Protein AF-0000000080902408 (afdb_homodimer)

Nearest PDB structures (foldseek):
  1ozb-assembly2_G  TM=5.120E-01  e=3.505E+00  Haemophilus influenzae
  1qx0-assembly1_A  TM=3.001E-01  e=6.028E-01  Escherichia coli
  2cdm-assembly2_C  TM=3.025E-01  e=1.149E+00  Escherichia coli
  3l6t-assembly1_A  TM=2.900E-01  e=1.371E+00  Escherichia coli
  1ozb-assembly1_A  TM=3.900E-01  e=4.432E+00  Haemophilus influenzae

InterPro domains:
  IPR001810 F-box domain [PF12937] (25-62)
  IPR036047 F-box-like domain superfamily [SSF81383] (15-88)
  IPR045283 Cytokinin-induced F-Box protein AT3G44326-like [PTHR33736] (15-379)

pLDDT: mean 82.0, std 18.82, range [23.41, 98.25]

Foldseek 3Di:
DPPPPPPPPVPPPVPPPPPCPPVVVVVVVLVPDDPVVNVVVVVVVVVVVVVVPDQVVLLVVCCLVAVLCVDPVNQVLLVLLPGSVQVCVLALFAFFDPVLQDQDQPVVPPPPPPDDPDVVPPPPDPLPDQAQQQKKKWKWKFFQSHTQDTDIDGGAPPCPPPVNQQQFDFDKGWDVVPVPPDDPPPPWGKDFVVSPADADADLVVCVVPVRRVVRCQVGMFMWIKMAGSSNSFIYTFWLRGFLDWDAQPPHSFKTKTKTGAKFAQCPLGSSRIKIKIWIWMKGWDDHCNVVDTTMITTDTTMIWIAGLQGDTDGNNSVSVRVVRSRPGDTDNDSVSRSVSVVSSVVVSVVVVVVVVVVVVVVVVVVVVVVVVVVVVVVVVVD/DPPPPPPPPPPPDPPPPPDPVVVVVVVVVLVPDDPVVNVVVVVVVVVVVVVVPDQVVLLVVCCLVAVLCVDPVNQVLLVLLPGRVQVCVLALFAFFDPPLQPQDQPVVPPPPPPDDPDNVPPPPDPLPDQAQQQKKKWKWKFFQSHTQDTDIDGGAPPCPPVVNVQQFDFDKGWDVVPVPPDDPPPPWGKDFVVSPADADADLVVCVVPVRRVVRCQVGMFMWIKMAGSSNSFIYTFWLRGFLDWDAQPPHSFKTKTKTGAKFAQCPLGSSRIKIKIWIWMKGWDDHCNVVDTTMIITDTTMIWIAGLQGDTDGNNSVSVRVVRSRPGDTDNDSVSRSVSVVSSVVSSVVVVVVVVVVVVVVVVVVVVVVVVVVVVVVVVVD

Solvent-accessible surface area (backbone atoms only — not comparable to full-atom values): 41312 Å² total; per-residue (Å²): 136,80,81,74,78,72,73,74,71,67,74,76,62,78,70,61,67,76,64,73,73,38,72,58,57,56,45,55,55,55,59,71,41,54,54,66,55,40,50,50,49,28,52,50,23,44,48,49,24,54,58,57,64,38,48,70,53,29,42,53,33,42,28,70,76,34,57,44,47,64,38,67,71,45,40,52,50,38,52,72,41,64,24,36,53,53,46,45,66,39,36,70,28,31,52,43,44,83,75,59,78,70,79,62,65,42,74,81,48,61,77,67,82,78,63,55,78,66,75,71,63,43,87,66,66,79,90,74,67,87,51,57,73,40,30,34,36,44,33,32,34,29,38,69,87,37,82,65,46,60,44,74,41,81,26,47,81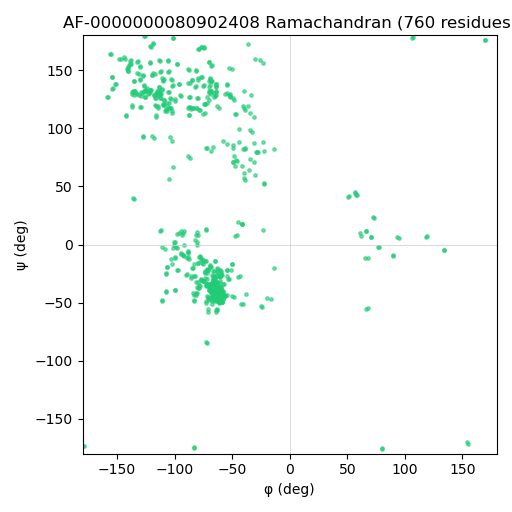,74,50,80,48,87,78,55,56,35,45,74,30,66,35,62,46,57,54,67,77,64,59,64,71,73,64,86,64,84,78,69,45,67,47,34,45,91,61,67,44,66,83,42,63,44,70,71,54,40,71,71,68,39,56,60,57,52,49,48,55,72,27,38,32,41,43,41,29,43,32,33,65,82,77,35,41,39,28,22,48,33,52,41,45,58,78,46,68,40,76,44,37,90,44,81,50,19,34,32,40,28,32,27,35,46,37,58,22,71,94,74,45,34,66,30,39,30,37,38,41,29,44,37,30,35,32,58,76,38,37,36,73,73,77,37,71,27,28,32,34,56,75,42,39,35,42,35,39,27,36,61,87,67,47,63,34,27,26,48,61,43,53,53,30,54,57,51,44,43,74,49,54,61,40,81,50,63,68,59,39,52,50,35,50,48,52,40,51,51,53,32,49,51,51,51,51,50,51,52,51,50,52,50,50,49,52,49,49,50,51,52,49,49,50,52,51,52,54,54,52,55,61,69,74,105,138,80,80,75,77,74,74,75,72,70,74,79,64,80,72,65,74,82,58,72,69,50,54,58,52,48,47,56,55,54,61,70,41,54,54,69,52,39,50,48,50,28,51,50,22,45,50,50,25,54,58,57,63,38,50,70,53,28,43,52,34,42,29,71,76,33,56,42,48,64,38,67,71,44,39,54,49,38,52,72,41,64,24,36,53,52,46,46,66,39,36,69,28,30,51,44,44,82,72,61,81,70,76,62,67,43,74,82,48,64,76,66,83,78,63,56,79,65,75,72,65,42,88,65,66,78,89,74,65,86,51,57,72,39,32,31,36,44,33,31,34,29,38,69,87,38,82,67,46,61,44,72,41,82,26,46,80,74,48,80,48,88,78,56,56,37,48,74,29,67,35,62,47,58,55,65,77,65,58,62,71,76,66,87,63,82,78,70,45,67,46,34,46,91,61,67,46,64,81,40,62,42,70,70,54,39,71,69,67,38,56,62,58,53,50,48,57,71,29,38,33,41,43,42,28,42,32,32,65,83,78,36,39,39,28,22,50,32,53,41,44,57,79,48,68,39,77,44,38,90,43,80,51,19,34,31,39,28,31,28,34,46,36,57,21,70,93,74,43,33,66,31,40,30,37,38,41,29,43,37,30,36,31,60,76,38,36,35,74,73,78,38,70,26,28,32,33,57,75,43,39,35,39,36,40,26,37,62,87,67,47,63,35,27,26,48,60,43,53,54,30,54,58,51,45,44,74,49,54,62,39,81,51,63,67,60,39,52,49,36,50,48,52,42,52,50,52,32,50,51,53,52,51,50,51,51,51,50,50,50,49,50,50,49,48,50,52,51,48,49,51,51,52,51,53,54,53,55,59,69,75,105

Radius of gyration: 43.07 Å; Cα contacts (8 Å, |Δi|>4): 1258; chains: 2; bounding box: 69×116×152 Å

Structure (mmCIF, N/CA/C/O backbone):
data_AF-0000000080902408-model_v1
#
loop_
_entity.id
_entity.type
_entity.pdbx_description
1 polymer 'F-box domain-containing protein'
#
loop_
_atom_site.group_PDB
_atom_site.id
_atom_site.type_symbol
_atom_site.label_atom_id
_atom_site.label_alt_id
_atom_site.label_comp_id
_atom_site.label_asym_id
_atom_site.label_entity_id
_atom_site.label_seq_id
_atom_site.pdbx_PDB_ins_code
_atom_site.Cartn_x
_atom_site.Cartn_y
_atom_site.Cartn_z
_atom_site.occupancy
_atom_site.B_iso_or_equiv
_atom_site.auth_seq_id
_atom_site.auth_comp_id
_atom_site.auth_asym_id
_atom_site.auth_atom_id
_atom_site.pdbx_PDB_model_num
ATOM 1 N N . MET A 1 1 ? -32.844 31.5 -16.031 1 23.41 1 MET A N 1
ATOM 2 C CA . MET A 1 1 ? -33.156 30.438 -15.094 1 23.41 1 MET A CA 1
ATOM 3 C C . MET A 1 1 ? -31.906 29.688 -14.656 1 23.41 1 MET A C 1
ATOM 5 O O . MET A 1 1 ? -31.422 28.812 -15.367 1 23.41 1 MET A O 1
ATOM 9 N N . GLY A 1 2 ? -30.922 30.375 -14.086 1 25.59 2 GLY A N 1
ATOM 10 C CA . GLY A 1 2 ? -29.531 30.109 -13.828 1 25.59 2 GLY A CA 1
ATOM 11 C C . GLY A 1 2 ? -29.312 29.031 -12.789 1 25.59 2 GLY A C 1
ATOM 12 O O . GLY A 1 2 ? -29.703 29.188 -11.633 1 25.59 2 GLY A O 1
ATOM 13 N N . SER A 1 3 ? -29.406 27.672 -13.18 1 27.88 3 SER A N 1
ATOM 14 C CA . SER A 1 3 ? -29.344 26.469 -12.375 1 27.88 3 SER A CA 1
ATOM 15 C C . SER A 1 3 ? -28.141 26.484 -11.43 1 27.88 3 SER A C 1
ATOM 17 O O . SER A 1 3 ? -27 26.625 -11.867 1 27.88 3 SER A O 1
ATOM 19 N N . SER A 1 4 ? -28.281 27.156 -10.242 1 25.12 4 SER A N 1
ATOM 20 C CA . SER A 1 4 ? -27.359 27.297 -9.125 1 25.12 4 SER A CA 1
ATOM 21 C C . SER A 1 4 ? -26.781 25.953 -8.711 1 25.12 4 SER A C 1
ATOM 23 O O . SER A 1 4 ? -27.516 25.062 -8.266 1 25.12 4 SER A O 1
ATOM 25 N N . GLN A 1 5 ? -25.828 25.406 -9.453 1 24.3 5 GLN A N 1
ATOM 26 C CA . GLN A 1 5 ? -25.094 24.188 -9.109 1 24.3 5 GLN A CA 1
ATOM 27 C C . GLN A 1 5 ? -24.609 24.234 -7.664 1 24.3 5 GLN A C 1
ATOM 29 O O . GLN A 1 5 ? -23.672 24.969 -7.34 1 24.3 5 GLN A O 1
ATOM 34 N N . ARG A 1 6 ? -25.531 24.188 -6.641 1 24.98 6 ARG A N 1
ATOM 35 C CA . ARG A 1 6 ? -25.266 24 -5.219 1 24.98 6 ARG A CA 1
ATOM 36 C C . ARG A 1 6 ? -24.156 22.984 -4.996 1 24.98 6 ARG A C 1
ATOM 38 O O . ARG A 1 6 ? -24.312 21.812 -5.371 1 24.98 6 ARG A O 1
ATOM 45 N N . PHE A 1 7 ? -22.953 23.453 -5.094 1 27.38 7 PHE A N 1
ATOM 46 C CA . PHE A 1 7 ? -21.797 22.688 -4.664 1 27.38 7 PHE A CA 1
ATOM 47 C C . PHE A 1 7 ? -22.047 22.062 -3.295 1 27.38 7 PHE A C 1
ATOM 49 O O . PHE A 1 7 ? -22.266 22.766 -2.316 1 27.38 7 PHE A O 1
ATOM 56 N N . LEU A 1 8 ? -22.891 21.047 -3.227 1 25.48 8 LEU A N 1
ATOM 57 C CA . LEU A 1 8 ? -23.109 20.234 -2.029 1 25.48 8 LEU A CA 1
ATOM 58 C C . LEU A 1 8 ? -21.844 20.141 -1.195 1 25.48 8 LEU A C 1
ATOM 60 O O . LEU A 1 8 ? -20.828 19.594 -1.65 1 25.48 8 LEU A O 1
ATOM 64 N N . ALA A 1 9 ? -21.453 21.234 -0.56 1 27.22 9 ALA A N 1
ATOM 65 C CA . ALA A 1 9 ? -20.453 21.219 0.504 1 27.22 9 ALA A CA 1
ATOM 66 C C . ALA A 1 9 ? -20.625 20 1.405 1 27.22 9 ALA A C 1
ATOM 68 O O . ALA A 1 9 ? -21.578 19.922 2.178 1 27.22 9 ALA A O 1
ATOM 69 N N . MET A 1 10 ? -20.609 18.828 0.807 1 28.28 10 MET A N 1
ATOM 70 C CA . MET A 1 10 ? -20.672 17.641 1.67 1 28.28 10 MET A CA 1
ATOM 71 C C . MET A 1 10 ? -19.969 17.906 2.994 1 28.28 10 MET A C 1
ATOM 73 O O . MET A 1 10 ? -18.844 18.422 3.012 1 28.28 10 MET A O 1
ATOM 77 N N . SER A 1 11 ? -20.641 18.25 4.008 1 28.58 11 SER A N 1
ATOM 78 C CA . SER A 1 11 ? -20.219 18.281 5.406 1 28.58 11 SER A CA 1
ATOM 79 C C . SER A 1 11 ? -19.125 17.25 5.668 1 28.58 11 SER A C 1
ATOM 81 O O . SER A 1 11 ? -19.328 16.047 5.461 1 28.58 11 SER A O 1
ATOM 83 N N . VAL A 1 12 ? -17.953 17.547 5.336 1 32.06 12 VAL A N 1
ATOM 84 C CA . VAL A 1 12 ? -16.781 16.766 5.742 1 32.06 12 VAL A CA 1
ATOM 85 C C . VAL A 1 12 ? -16.938 16.312 7.195 1 32.06 12 VAL A C 1
ATOM 87 O O . VAL A 1 12 ? -16.922 17.141 8.109 1 32.06 12 VAL A O 1
ATOM 90 N N . ALA A 1 13 ? -18.016 15.477 7.531 1 32.06 13 ALA A N 1
ATOM 91 C CA . ALA A 1 13 ? -18.016 14.867 8.859 1 32.06 13 ALA A CA 1
ATOM 92 C C . ALA A 1 13 ? -16.594 14.547 9.32 1 32.06 13 ALA A C 1
ATOM 94 O O . ALA A 1 13 ? -15.719 14.281 8.5 1 32.06 13 ALA A O 1
ATOM 95 N N . PRO A 1 14 ? -16.234 14.953 10.469 1 33.88 14 PRO A N 1
ATOM 96 C CA . PRO A 1 14 ? -14.922 14.625 11.016 1 33.88 14 PRO A CA 1
ATOM 97 C C . PRO A 1 14 ? -14.492 13.195 10.688 1 33.88 14 PRO A C 1
ATOM 99 O O . PRO A 1 14 ? -15.266 12.25 10.875 1 33.88 14 PRO A O 1
ATOM 102 N N . VAL A 1 15 ? -13.969 12.961 9.531 1 35.47 15 VAL A N 1
ATOM 103 C CA . VAL A 1 15 ? -13.414 11.641 9.258 1 35.47 15 VAL A CA 1
ATOM 104 C C . VAL A 1 15 ? -12.883 11.023 10.547 1 35.47 15 VAL A C 1
ATOM 106 O O . VAL A 1 15 ? -11.898 11.516 11.117 1 35.47 15 VAL A O 1
ATOM 109 N N . GLU A 1 16 ? -13.719 10.828 11.531 1 35.12 16 GLU A N 1
ATOM 110 C CA . GLU A 1 16 ? -13.234 9.93 12.57 1 35.12 16 GLU A CA 1
ATOM 111 C C . GLU A 1 16 ? -12.289 8.875 12 1 35.12 16 GLU A C 1
ATOM 113 O O . GLU A 1 16 ? -12.461 8.43 10.867 1 35.12 16 GLU A O 1
ATOM 118 N N . SER A 1 17 ? -11.023 8.961 12.312 1 38.59 17 SER A N 1
ATOM 119 C CA . SER A 1 17 ? -10.039 7.945 11.961 1 38.59 17 SER A CA 1
ATOM 120 C C . SER A 1 17 ? -10.703 6.598 11.703 1 38.59 17 SER A C 1
ATOM 122 O O . SER A 1 17 ? -11.586 6.18 12.453 1 38.59 17 SER A O 1
ATOM 124 N N . ILE A 1 18 ? -11.234 6.367 10.617 1 42.25 18 ILE A N 1
ATOM 125 C CA . ILE A 1 18 ? -11.594 4.961 10.461 1 42.25 18 ILE A CA 1
ATOM 126 C C . ILE A 1 18 ? -10.914 4.133 11.547 1 42.25 18 ILE A C 1
ATOM 128 O O . ILE A 1 18 ? -9.68 4.086 11.625 1 42.25 18 ILE A O 1
ATOM 132 N N . PRO A 1 19 ? -11.555 4.125 12.727 1 41.56 19 PRO A N 1
ATOM 133 C CA . PRO A 1 19 ? -10.977 3.254 13.75 1 41.56 19 PRO A CA 1
ATOM 134 C C . PRO A 1 19 ? -10.141 2.121 13.164 1 41.56 19 PRO A C 1
ATOM 136 O O . PRO A 1 19 ? -10.242 1.831 11.969 1 41.56 19 PRO A O 1
ATOM 139 N N . SER A 1 20 ? -9.211 1.526 13.82 1 45.84 20 SER A N 1
ATOM 140 C CA . SER A 1 20 ? -8.57 0.218 13.773 1 45.84 20 SER A CA 1
ATOM 141 C C . SER A 1 20 ? -9.477 -0.82 13.117 1 45.84 20 SER A C 1
ATOM 143 O O . SER A 1 20 ? -10.312 -1.424 13.789 1 45.84 20 SER A O 1
ATOM 145 N N . LEU A 1 21 ? -10.516 -0.432 12.5 1 50.72 21 LEU A N 1
ATOM 146 C CA . LEU A 1 21 ? -10.898 -1.706 11.898 1 50.72 21 LEU A CA 1
ATOM 147 C C . LEU A 1 21 ? -9.695 -2.635 11.789 1 50.72 21 LEU A C 1
ATOM 149 O O . LEU A 1 21 ? -8.711 -2.303 11.117 1 50.72 21 LEU A O 1
ATOM 153 N N . SER A 1 22 ? -9.477 -3.42 12.891 1 66.25 22 SER A N 1
ATOM 154 C CA . SER A 1 22 ? -8.383 -4.188 13.484 1 66.25 22 SER A CA 1
ATOM 155 C C . SER A 1 22 ? -7.641 -5 12.43 1 66.25 22 SER A C 1
ATOM 157 O O . SER A 1 22 ? -8.25 -5.484 11.469 1 66.25 22 SER A O 1
ATOM 159 N N . SER A 1 23 ? -6.59 -4.41 12.094 1 78.69 23 SER A N 1
ATOM 160 C CA . SER A 1 23 ? -5.668 -5.281 11.367 1 78.69 23 SER A CA 1
ATOM 161 C C . SER A 1 23 ? -6.07 -6.746 11.5 1 78.69 23 SER A C 1
ATOM 163 O O . SER A 1 23 ? -5.938 -7.516 10.547 1 78.69 23 SER A O 1
ATOM 165 N N . ASP A 1 24 ? -6.848 -6.902 12.555 1 82.81 24 ASP A N 1
ATOM 166 C CA . ASP A 1 24 ? -7.238 -8.289 12.805 1 82.81 24 ASP A CA 1
ATOM 167 C C . ASP A 1 24 ? -8.414 -8.695 11.922 1 82.81 24 ASP A C 1
ATOM 169 O O . ASP A 1 24 ? -8.461 -9.812 11.406 1 82.81 24 ASP A O 1
ATOM 173 N N . LEU A 1 25 ? -9.336 -7.777 11.867 1 84.88 25 LEU A N 1
ATOM 174 C CA . LEU A 1 25 ? -10.5 -8.07 11.031 1 84.88 25 LEU A CA 1
ATOM 175 C C . LEU A 1 25 ? -10.086 -8.234 9.57 1 84.88 25 LEU A C 1
ATOM 177 O O . LEU A 1 25 ? -10.547 -9.156 8.891 1 84.88 25 LEU A O 1
ATOM 181 N N . PHE A 1 26 ? -9.242 -7.312 9.078 1 85.56 26 PHE A N 1
ATOM 182 C CA . PHE A 1 26 ? -8.789 -7.406 7.691 1 85.56 26 PHE A CA 1
ATOM 183 C C . PHE A 1 26 ? -7.996 -8.688 7.469 1 85.56 26 PHE A C 1
ATOM 185 O O . PHE A 1 26 ? -8.125 -9.328 6.422 1 85.56 26 PHE A O 1
ATOM 192 N N . TYR A 1 27 ? -7.289 -9.047 8.445 1 89 27 TYR A N 1
ATOM 193 C CA . TYR A 1 27 ? -6.543 -10.297 8.352 1 89 27 TYR A CA 1
ATOM 194 C C . TYR A 1 27 ? -7.484 -11.484 8.203 1 89 27 TYR A C 1
ATOM 196 O O . TYR A 1 27 ? -7.242 -12.375 7.391 1 89 27 TYR A O 1
ATOM 204 N N . ASP A 1 28 ? -8.492 -11.461 8.969 1 89.94 28 ASP A N 1
ATOM 205 C CA . ASP A 1 28 ? -9.477 -12.539 8.914 1 89.94 28 ASP A CA 1
ATOM 206 C C . ASP A 1 28 ? -10.133 -12.617 7.539 1 89.94 28 ASP A C 1
ATOM 208 O O . ASP A 1 28 ? -10.375 -13.711 7.02 1 89.94 28 ASP A O 1
ATOM 212 N N . ILE A 1 29 ? -10.461 -11.531 7.031 1 89.25 29 ILE A N 1
ATOM 213 C CA . ILE A 1 29 ? -11.078 -11.477 5.707 1 89.25 29 ILE A CA 1
ATOM 214 C C . ILE A 1 29 ? -10.094 -12.016 4.664 1 89.25 29 ILE A C 1
ATOM 216 O O . ILE A 1 29 ? -10.461 -12.836 3.826 1 89.25 29 ILE A O 1
ATOM 220 N N . PHE A 1 30 ? -8.875 -11.531 4.703 1 91.88 30 PHE A N 1
ATOM 221 C CA . PHE A 1 30 ? -7.875 -11.93 3.725 1 91.88 30 PHE A CA 1
ATOM 222 C C . PHE A 1 30 ? -7.582 -13.422 3.83 1 91.88 30 PHE A C 1
ATOM 224 O O . PHE A 1 30 ? -7.305 -14.078 2.824 1 91.88 30 PHE A O 1
ATOM 231 N N . ARG A 1 31 ? -7.648 -13.938 5.004 1 92.06 31 ARG A N 1
ATOM 232 C CA . ARG A 1 31 ? -7.379 -15.352 5.234 1 92.06 31 ARG A CA 1
ATOM 233 C C . ARG A 1 31 ? -8.398 -16.234 4.508 1 92.06 31 ARG A C 1
ATOM 235 O O . ARG A 1 31 ? -8.102 -17.375 4.168 1 92.06 31 ARG A O 1
ATOM 242 N N . ARG A 1 32 ? -9.508 -15.727 4.211 1 92.12 32 ARG A N 1
ATOM 243 C CA . ARG A 1 32 ? -10.602 -16.484 3.613 1 92.12 32 ARG A CA 1
ATOM 244 C C . ARG A 1 32 ? -10.594 -16.359 2.094 1 92.12 32 ARG A C 1
ATOM 246 O O . ARG A 1 32 ? -11.383 -17.016 1.406 1 92.12 32 ARG A O 1
ATOM 253 N N . LEU A 1 33 ? -9.789 -15.539 1.622 1 90.25 33 LEU A N 1
ATOM 254 C CA . LEU A 1 33 ? -9.734 -15.32 0.18 1 90.25 33 LEU A CA 1
ATOM 255 C C . LEU A 1 33 ? -8.906 -16.406 -0.506 1 90.25 33 LEU A C 1
ATOM 257 O O . LEU A 1 33 ? -7.977 -16.938 0.089 1 90.25 33 LEU A O 1
ATOM 261 N N . ASP A 1 34 ? -9.258 -16.734 -1.794 1 90 34 ASP A N 1
ATOM 262 C CA . ASP A 1 34 ? -8.398 -17.594 -2.594 1 90 34 ASP A CA 1
ATOM 263 C C . ASP A 1 34 ? -7.156 -16.859 -3.08 1 90 34 ASP A C 1
ATOM 265 O O . ASP A 1 34 ? -7.078 -15.633 -2.965 1 90 34 ASP A O 1
ATOM 269 N N . GLY A 1 35 ? -6.238 -17.469 -3.6 1 90 35 GLY A N 1
ATOM 270 C CA . GLY A 1 35 ? -4.953 -16.906 -3.975 1 90 35 GLY A CA 1
ATOM 271 C C . GLY A 1 35 ? -5.07 -15.805 -5.008 1 90 35 GLY A C 1
ATOM 272 O O . GLY A 1 35 ? -4.445 -14.742 -4.871 1 90 35 GLY A O 1
ATOM 273 N N . ALA A 1 36 ? -5.875 -16.094 -6.027 1 86.56 36 ALA A N 1
ATOM 274 C CA . ALA A 1 36 ? -6.02 -15.117 -7.102 1 86.56 36 ALA A CA 1
ATOM 275 C C . ALA A 1 36 ? -6.641 -13.82 -6.582 1 86.56 36 ALA A C 1
ATOM 277 O O . ALA A 1 36 ? -6.188 -12.727 -6.922 1 86.56 36 ALA A O 1
ATOM 278 N N . THR A 1 37 ? -7.652 -14.016 -5.773 1 88.94 37 THR A N 1
ATOM 279 C CA . THR A 1 37 ? -8.328 -12.852 -5.203 1 88.94 37 THR A CA 1
ATOM 280 C C . THR A 1 37 ? -7.402 -12.117 -4.238 1 88.94 37 THR A C 1
ATOM 282 O O . THR A 1 37 ? -7.355 -10.883 -4.234 1 88.94 37 THR A O 1
ATOM 285 N N . LEU A 1 38 ? -6.664 -12.875 -3.449 1 91.38 38 LEU A N 1
ATOM 286 C CA . LEU A 1 38 ? -5.715 -12.273 -2.518 1 91.38 38 LEU A CA 1
ATOM 287 C C . LEU A 1 38 ? -4.625 -11.516 -3.268 1 91.38 38 LEU A C 1
ATOM 289 O O . LEU A 1 38 ? -4.242 -10.414 -2.867 1 91.38 38 LEU A O 1
ATOM 293 N N . ALA A 1 39 ? -4.176 -12.086 -4.309 1 89.5 39 ALA A N 1
ATOM 294 C CA . ALA A 1 39 ? -3.152 -11.43 -5.117 1 89.5 39 ALA A CA 1
ATOM 295 C C . ALA A 1 39 ? -3.686 -10.141 -5.73 1 89.5 39 ALA A C 1
ATOM 297 O O . ALA A 1 39 ? -2.988 -9.117 -5.75 1 89.5 39 ALA A O 1
ATOM 298 N N . SER A 1 40 ? -4.914 -10.211 -6.215 1 86.5 40 SER A N 1
ATOM 299 C CA . SER A 1 40 ? -5.543 -9.016 -6.777 1 86.5 40 SER A CA 1
ATOM 300 C C . SER A 1 40 ? -5.695 -7.926 -5.723 1 86.5 40 SER A C 1
ATOM 302 O O . SER A 1 40 ? -5.43 -6.754 -5.992 1 86.5 40 SER A O 1
ATOM 304 N N . ALA A 1 41 ? -6.156 -8.375 -4.586 1 87.06 41 ALA A N 1
ATOM 305 C CA . ALA A 1 41 ? -6.301 -7.426 -3.484 1 87.06 41 ALA A CA 1
ATOM 306 C C . ALA A 1 41 ? -4.961 -6.805 -3.113 1 87.06 41 ALA A C 1
ATOM 308 O O . ALA A 1 41 ? -4.867 -5.598 -2.889 1 87.06 41 ALA A O 1
ATOM 309 N N . ALA A 1 42 ? -3.939 -7.594 -3.041 1 88.44 42 ALA A N 1
ATOM 310 C CA . ALA A 1 42 ? -2.602 -7.113 -2.707 1 88.44 42 ALA A CA 1
ATOM 311 C C . ALA A 1 42 ? -2.115 -6.09 -3.729 1 88.44 42 ALA A C 1
ATOM 313 O O . ALA A 1 42 ? -1.589 -5.035 -3.361 1 88.44 42 ALA A O 1
ATOM 314 N N . CYS A 1 43 ? -2.326 -6.391 -4.973 1 87.25 43 CYS A N 1
ATOM 315 C CA . CYS A 1 43 ? -1.899 -5.488 -6.035 1 87.25 43 CYS A CA 1
ATOM 316 C C . CYS A 1 43 ? -2.67 -4.176 -5.977 1 87.25 43 CYS A C 1
ATOM 318 O O . CYS A 1 43 ? -2.082 -3.1 -6.117 1 87.25 43 CYS A O 1
ATOM 320 N N . THR A 1 44 ? -3.961 -4.262 -5.773 1 85.56 44 THR A N 1
ATOM 321 C CA . THR A 1 44 ? -4.801 -3.07 -5.699 1 85.56 44 THR A CA 1
ATOM 322 C C . THR A 1 44 ? -4.395 -2.195 -4.516 1 85.56 44 THR A C 1
ATOM 324 O O . THR A 1 44 ? -4.273 -0.977 -4.652 1 85.56 44 THR A O 1
ATOM 327 N N . CYS A 1 45 ? -4.211 -2.865 -3.387 1 85.19 45 CYS A N 1
ATOM 328 C CA . CYS A 1 45 ? -3.822 -2.117 -2.197 1 85.19 45 CYS A CA 1
ATOM 329 C C . CYS A 1 45 ? -2.467 -1.449 -2.393 1 85.19 45 CYS A C 1
ATOM 331 O O . CYS A 1 45 ? -2.256 -0.322 -1.941 1 85.19 45 CYS A O 1
ATOM 333 N N . ALA A 1 46 ? -1.592 -2.105 -3.045 1 86.38 46 ALA A N 1
ATOM 334 C CA . ALA A 1 46 ? -0.28 -1.525 -3.32 1 86.38 46 ALA A CA 1
ATOM 335 C C . ALA A 1 46 ? -0.399 -0.31 -4.234 1 86.38 46 ALA A C 1
ATOM 337 O O . ALA A 1 46 ? 0.247 0.714 -4.004 1 86.38 46 ALA A O 1
ATOM 338 N N . THR A 1 47 ? -1.225 -0.424 -5.203 1 87.06 47 THR A N 1
ATOM 339 C CA . THR A 1 47 ? -1.429 0.671 -6.145 1 87.06 47 THR A CA 1
ATOM 340 C C . THR A 1 47 ? -2.059 1.873 -5.449 1 87.06 47 THR A C 1
ATOM 342 O O . THR A 1 47 ? -1.595 3.004 -5.609 1 87.06 47 THR A O 1
ATOM 345 N N . LEU A 1 48 ? -3.057 1.597 -4.73 1 88 48 LEU A N 1
ATOM 346 C CA . LEU A 1 48 ? -3.738 2.67 -4.016 1 88 48 LEU A CA 1
ATOM 347 C C . LEU A 1 48 ? -2.799 3.344 -3.021 1 88 48 LEU A C 1
ATOM 349 O O . LEU A 1 48 ? -2.822 4.566 -2.871 1 88 48 LEU A O 1
ATOM 353 N N . CYS A 1 49 ? -2.029 2.502 -2.4 1 87.19 49 CYS A N 1
ATOM 354 C CA . CYS A 1 49 ? -1.041 3.037 -1.47 1 87.19 49 CYS A CA 1
ATOM 355 C C . CYS A 1 49 ? -0.055 3.951 -2.188 1 87.19 49 CYS A C 1
ATOM 357 O O . CYS A 1 49 ? 0.249 5.043 -1.706 1 87.19 49 CYS A O 1
ATOM 359 N N . SER A 1 50 ? 0.375 3.555 -3.301 1 89.69 50 SER A N 1
ATOM 360 C CA . SER A 1 50 ? 1.323 4.348 -4.078 1 89.69 50 SER A CA 1
ATOM 361 C C . SER A 1 50 ? 0.7 5.66 -4.539 1 89.69 50 SER A C 1
ATOM 363 O O . SER A 1 50 ? 1.312 6.723 -4.41 1 89.69 50 SER A O 1
ATOM 365 N N . ILE A 1 51 ? -0.495 5.617 -5.039 1 90.12 51 ILE A N 1
ATOM 366 C CA . ILE A 1 51 ? -1.193 6.793 -5.539 1 90.12 51 ILE A CA 1
ATOM 367 C C . ILE A 1 51 ? -1.427 7.781 -4.398 1 90.12 51 ILE A C 1
ATOM 369 O O . ILE A 1 51 ? -1.224 8.984 -4.559 1 90.12 51 ILE A O 1
ATOM 373 N N . SER A 1 52 ? -1.846 7.27 -3.277 1 90.5 52 SER A N 1
ATOM 374 C CA . SER A 1 52 ? -2.199 8.117 -2.143 1 90.5 52 SER A CA 1
ATOM 375 C C . SER A 1 52 ? -0.98 8.859 -1.607 1 90.5 52 SER A C 1
ATOM 377 O O . SER A 1 52 ? -1.118 9.828 -0.856 1 90.5 52 SER A O 1
ATOM 379 N N . LYS A 1 53 ? 0.214 8.43 -2.027 1 89.81 53 LYS A N 1
ATOM 380 C CA . LYS A 1 53 ? 1.444 9.039 -1.537 1 89.81 53 LYS A CA 1
ATOM 381 C C . LYS A 1 53 ? 1.983 10.062 -2.533 1 89.81 53 LYS A C 1
ATOM 383 O O . LYS A 1 53 ? 2.98 10.734 -2.264 1 89.81 53 LYS A O 1
ATOM 388 N N . GLU A 1 54 ? 1.379 10.211 -3.596 1 92.44 54 GLU A N 1
ATOM 389 C CA . GLU A 1 54 ? 1.855 11.133 -4.625 1 92.44 54 GLU A CA 1
ATOM 390 C C . GLU A 1 54 ? 1.82 12.578 -4.137 1 92.44 54 GLU A C 1
ATOM 392 O O . GLU A 1 54 ? 0.793 13.047 -3.643 1 92.44 54 GLU A O 1
ATOM 397 N N . GLU A 1 55 ? 2.824 13.375 -4.371 1 94.94 55 GLU A N 1
ATOM 398 C CA . GLU A 1 55 ? 2.994 14.727 -3.861 1 94.94 55 GLU A CA 1
ATOM 399 C C . GLU A 1 55 ? 1.978 15.68 -4.48 1 94.94 55 GLU A C 1
ATOM 401 O O . GLU A 1 55 ? 1.527 16.625 -3.826 1 94.94 55 GLU A O 1
ATOM 406 N N . SER A 1 56 ? 1.639 15.438 -5.707 1 95 56 SER A N 1
ATOM 407 C CA . SER A 1 56 ? 0.701 16.328 -6.383 1 95 56 SER A CA 1
ATOM 408 C C . SER A 1 56 ? -0.652 16.344 -5.676 1 95 56 SER A C 1
ATOM 410 O O . SER A 1 56 ? -1.304 17.391 -5.594 1 95 56 SER A O 1
ATOM 412 N N . LEU A 1 57 ? -1.104 15.234 -5.227 1 95.19 57 LEU A N 1
ATOM 413 C CA . LEU A 1 57 ? -2.361 15.156 -4.492 1 95.19 57 LEU A CA 1
ATOM 414 C C . LEU A 1 57 ? -2.289 15.969 -3.207 1 95.19 57 LEU A C 1
ATOM 416 O O . LEU A 1 57 ? -3.225 16.703 -2.881 1 95.19 57 LEU A O 1
ATOM 420 N N . TRP A 1 58 ? -1.196 15.852 -2.555 1 95.81 58 TRP A N 1
ATOM 421 C CA . TRP A 1 58 ? -1.039 16.531 -1.276 1 95.81 58 TRP A CA 1
ATOM 422 C C . TRP A 1 58 ? -0.804 18.031 -1.483 1 95.81 58 TRP A C 1
ATOM 424 O O . TRP A 1 58 ? -1.156 18.844 -0.627 1 95.81 58 TRP A O 1
ATOM 434 N N . GLU A 1 59 ? -0.174 18.359 -2.562 1 97.38 59 GLU A N 1
ATOM 435 C CA . GLU A 1 59 ? -0.088 19.766 -2.928 1 97.38 59 GLU A CA 1
ATOM 436 C C . GLU A 1 59 ? -1.476 20.406 -3.045 1 97.38 59 GLU A C 1
ATOM 438 O O . GLU A 1 59 ? -1.706 21.5 -2.557 1 97.38 59 GLU A O 1
ATOM 443 N N . ASN A 1 60 ? -2.363 19.688 -3.682 1 95.5 60 ASN A N 1
ATOM 444 C CA . ASN A 1 60 ? -3.738 20.156 -3.82 1 95.5 60 ASN A CA 1
ATOM 445 C C . ASN A 1 60 ? -4.426 20.297 -2.465 1 95.5 60 ASN A C 1
ATOM 447 O O . ASN A 1 60 ? -5.16 21.25 -2.229 1 95.5 60 ASN A O 1
ATOM 451 N N . VAL A 1 61 ? -4.223 19.312 -1.628 1 95.81 61 VAL A N 1
ATOM 452 C CA . VAL A 1 61 ? -4.801 19.312 -0.287 1 95.81 61 VAL A CA 1
ATOM 453 C C . VAL A 1 61 ? -4.285 20.516 0.493 1 95.81 61 VAL A C 1
ATOM 455 O O . VAL A 1 61 ? -5.066 21.25 1.119 1 95.81 61 VAL A O 1
ATOM 458 N N . CYS A 1 62 ? -3.004 20.734 0.443 1 96.75 62 CYS A N 1
ATOM 459 C CA . CYS A 1 62 ? -2.4 21.844 1.173 1 96.75 62 CYS A CA 1
ATOM 460 C C . CYS A 1 62 ? -2.893 23.188 0.637 1 96.75 62 CYS A C 1
ATOM 462 O O . CYS A 1 62 ? -3.242 24.078 1.412 1 96.75 62 CYS A O 1
ATOM 464 N N . SER A 1 63 ? -2.934 23.312 -0.641 1 95.81 63 SER A N 1
ATOM 465 C CA . SER A 1 63 ? -3.371 24.578 -1.242 1 95.81 63 SER A CA 1
ATOM 466 C C . SER A 1 63 ? -4.824 24.875 -0.898 1 95.81 63 SER A C 1
ATOM 468 O O . SER A 1 63 ? -5.211 26.047 -0.773 1 95.81 63 SER A O 1
ATOM 470 N N . SER A 1 64 ? -5.617 23.875 -0.811 1 93.62 64 SER A N 1
ATOM 471 C CA . SER A 1 64 ? -7.016 24.047 -0.439 1 93.62 64 SER A CA 1
ATOM 472 C C . SER A 1 64 ? -7.152 24.438 1.027 1 93.62 64 SER A C 1
ATOM 474 O O . SER A 1 64 ? -7.965 25.312 1.37 1 93.62 64 SER A O 1
ATOM 476 N N . MET A 1 65 ? -6.375 23.875 1.873 1 93.62 65 MET A N 1
ATOM 477 C CA . MET A 1 65 ? -6.449 24.125 3.309 1 93.62 65 MET A CA 1
ATOM 478 C C . MET A 1 65 ? -5.723 25.422 3.676 1 93.62 65 MET A C 1
ATOM 480 O O . MET A 1 65 ? -6.191 26.172 4.527 1 93.62 65 MET A O 1
ATOM 484 N N . TRP A 1 66 ? -4.566 25.578 3.039 1 96.62 66 TRP A N 1
ATOM 485 C CA . TRP A 1 66 ? -3.719 26.75 3.256 1 96.62 66 TRP A CA 1
ATOM 486 C C . TRP A 1 66 ? -3.361 27.406 1.932 1 96.62 66 TRP A C 1
ATOM 488 O O . TRP A 1 66 ? -2.285 27.172 1.379 1 96.62 66 TRP A O 1
ATOM 498 N N . PRO A 1 67 ? -4.121 28.312 1.582 1 96.56 67 PRO A N 1
ATOM 499 C CA . PRO A 1 67 ? -3.93 28.938 0.269 1 96.56 67 PRO A CA 1
ATOM 500 C C . PRO A 1 67 ? -2.547 29.562 0.108 1 96.56 67 PRO A C 1
ATOM 502 O O . 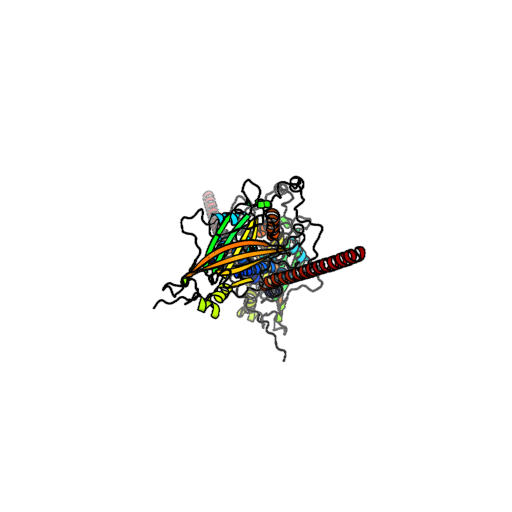PRO A 1 67 ? -2.043 29.672 -1.013 1 96.56 67 PRO A O 1
ATOM 505 N N . SER A 1 68 ? -1.924 29.953 1.147 1 95.75 68 SER A N 1
ATOM 506 C CA . SER A 1 68 ? -0.586 30.531 1.089 1 95.75 68 SER A CA 1
ATOM 507 C C . SER A 1 68 ? 0.418 29.547 0.501 1 95.75 68 SER A C 1
ATOM 509 O O . SER A 1 68 ? 1.46 29.953 -0.02 1 95.75 68 SER A O 1
ATOM 511 N N . THR A 1 69 ? 0.118 28.312 0.543 1 97.25 69 THR A N 1
ATOM 512 C CA . THR A 1 69 ? 1.047 27.297 0.071 1 97.25 69 THR A CA 1
ATOM 513 C C . THR A 1 69 ? 1.04 27.219 -1.453 1 97.25 69 THR A C 1
ATOM 515 O O . THR A 1 69 ? 1.898 26.562 -2.053 1 97.25 69 THR A O 1
ATOM 518 N N . ASN A 1 70 ? 0.147 27.828 -2.105 1 96.12 70 ASN A N 1
ATOM 519 C CA . ASN A 1 70 ? 0.045 27.797 -3.561 1 96.12 70 ASN A CA 1
ATOM 520 C C . ASN A 1 70 ? 1.046 28.75 -4.219 1 96.12 70 ASN A C 1
ATOM 522 O O . ASN A 1 70 ? 1.219 28.719 -5.438 1 96.12 70 ASN A O 1
ATOM 526 N N . ARG A 1 71 ? 1.655 29.562 -3.43 1 96.19 71 ARG A N 1
ATOM 527 C CA . ARG A 1 71 ? 2.705 30.438 -3.945 1 96.19 71 ARG A CA 1
ATOM 528 C C . ARG A 1 71 ? 3.939 29.641 -4.344 1 96.19 71 ARG A C 1
ATOM 530 O O . ARG A 1 71 ? 4.324 28.688 -3.648 1 96.19 71 ARG A O 1
ATOM 537 N N . GLU A 1 72 ? 4.594 30 -5.355 1 96.44 72 GLU A N 1
ATOM 538 C CA . GLU A 1 72 ? 5.723 29.25 -5.891 1 96.44 72 GLU A CA 1
ATOM 539 C C . GLU A 1 72 ? 6.875 29.203 -4.891 1 96.44 72 GLU A C 1
ATOM 541 O O . GLU A 1 72 ? 7.539 28.172 -4.75 1 96.44 72 GLU A O 1
ATOM 546 N N . ASP A 1 73 ? 7.145 30.328 -4.246 1 96.25 73 ASP A N 1
ATOM 547 C CA . ASP A 1 73 ? 8.234 30.344 -3.273 1 96.25 73 ASP A CA 1
ATOM 548 C C . ASP A 1 73 ? 7.93 29.406 -2.096 1 96.25 73 ASP A C 1
ATOM 550 O O . ASP A 1 73 ? 8.828 28.766 -1.554 1 96.25 73 ASP A O 1
ATOM 554 N N . VAL A 1 74 ? 6.656 29.391 -1.729 1 97.81 74 VAL A N 1
ATOM 555 C CA . VAL A 1 74 ? 6.266 28.531 -0.617 1 97.81 74 VAL A CA 1
ATOM 556 C C . VAL A 1 74 ? 6.293 27.062 -1.059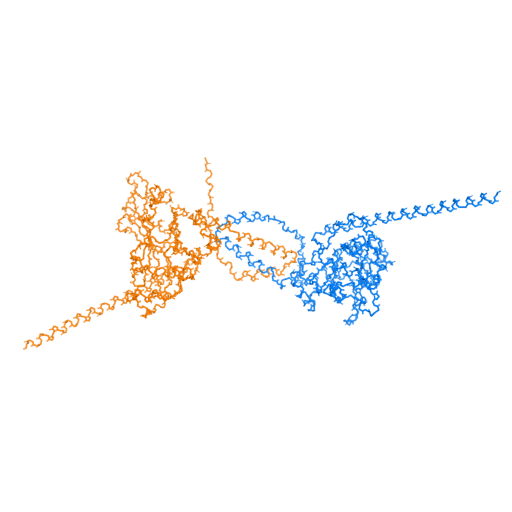 1 97.81 74 VAL A C 1
ATOM 558 O O . VAL A 1 74 ? 6.68 26.188 -0.286 1 97.81 74 VAL A O 1
ATOM 561 N N . LYS A 1 75 ? 5.938 26.828 -2.301 1 97.88 75 LYS A N 1
ATOM 562 C CA . LYS A 1 75 ? 6.031 25.469 -2.844 1 97.88 75 LYS A CA 1
ATOM 563 C C . LYS A 1 75 ? 7.473 24.969 -2.801 1 97.88 75 LYS A C 1
ATOM 565 O O . LYS A 1 75 ? 7.719 23.812 -2.422 1 97.88 75 LYS A O 1
ATOM 570 N N . SER A 1 76 ? 8.391 25.766 -3.191 1 97.62 76 SER A N 1
ATOM 571 C CA . SER A 1 76 ? 9.805 25.422 -3.143 1 97.62 76 SER A CA 1
ATOM 572 C C . SER A 1 76 ? 10.258 25.141 -1.712 1 97.62 76 SER A C 1
ATOM 574 O O . SER A 1 76 ? 11.023 24.219 -1.467 1 97.62 76 SER A O 1
ATOM 576 N N . LEU A 1 77 ? 9.789 25.953 -0.808 1 97.75 77 LEU A N 1
ATOM 577 C CA . LEU A 1 77 ? 10.102 25.766 0.604 1 97.75 77 LEU A CA 1
ATOM 578 C C . LEU A 1 77 ? 9.602 24.406 1.087 1 97.75 77 LEU A C 1
ATOM 580 O O . LEU A 1 77 ? 10.367 23.641 1.691 1 97.75 77 LEU A O 1
ATOM 584 N N . ILE A 1 78 ? 8.359 24.125 0.782 1 98.25 78 ILE A N 1
ATOM 585 C CA . ILE A 1 78 ? 7.742 22.891 1.225 1 98.25 78 ILE A CA 1
ATOM 586 C C . ILE A 1 78 ? 8.492 21.703 0.625 1 98.25 78 ILE A C 1
ATOM 588 O O . ILE A 1 78 ? 8.742 20.703 1.31 1 98.25 78 ILE A O 1
ATOM 592 N N . SER A 1 79 ? 8.867 21.781 -0.624 1 96.81 79 SER A N 1
ATOM 593 C CA . SER A 1 79 ? 9.648 20.734 -1.268 1 96.81 79 SER A CA 1
ATOM 594 C C . SER A 1 79 ? 10.984 20.531 -0.569 1 96.81 79 SER A C 1
ATOM 596 O O . SER A 1 79 ? 11.445 19.406 -0.408 1 96.81 79 SER A O 1
ATOM 598 N N . SER A 1 80 ? 11.555 21.562 -0.119 1 96.19 80 SER A N 1
ATOM 599 C CA . SER A 1 80 ? 12.867 21.5 0.52 1 96.19 80 SER A CA 1
ATOM 600 C C . SER A 1 80 ? 12.773 20.875 1.91 1 96.19 80 SER A C 1
ATOM 602 O O . SER A 1 80 ? 13.758 20.328 2.416 1 96.19 80 SER A O 1
ATOM 604 N N . VAL A 1 81 ? 11.656 20.953 2.49 1 95.88 81 VAL A N 1
ATOM 605 C CA . VAL A 1 81 ? 11.562 20.469 3.861 1 95.88 81 VAL A CA 1
ATOM 606 C C . VAL A 1 81 ? 10.953 19.062 3.869 1 95.88 81 VAL A C 1
ATOM 608 O O . VAL A 1 81 ? 10.656 18.516 4.934 1 95.88 81 VAL A O 1
ATOM 611 N N . GLY A 1 82 ? 10.648 18.469 2.738 1 95.38 82 GLY A N 1
ATOM 612 C CA . GLY A 1 82 ? 10.25 17.078 2.721 1 95.38 82 GLY A CA 1
ATOM 613 C C . GLY A 1 82 ? 9.016 16.812 1.876 1 95.38 82 GLY A C 1
ATOM 614 O O . GLY A 1 82 ? 8.531 15.688 1.808 1 95.38 82 GLY A O 1
ATOM 615 N N . GLY A 1 83 ? 8.414 17.859 1.362 1 97.06 83 GLY A N 1
ATOM 616 C CA . GLY A 1 83 ? 7.285 17.672 0.462 1 97.06 83 GLY A CA 1
ATOM 617 C C . GLY A 1 83 ? 5.949 18.016 1.092 1 97.06 83 GLY A C 1
ATOM 618 O O . GLY A 1 83 ? 5.875 18.281 2.293 1 97.06 83 GLY A O 1
ATOM 619 N N . PHE A 1 84 ? 4.93 17.906 0.323 1 97.44 84 PHE A N 1
ATOM 620 C CA . PHE A 1 84 ? 3.602 18.344 0.733 1 97.44 84 PHE A CA 1
ATOM 621 C C . PHE A 1 84 ? 2.951 17.328 1.659 1 97.44 84 PHE A C 1
ATOM 623 O O . PHE A 1 84 ? 2.225 17.688 2.584 1 97.44 84 PHE A O 1
ATOM 630 N N . ARG A 1 85 ? 3.195 16.094 1.367 1 95.06 85 ARG A N 1
ATOM 631 C CA . ARG A 1 85 ? 2.621 15.055 2.221 1 95.06 85 ARG A CA 1
ATOM 632 C C . ARG A 1 85 ? 3.121 15.188 3.656 1 95.06 85 ARG A C 1
ATOM 634 O O . ARG A 1 85 ? 2.328 15.195 4.598 1 95.06 85 ARG A O 1
ATOM 641 N N . LYS A 1 86 ? 4.395 15.305 3.826 1 95.38 86 LYS A N 1
ATOM 642 C CA . LYS A 1 86 ? 4.988 15.508 5.145 1 95.38 86 LYS A CA 1
ATOM 643 C C . LYS A 1 86 ? 4.5 16.797 5.777 1 95.38 86 LYS A C 1
ATOM 645 O O . LYS A 1 86 ? 4.203 16.844 6.977 1 95.38 86 LYS A O 1
ATOM 650 N N . PHE A 1 87 ? 4.453 17.797 4.953 1 97.38 87 PHE A N 1
ATOM 651 C CA . PHE A 1 87 ? 4.02 19.109 5.422 1 97.38 87 PHE A CA 1
ATOM 652 C C . PHE A 1 87 ? 2.617 19.031 6.016 1 97.38 87 PHE A C 1
ATOM 654 O O . PHE A 1 87 ? 2.369 19.547 7.105 1 97.38 87 PHE A O 1
ATOM 661 N N . TYR A 1 88 ? 1.799 18.391 5.309 1 96.44 88 TYR A N 1
ATOM 662 C CA . TYR A 1 88 ? 0.435 18.234 5.801 1 96.44 88 TYR A CA 1
ATOM 663 C C . TYR A 1 88 ? 0.414 17.438 7.105 1 96.44 88 TYR A C 1
ATOM 665 O O . TYR A 1 88 ? -0.305 17.797 8.039 1 96.44 88 TYR A O 1
ATOM 673 N N . ALA A 1 89 ? 1.108 16.375 7.102 1 93.12 89 ALA A N 1
ATOM 674 C CA . ALA A 1 89 ? 1.166 15.539 8.297 1 93.12 89 ALA A CA 1
ATOM 675 C C . ALA A 1 89 ? 1.671 16.328 9.5 1 93.12 89 ALA A C 1
ATOM 677 O O . ALA A 1 89 ? 1.211 16.125 10.625 1 93.12 89 ALA A O 1
ATOM 678 N N . ASP A 1 90 ? 2.541 17.234 9.242 1 94.81 90 ASP A N 1
ATOM 679 C CA . ASP A 1 90 ? 3.154 18.016 10.305 1 94.81 90 ASP A CA 1
ATOM 680 C C . ASP A 1 90 ? 2.217 19.125 10.781 1 94.81 90 ASP A C 1
ATOM 682 O O . ASP A 1 90 ? 2.176 19.453 11.969 1 94.81 90 ASP A O 1
ATOM 686 N N . CYS A 1 91 ? 1.475 19.672 9.883 1 96.69 91 CYS A N 1
ATOM 687 C CA . CYS A 1 91 ? 0.854 20.953 10.172 1 96.69 91 CYS A CA 1
ATOM 688 C C . CYS A 1 91 ? -0.641 20.797 10.422 1 96.69 91 CYS A C 1
ATOM 690 O O . CYS A 1 91 ? -1.28 21.688 10.977 1 96.69 91 CYS A O 1
ATOM 692 N N . PHE A 1 92 ? -1.216 19.75 10.008 1 94.62 92 PHE A N 1
ATOM 693 C CA . PHE A 1 92 ? -2.648 19.562 10.211 1 94.62 92 PHE A CA 1
ATOM 694 C C . PHE A 1 92 ? -2.957 19.312 11.68 1 94.62 92 PHE A C 1
ATOM 696 O O . PHE A 1 92 ? -3.902 19.875 12.227 1 94.62 92 PHE A O 1
ATOM 703 N N . PRO A 1 93 ? -2.164 18.391 12.305 1 93.38 93 PRO A N 1
ATOM 704 C CA . PRO A 1 93 ? -2.406 18.219 13.742 1 93.38 93 PRO A CA 1
ATOM 705 C C . PRO A 1 93 ? -1.96 19.438 14.562 1 93.38 93 PRO A C 1
ATOM 707 O O . PRO A 1 93 ? -1.136 20.219 14.094 1 93.38 93 PRO A O 1
ATOM 710 N N . ILE A 1 94 ? -2.514 19.609 15.719 1 93.5 94 ILE A N 1
ATOM 711 C CA . ILE A 1 94 ? -2.195 20.75 16.578 1 93.5 94 ILE A CA 1
ATOM 712 C C . ILE A 1 94 ? -1.326 20.297 17.734 1 93.5 94 ILE A C 1
ATOM 714 O O . ILE A 1 94 ? -1.478 19.172 18.234 1 93.5 94 ILE A O 1
ATOM 718 N N . ILE A 1 95 ? -0.484 21.156 18.188 1 93.88 95 ILE A N 1
ATOM 719 C CA . ILE A 1 95 ? 0.449 20.859 19.266 1 93.88 95 ILE A CA 1
ATOM 720 C C . ILE A 1 95 ? -0.315 20.703 20.578 1 93.88 95 ILE A C 1
ATOM 722 O O . ILE A 1 95 ? -1.189 21.516 20.891 1 93.88 95 ILE A O 1
ATOM 726 N N . VAL A 1 96 ? -0.021 19.656 21.281 1 90.62 96 VAL A N 1
ATOM 727 C CA . VAL A 1 96 ? -0.628 19.391 22.578 1 90.62 96 VAL A CA 1
ATOM 728 C C . VAL A 1 96 ? 0.464 19.156 23.609 1 90.62 96 VAL A C 1
ATOM 730 O O . VAL A 1 96 ? 1.461 18.484 23.328 1 90.62 96 VAL A O 1
ATOM 733 N N . ASN A 1 97 ? 0.314 19.828 24.734 1 86.62 97 ASN A N 1
ATOM 734 C CA . ASN A 1 97 ? 1.234 19.609 25.844 1 86.62 97 ASN A CA 1
ATOM 735 C C . ASN A 1 97 ? 0.519 19.031 27.062 1 86.62 97 ASN A C 1
ATOM 737 O O . ASN A 1 97 ? -0.243 19.734 27.719 1 86.62 97 ASN A O 1
ATOM 741 N N . LYS A 1 98 ? 0.744 17.844 27.391 1 74.31 98 LYS A N 1
ATOM 742 C CA . LYS A 1 98 ? 0.059 17.188 28.5 1 74.31 98 LYS A CA 1
ATOM 743 C C . LYS A 1 98 ? 0.812 17.391 29.812 1 74.31 98 LYS A C 1
ATOM 745 O O . LYS A 1 98 ? 0.29 17.094 30.875 1 74.31 98 LYS A O 1
ATOM 750 N N . GLU A 1 99 ? 1.981 17.859 29.812 1 71.56 99 GLU A N 1
ATOM 751 C CA . GLU A 1 99 ? 2.785 18.016 31.031 1 71.56 99 GLU A CA 1
ATOM 752 C C . GLU A 1 99 ? 2.41 19.281 31.781 1 71.56 99 GLU A C 1
ATOM 754 O O . GLU A 1 99 ? 3.074 19.656 32.75 1 71.56 99 GLU A O 1
ATOM 759 N N . VAL A 1 100 ? 1.396 20.062 31.5 1 64.5 100 VAL A N 1
ATOM 760 C CA . VAL A 1 100 ? 1.008 21.312 32.156 1 64.5 100 VAL A CA 1
ATOM 761 C C . VAL A 1 100 ? 0.726 21.062 33.625 1 64.5 100 VAL A C 1
ATOM 763 O O . VAL A 1 100 ? 0.889 21.953 34.469 1 64.5 100 VAL A O 1
ATOM 766 N N . VAL A 1 101 ? 0.363 19.906 34.188 1 57.88 101 VAL A N 1
ATOM 767 C CA . VAL A 1 101 ? -0.214 19.609 35.5 1 57.88 101 VAL A CA 1
ATOM 768 C C . VAL A 1 101 ? 0.803 19.922 36.594 1 57.88 101 VAL A C 1
ATOM 770 O O . VAL A 1 101 ? 0.44 20.422 37.656 1 57.88 101 VAL A O 1
ATOM 773 N N . GLU A 1 102 ? 2.049 19.531 36.5 1 57.59 102 GLU A N 1
ATOM 774 C CA . GLU A 1 102 ? 2.848 19.562 37.719 1 57.59 102 GLU A CA 1
ATOM 775 C C . GLU A 1 102 ? 3.771 20.781 37.75 1 57.59 102 GLU A C 1
ATOM 777 O O . GLU A 1 102 ? 4.863 20.75 37.188 1 57.59 102 GLU A O 1
ATOM 782 N N . TYR A 1 103 ? 3.025 22 37.844 1 57.12 103 TYR A N 1
ATOM 783 C CA . TYR A 1 103 ? 3.896 23.172 37.875 1 57.12 103 TYR A CA 1
ATOM 784 C C . TYR A 1 103 ? 4.922 23.047 39 1 57.12 103 TYR A C 1
ATOM 786 O O . TYR A 1 103 ? 4.566 23.047 40.188 1 57.12 103 TYR A O 1
ATOM 794 N N . GLN A 1 104 ? 6.066 22.422 38.844 1 57.66 104 GLN A N 1
ATOM 795 C CA . GLN A 1 104 ? 7.207 22.547 39.75 1 57.66 104 GLN A CA 1
ATOM 796 C C . GLN A 1 104 ? 8.281 23.469 39.156 1 57.66 104 GLN A C 1
ATOM 798 O O . GLN A 1 104 ? 9 23.062 38.219 1 57.66 104 GLN A O 1
ATOM 803 N N . PRO A 1 105 ? 8.117 24.781 39.469 1 54.97 105 PRO A N 1
ATOM 804 C CA . PRO A 1 105 ? 9.172 25.641 38.938 1 54.97 105 PRO A CA 1
ATOM 805 C C . PRO A 1 105 ? 10.57 25.094 39.188 1 54.97 105 PRO A C 1
ATOM 807 O O . PRO A 1 105 ? 10.828 24.531 40.25 1 54.97 105 PRO A O 1
ATOM 810 N N . ASN A 1 106 ? 11.258 24.703 38.219 1 52.28 106 ASN A N 1
ATOM 811 C CA . ASN A 1 106 ? 12.664 24.406 38.438 1 52.28 106 ASN A CA 1
ATOM 812 C C . ASN A 1 106 ? 13.477 25.672 38.656 1 52.28 106 ASN A C 1
ATOM 814 O O . ASN A 1 106 ? 13.812 26.375 37.688 1 52.28 106 ASN A O 1
ATOM 818 N N . ASN A 1 107 ? 13.492 26.156 39.812 1 50 107 ASN A N 1
ATOM 819 C CA . ASN A 1 107 ? 14.133 27.391 40.25 1 50 107 ASN A CA 1
ATOM 820 C C . ASN A 1 107 ? 15.586 27.453 39.781 1 50 107 ASN A C 1
ATOM 822 O O . ASN A 1 107 ? 16.25 28.469 40 1 50 107 ASN A O 1
ATOM 826 N N . TYR A 1 108 ? 16.125 26.406 39.406 1 47.31 108 TYR A N 1
ATOM 827 C CA . TYR A 1 108 ? 17.531 26.516 39.031 1 47.31 108 TYR A CA 1
ATOM 828 C C . TYR A 1 108 ? 17.703 27.281 37.719 1 47.31 108 TYR A C 1
ATOM 830 O O . TYR A 1 108 ? 18.797 27.688 37.375 1 47.31 108 TYR A O 1
ATOM 838 N N . LEU A 1 109 ? 16.656 27.344 36.906 1 50.34 109 LEU A N 1
ATOM 839 C CA . LEU A 1 109 ? 16.828 28.062 35.656 1 50.34 109 LEU A CA 1
ATOM 840 C C . LEU A 1 109 ? 16.516 29.531 35.812 1 50.34 109 LEU A C 1
ATOM 842 O O . LEU A 1 109 ? 15.406 29.906 36.219 1 50.34 109 LEU A O 1
ATOM 846 N N . GLU A 1 110 ? 17.375 30.359 36.406 1 46.66 110 GLU A N 1
ATOM 847 C CA . GLU A 1 110 ? 17.234 31.797 36.531 1 46.66 110 GLU A CA 1
ATOM 848 C C . GLU A 1 110 ? 16.891 32.438 35.188 1 46.66 110 GLU A C 1
ATOM 850 O O . GLU A 1 110 ? 17.266 31.938 34.156 1 46.66 110 GLU A O 1
ATOM 855 N N . TYR A 1 111 ? 15.797 33.219 35.125 1 45.75 111 TYR A N 1
ATOM 856 C CA . TYR A 1 111 ? 15.602 34.031 33.938 1 45.75 111 TYR A CA 1
ATOM 857 C C . TYR A 1 111 ? 16.922 34.656 33.469 1 45.75 111 TYR A C 1
ATOM 859 O O . TYR A 1 111 ? 17.75 35.031 34.312 1 45.75 111 TYR A O 1
ATOM 867 N N . PRO A 1 112 ? 17.438 34.438 32.344 1 43.72 112 PRO A N 1
ATOM 868 C CA . PRO A 1 112 ? 18.734 34.906 31.875 1 43.72 112 PRO A CA 1
ATOM 869 C C . PRO A 1 112 ? 18.969 36.375 32.219 1 43.72 112 PRO A C 1
ATOM 871 O O . PRO A 1 112 ? 19.891 37 31.656 1 43.72 112 PRO A O 1
ATOM 874 N N . ASP A 1 113 ? 18.469 37.125 33.031 1 40.94 113 ASP A N 1
ATOM 875 C CA . ASP A 1 113 ? 19.031 38.469 33.094 1 40.94 113 ASP A CA 1
ATOM 876 C C . ASP A 1 113 ? 20.547 38.438 33.219 1 40.94 113 ASP A C 1
ATOM 878 O O . ASP A 1 113 ? 21.234 39.406 32.938 1 40.94 113 ASP A O 1
ATOM 882 N N . ASN A 1 114 ? 21.141 37.562 34.094 1 39.62 114 ASN A N 1
ATOM 883 C CA . ASN A 1 114 ? 22.531 37.719 34.531 1 39.62 114 ASN A CA 1
ATOM 884 C C . ASN A 1 114 ? 23.484 36.938 33.625 1 39.62 114 ASN A C 1
ATOM 886 O O . ASN A 1 114 ? 24.625 36.688 34 1 39.62 114 ASN A O 1
ATOM 890 N N . TRP A 1 115 ? 23.109 36.25 32.656 1 39.03 115 TRP A N 1
ATOM 891 C CA . TRP A 1 115 ? 24.156 35.562 31.875 1 39.03 115 TRP A CA 1
ATOM 892 C C . TRP A 1 115 ? 24.906 36.531 30.984 1 39.03 115 TRP A C 1
ATOM 894 O O . TRP A 1 115 ? 24.312 37.406 30.359 1 39.03 115 TRP A O 1
ATOM 904 N N . THR A 1 116 ? 26.266 36.812 31.25 1 39.06 116 THR A N 1
ATOM 905 C CA . THR A 1 116 ? 27.141 37.594 30.406 1 39.06 116 THR A CA 1
ATOM 906 C C . THR A 1 116 ? 27.078 37.094 28.953 1 39.06 116 THR A C 1
ATOM 908 O O . THR A 1 116 ? 26.688 35.969 28.703 1 39.06 116 THR A O 1
ATOM 911 N N . GLU A 1 117 ? 27.312 37.969 27.922 1 38.81 117 GLU A N 1
ATOM 912 C CA . GLU A 1 117 ? 27.344 37.688 26.5 1 38.81 117 GLU A CA 1
ATOM 913 C C . GLU A 1 117 ? 28.094 36.375 26.219 1 38.81 117 GLU A C 1
ATOM 915 O O . GLU A 1 117 ? 27.703 35.625 25.312 1 38.81 117 GLU A O 1
ATOM 920 N N . ALA A 1 118 ? 29.25 36.219 26.719 1 41.53 118 ALA A N 1
ATOM 921 C CA . ALA A 1 118 ? 30.234 35.156 26.484 1 41.53 118 ALA A CA 1
ATOM 922 C C . ALA A 1 118 ? 29.703 33.781 26.953 1 41.53 118 ALA A C 1
ATOM 924 O O . ALA A 1 118 ? 29.969 32.781 26.312 1 41.53 118 ALA A O 1
ATOM 925 N N . GLU A 1 119 ? 29.359 33.688 28.094 1 44.34 119 GLU A N 1
ATOM 926 C CA . GLU A 1 119 ? 28.953 32.406 28.703 1 44.34 119 GLU A CA 1
ATOM 927 C C . GLU A 1 119 ? 27.75 31.812 27.984 1 44.34 119 GLU A C 1
ATOM 929 O O . GLU A 1 119 ? 27.516 30.594 28.062 1 44.34 119 GLU A O 1
ATOM 934 N N . TYR A 1 120 ? 26.875 32.625 27.484 1 37.75 120 TYR A N 1
ATOM 935 C CA . TYR A 1 120 ? 25.641 32.281 26.75 1 37.75 120 TYR A CA 1
ATOM 936 C C . TYR A 1 120 ? 25.969 31.656 25.406 1 37.75 120 TYR A C 1
ATOM 938 O O . TYR A 1 120 ? 25.234 30.781 24.938 1 37.75 120 TYR A O 1
ATOM 946 N N . TYR A 1 121 ? 26.922 32.281 24.547 1 37.03 121 TYR A N 1
ATOM 947 C CA . TYR A 1 121 ? 27.406 31.688 23.312 1 37.03 121 TYR A CA 1
ATOM 948 C C . TYR A 1 121 ? 28.359 30.531 23.609 1 37.03 121 TYR A C 1
ATOM 950 O O . TYR A 1 121 ? 29.578 30.656 23.422 1 37.03 121 TYR A O 1
ATOM 958 N N . GLY A 1 122 ? 28.453 30.047 24.781 1 35.09 122 GLY A N 1
ATOM 959 C CA . GLY A 1 122 ? 29.359 28.906 24.922 1 35.09 122 GLY A CA 1
ATOM 960 C C . GLY A 1 122 ? 29.531 28.141 23.625 1 35.09 122 GLY A C 1
ATOM 961 O O . GLY A 1 122 ? 28.828 28.375 22.656 1 35.09 122 GLY A O 1
ATOM 962 N N . ASP A 1 123 ? 30.75 27.328 23.578 1 37.94 123 ASP A N 1
ATOM 963 C CA . ASP A 1 123 ? 31.234 26.562 22.422 1 37.94 123 ASP A CA 1
ATOM 964 C C . ASP A 1 123 ? 30.109 25.75 21.812 1 37.94 123 ASP A C 1
ATOM 966 O O . ASP A 1 123 ? 30.172 24.516 21.766 1 37.94 123 ASP A O 1
ATOM 970 N N . LYS A 1 124 ? 28.953 25.922 22.234 1 37.84 124 LYS A N 1
ATOM 971 C CA . LYS A 1 124 ? 28.109 24.953 21.531 1 37.84 124 LYS A CA 1
ATOM 972 C C . LYS A 1 124 ? 28.328 25.047 20.016 1 37.84 124 LYS A C 1
ATOM 974 O O . LYS A 1 124 ? 28.609 26.109 19.484 1 37.84 124 LYS A O 1
ATOM 979 N N . ASN A 1 125 ? 28.578 23.984 19.297 1 40.91 125 ASN A N 1
ATOM 980 C CA . ASN A 1 125 ? 28.828 23.688 17.891 1 40.91 125 ASN A CA 1
ATOM 981 C C . ASN A 1 125 ? 27.953 24.531 16.969 1 40.91 125 ASN A C 1
ATOM 983 O O . ASN A 1 125 ? 26.797 24.766 17.266 1 40.91 125 ASN A O 1
ATOM 987 N N . GLU A 1 126 ? 28.406 25.469 16.078 1 44.16 126 GLU A N 1
ATOM 988 C CA . GLU A 1 126 ? 27.906 26.281 14.969 1 44.16 126 GLU A CA 1
ATOM 989 C C . GLU A 1 126 ? 26.625 25.703 14.391 1 44.16 126 GLU A C 1
ATOM 991 O O . GLU A 1 126 ? 25.766 26.438 13.898 1 44.16 126 GLU A O 1
ATOM 996 N N . SER A 1 127 ? 26.594 24.391 14.164 1 45.78 127 SER A N 1
ATOM 997 C CA . SER A 1 127 ? 25.547 23.703 13.414 1 45.78 127 SER A CA 1
ATOM 998 C C . SER A 1 127 ? 24.188 23.875 14.078 1 45.78 127 SER A C 1
ATOM 1000 O O . SER A 1 127 ? 23.156 23.672 13.445 1 45.78 127 SER A O 1
ATOM 1002 N N . GLU A 1 128 ? 24.156 24.094 15.492 1 55.38 128 GLU A N 1
ATOM 1003 C CA . GLU A 1 128 ? 22.922 24.109 16.281 1 55.38 128 GLU A CA 1
ATOM 1004 C C . GLU A 1 128 ? 22.406 25.531 16.484 1 55.38 128 GLU A C 1
ATOM 1006 O O . GLU A 1 128 ? 21.469 25.75 17.25 1 55.38 128 GLU A O 1
ATOM 1011 N N . ASN A 1 129 ? 22.891 26.5 15.875 1 72.38 129 ASN A N 1
ATOM 1012 C CA . ASN A 1 129 ? 22.516 27.891 16.094 1 72.38 129 ASN A CA 1
ATOM 1013 C C . ASN A 1 129 ? 21.203 28.234 15.406 1 72.38 129 ASN A C 1
ATOM 1015 O O . ASN A 1 129 ? 21.062 28.031 14.195 1 72.38 129 ASN A O 1
ATOM 1019 N N . ILE A 1 130 ? 20.25 28.547 16.203 1 82.62 130 ILE A N 1
ATOM 1020 C CA . ILE A 1 130 ? 18.938 28.953 15.727 1 82.62 130 ILE A CA 1
ATOM 1021 C C . ILE A 1 130 ? 18.969 30.422 15.32 1 82.62 130 ILE A C 1
ATOM 1023 O O . ILE A 1 130 ? 19.438 31.281 16.078 1 82.62 130 ILE A O 1
ATOM 1027 N N . CYS A 1 131 ? 18.734 30.75 14.055 1 89.12 131 CYS A N 1
ATOM 1028 C CA . CYS A 1 131 ? 18.672 32.094 13.539 1 89.12 131 CYS A CA 1
ATOM 1029 C C . CYS A 1 131 ? 17.25 32.469 13.156 1 89.12 131 CYS A C 1
ATOM 1031 O O . CYS A 1 131 ? 16.5 31.641 12.656 1 89.12 131 CYS A O 1
ATOM 1033 N N . PRO A 1 132 ? 16.875 33.719 13.453 1 91.44 132 PRO A N 1
ATOM 1034 C CA . PRO A 1 132 ? 15.539 34.188 13.062 1 91.44 132 PRO A CA 1
ATOM 1035 C C . PRO A 1 132 ? 15.258 33.969 11.57 1 91.44 132 PRO A C 1
ATOM 1037 O O . PRO A 1 132 ? 14.117 33.719 11.188 1 91.44 132 PRO A O 1
ATOM 10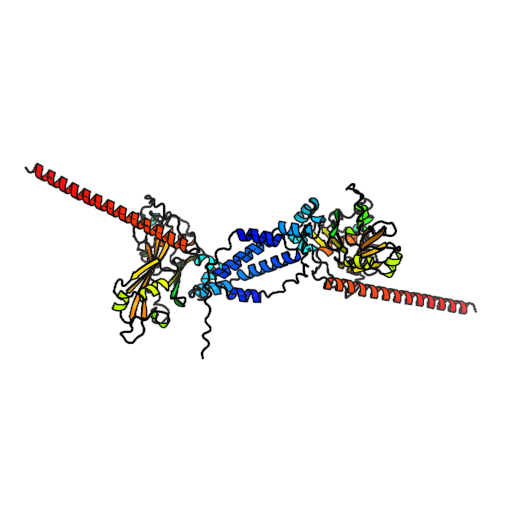40 N N . SER A 1 133 ? 16.266 34 10.766 1 91.19 133 SER A N 1
ATOM 1041 C CA . SER A 1 133 ? 16.094 33.906 9.32 1 91.19 133 SER A CA 1
ATOM 1042 C C . SER A 1 133 ? 15.727 32.469 8.914 1 91.19 133 SER A C 1
ATOM 1044 O O . SER A 1 133 ? 15.281 32.25 7.785 1 91.19 133 SER A O 1
ATOM 1046 N N . ASP A 1 134 ? 15.906 31.531 9.828 1 93.69 134 ASP A N 1
ATOM 1047 C CA . ASP A 1 134 ? 15.578 30.125 9.547 1 93.69 134 ASP A CA 1
ATOM 1048 C C . ASP A 1 134 ? 14.07 29.906 9.578 1 93.69 134 ASP A C 1
ATOM 1050 O O . ASP A 1 134 ? 13.586 28.875 9.109 1 93.69 134 ASP A O 1
ATOM 1054 N N . PHE A 1 135 ? 13.414 30.859 10.156 1 95.75 135 PHE A N 1
ATOM 1055 C CA . PHE A 1 135 ? 11.984 30.656 10.383 1 95.75 135 PHE A CA 1
ATOM 1056 C C . PHE A 1 135 ? 11.164 31.297 9.273 1 95.75 135 PHE A C 1
ATOM 1058 O O . PHE A 1 135 ? 11.531 32.344 8.75 1 95.75 135 PHE A O 1
ATOM 1065 N N . VAL A 1 136 ? 10.164 30.609 8.836 1 96.44 136 VAL A N 1
ATOM 1066 C CA . VAL A 1 136 ? 9.164 31.125 7.906 1 96.44 136 VAL A CA 1
ATOM 1067 C C . VAL A 1 136 ? 7.77 30.953 8.492 1 96.44 136 VAL A C 1
ATOM 1069 O O . VAL A 1 136 ? 7.449 29.891 9.039 1 96.44 136 VAL A O 1
ATOM 1072 N N . SER A 1 137 ? 6.973 32 8.445 1 96.75 137 SER A N 1
ATOM 1073 C CA . SER A 1 137 ? 5.598 31.938 8.914 1 96.75 137 SER A CA 1
ATOM 1074 C C . SER A 1 137 ? 4.613 31.906 7.75 1 96.75 137 SER A C 1
ATOM 1076 O O . SER A 1 137 ? 4.66 32.781 6.875 1 96.75 137 SER A O 1
ATOM 1078 N N . ILE A 1 138 ? 3.812 30.906 7.688 1 96.81 138 ILE A N 1
ATOM 1079 C CA . ILE A 1 138 ? 2.732 30.781 6.715 1 96.81 138 ILE A CA 1
ATOM 1080 C C . ILE A 1 138 ? 1.388 30.984 7.406 1 96.81 138 ILE A C 1
ATOM 1082 O O . ILE A 1 138 ? 0.966 30.156 8.219 1 96.81 138 ILE A O 1
ATOM 1086 N N . ILE A 1 139 ? 0.693 32.031 7.031 1 96.19 139 ILE A N 1
ATOM 1087 C CA . ILE A 1 139 ? -0.487 32.438 7.777 1 96.19 139 ILE A CA 1
ATOM 1088 C C . ILE A 1 139 ? -1.704 32.469 6.855 1 96.19 139 ILE A C 1
ATOM 1090 O O . ILE A 1 139 ? -1.667 33.062 5.777 1 96.19 139 ILE A O 1
ATOM 1094 N N . ASP A 1 140 ? -2.75 31.828 7.297 1 95.75 140 ASP A N 1
ATOM 1095 C CA . ASP A 1 140 ? -4.004 31.812 6.551 1 95.75 140 ASP A CA 1
ATOM 1096 C C . ASP A 1 140 ? -5.195 32.062 7.469 1 95.75 140 ASP A C 1
ATOM 1098 O O . ASP A 1 140 ? -5.32 31.453 8.523 1 95.75 140 ASP A O 1
ATOM 1102 N N . ILE A 1 141 ? -6.035 33 7.098 1 95.62 141 ILE A N 1
ATOM 1103 C CA . ILE A 1 141 ? -7.273 33.312 7.805 1 95.62 141 ILE A CA 1
ATOM 1104 C C . ILE A 1 141 ? -8.469 32.906 6.953 1 95.62 141 ILE A C 1
ATOM 1106 O O . ILE A 1 141 ? -8.516 33.188 5.754 1 95.62 141 ILE A O 1
ATOM 1110 N N . ARG A 1 142 ? -9.352 32.25 7.605 1 95.06 142 ARG A N 1
ATOM 1111 C CA . ARG A 1 142 ? -10.594 31.875 6.934 1 95.06 142 ARG A CA 1
ATOM 1112 C C . ARG A 1 142 ? -11.805 32.312 7.738 1 95.06 142 ARG A C 1
ATOM 1114 O O . ARG A 1 142 ? -11.75 32.375 8.969 1 95.06 142 ARG A O 1
ATOM 1121 N N . PHE A 1 143 ? -12.82 32.688 7.109 1 95.25 143 PHE A N 1
ATOM 1122 C CA . PHE A 1 143 ? -14.102 33 7.719 1 95.25 143 PHE A CA 1
ATOM 1123 C C . PHE A 1 143 ? -15.242 32.281 7.027 1 95.25 143 PHE A C 1
ATOM 1125 O O . PHE A 1 143 ? -15.445 32.438 5.82 1 95.25 143 PHE A O 1
ATOM 1132 N N . LYS A 1 144 ? -15.906 31.438 7.836 1 93.31 144 LYS A N 1
ATOM 1133 C CA . LYS A 1 144 ? -17 30.609 7.348 1 93.31 144 LYS A CA 1
ATOM 1134 C C . LYS A 1 144 ? -16.578 29.828 6.105 1 93.31 144 LYS A C 1
ATOM 1136 O O . LYS A 1 144 ? -17.281 29.828 5.094 1 93.31 144 LYS A O 1
ATOM 1141 N N . GLY A 1 145 ? -15.344 29.312 6.152 1 89.19 145 GLY A N 1
ATOM 1142 C CA . GLY A 1 145 ? -14.852 28.391 5.141 1 89.19 145 GLY A CA 1
ATOM 1143 C C . GLY A 1 145 ? -14.188 29.094 3.971 1 89.19 145 GLY A C 1
ATOM 1144 O O . GLY A 1 145 ? -13.539 28.438 3.139 1 89.19 145 GLY A O 1
ATOM 1145 N N . LYS A 1 146 ? -14.281 30.391 3.893 1 91.81 146 LYS A N 1
ATOM 1146 C CA . LYS A 1 146 ? -13.711 31.141 2.781 1 91.81 146 LYS A CA 1
ATOM 1147 C C . LYS A 1 146 ? -12.398 31.812 3.191 1 91.81 146 LYS A C 1
ATOM 1149 O O . LYS A 1 146 ? -12.289 32.344 4.289 1 91.81 146 LYS A O 1
ATOM 1154 N N . PRO A 1 147 ? -11.469 31.703 2.297 1 92.81 147 PRO A N 1
ATOM 1155 C CA . PRO A 1 147 ? -10.211 32.375 2.617 1 92.81 147 PRO A CA 1
ATOM 1156 C C . PRO A 1 147 ? -10.344 33.906 2.617 1 92.81 147 PRO A C 1
ATOM 1158 O O . PRO A 1 147 ? -10.945 34.469 1.706 1 92.81 147 PRO A O 1
ATOM 1161 N N . VAL A 1 148 ? -9.852 34.531 3.637 1 91.5 148 VAL A N 1
ATOM 1162 C CA . VAL A 1 148 ? -9.922 35.969 3.812 1 91.5 148 VAL A CA 1
ATOM 1163 C C . VAL A 1 148 ? -8.547 36.594 3.588 1 91.5 148 VAL A C 1
ATOM 1165 O O . VAL A 1 148 ? -8.438 37.656 3.012 1 91.5 148 VAL A O 1
ATOM 1168 N N . CYS A 1 149 ? -7.605 35.906 4.086 1 91.62 149 CYS A N 1
ATOM 1169 C CA . CYS A 1 149 ? -6.246 36.438 4.004 1 91.62 149 CYS A CA 1
ATOM 1170 C C . CYS A 1 149 ? -5.219 35.312 4.035 1 91.62 149 CYS A C 1
ATOM 1172 O O . CYS A 1 149 ? -5.371 34.344 4.785 1 91.62 149 CYS A O 1
ATOM 1174 N N . SER A 1 150 ? -4.242 35.375 3.146 1 93.19 150 SER A N 1
ATOM 1175 C CA . SER A 1 150 ? -3.129 34.438 3.078 1 93.19 150 SER A CA 1
ATOM 1176 C C . SER A 1 150 ? -1.809 35.156 2.844 1 93.19 150 SER A C 1
ATOM 1178 O O . SER A 1 150 ? -1.637 35.844 1.827 1 93.19 150 SER A O 1
ATOM 1180 N N . LYS A 1 151 ? -0.914 35 3.801 1 91.69 151 LYS A N 1
ATOM 1181 C CA . LYS A 1 151 ? 0.366 35.688 3.691 1 91.69 151 LYS A CA 1
ATOM 1182 C C . LYS A 1 151 ? 1.506 34.844 4.227 1 91.69 151 LYS A C 1
ATOM 1184 O O . LYS A 1 151 ? 1.271 33.875 4.949 1 91.69 151 LYS A O 1
ATOM 1189 N N . VAL A 1 152 ? 2.717 35.188 3.797 1 94.56 152 VAL A N 1
ATOM 1190 C CA . VAL A 1 152 ? 3.916 34.469 4.219 1 94.56 152 VAL A CA 1
ATOM 1191 C C . VAL A 1 152 ? 4.961 35.469 4.727 1 94.56 152 VAL A C 1
ATOM 1193 O O . VAL A 1 152 ? 5.164 36.531 4.129 1 94.56 152 VAL A O 1
ATOM 1196 N N . LEU A 1 153 ? 5.484 35.25 5.914 1 93.56 153 LEU A N 1
ATOM 1197 C CA . LEU A 1 153 ? 6.57 36.031 6.48 1 93.56 153 LEU A CA 1
ATOM 1198 C C . LEU A 1 153 ? 7.875 35.25 6.48 1 93.56 153 LEU A C 1
ATOM 1200 O O . LEU A 1 153 ? 7.969 34.188 7.105 1 93.56 153 LEU A O 1
ATOM 1204 N N . TRP A 1 154 ? 8.805 35.719 5.742 1 93.25 154 TRP A N 1
ATOM 1205 C CA . TRP A 1 154 ? 10.125 35.125 5.738 1 93.25 154 TRP A CA 1
ATOM 1206 C C . TRP A 1 154 ? 11 35.688 6.836 1 93.25 154 TRP A C 1
ATOM 1208 O O . TRP A 1 154 ? 11.234 36.906 6.875 1 93.25 154 TRP A O 1
ATOM 1218 N N . GLY A 1 155 ? 11.406 34.875 7.746 1 91.38 155 GLY A N 1
ATOM 1219 C CA . GLY A 1 155 ? 12.148 35.344 8.906 1 91.38 155 GLY A CA 1
ATOM 1220 C C . GLY A 1 155 ? 11.266 35.938 9.984 1 91.38 155 GLY A C 1
ATOM 1221 O O . GLY A 1 155 ? 10.055 35.719 9.992 1 91.38 155 GLY A O 1
ATOM 1222 N N . ILE A 1 156 ? 11.836 36.438 10.961 1 89.88 156 ILE A N 1
ATOM 1223 C CA . ILE A 1 156 ? 11.141 37.156 12.023 1 89.88 156 ILE A CA 1
ATOM 1224 C C . ILE A 1 156 ? 11.367 38.656 11.852 1 89.88 156 ILE A C 1
ATOM 1226 O O . ILE A 1 156 ? 12.508 39.125 11.891 1 89.88 156 ILE A O 1
ATOM 1230 N N . PRO A 1 157 ? 10.305 39.344 11.633 1 85.44 157 PRO A N 1
ATOM 1231 C CA . PRO A 1 157 ? 10.461 40.781 11.391 1 85.44 157 PRO A CA 1
ATOM 1232 C C . PRO A 1 157 ? 11.234 41.5 12.5 1 85.44 157 PRO A C 1
ATOM 1234 O O . PRO A 1 157 ? 11.023 41.188 13.688 1 85.44 157 PRO A O 1
ATOM 1237 N N . ASN A 1 158 ? 12.117 42.375 12.172 1 78.56 158 ASN A N 1
ATOM 1238 C CA . ASN A 1 158 ? 12.883 43.25 13.047 1 78.56 158 ASN A CA 1
ATOM 1239 C C . ASN A 1 158 ? 13.922 42.469 13.852 1 78.56 158 ASN A C 1
ATOM 1241 O O . ASN A 1 158 ? 14.508 43 14.797 1 78.56 158 ASN A O 1
ATOM 1245 N N . ALA A 1 159 ? 14.078 41.188 13.562 1 80.56 159 ALA A N 1
ATOM 1246 C CA . ALA A 1 159 ? 15.055 40.406 14.305 1 80.56 159 ALA A CA 1
ATOM 1247 C C . ALA A 1 159 ? 16.469 40.688 13.82 1 80.56 159 ALA A C 1
ATOM 1249 O O . ALA A 1 159 ? 17.438 40.5 14.562 1 80.56 159 ALA A O 1
ATOM 1250 N N . ASN A 1 160 ? 16.672 41.031 12.523 1 68 160 ASN A N 1
ATOM 1251 C CA . ASN A 1 160 ? 18 41.25 11.945 1 68 160 ASN A CA 1
ATOM 1252 C C . ASN A 1 160 ? 18.5 42.656 12.258 1 68 160 ASN A C 1
ATOM 1254 O O . ASN A 1 160 ? 19.547 43.062 11.734 1 68 160 ASN A O 1
ATOM 1258 N N . SER A 1 161 ? 17.719 43.375 13.039 1 63.19 161 SER A N 1
ATOM 1259 C CA . SER A 1 161 ? 18.234 44.719 13.289 1 63.19 161 SER A CA 1
ATOM 1260 C C . SER A 1 161 ? 19.531 44.688 14.086 1 63.19 161 SER A C 1
ATOM 1262 O O . SER A 1 161 ? 19.781 43.75 14.844 1 63.19 161 SER A O 1
ATOM 1264 N N . TYR A 1 162 ? 20.594 45.406 13.641 1 59.25 162 TYR A N 1
ATOM 1265 C CA . TYR A 1 162 ? 21.984 45.5 14.023 1 59.25 162 TYR A CA 1
ATOM 1266 C C . TYR A 1 162 ? 22.125 45.594 15.539 1 59.25 162 TYR A C 1
ATOM 1268 O O . TYR A 1 162 ? 23.141 45.156 16.109 1 59.25 162 TYR A O 1
ATOM 1276 N N . ASP A 1 163 ? 21.188 46.094 16.172 1 61.12 163 ASP A N 1
ATOM 1277 C CA . ASP A 1 163 ? 21.516 46.406 17.562 1 61.12 163 ASP A CA 1
ATOM 1278 C C . ASP A 1 163 ? 21.172 45.25 18.5 1 61.12 163 ASP A C 1
ATOM 1280 O O . ASP A 1 163 ? 21.359 45.344 19.703 1 61.12 163 ASP A O 1
ATOM 1284 N N . GLY A 1 164 ? 20.859 44.031 18 1 66.06 164 GLY A N 1
ATOM 1285 C CA . GLY A 1 164 ? 20.656 42.812 18.797 1 66.06 164 GLY A CA 1
ATOM 1286 C C . GLY A 1 164 ? 19.5 42.969 19.781 1 66.06 164 GLY A C 1
ATOM 1287 O O . GLY A 1 164 ? 19.391 42.156 20.719 1 66.06 164 GLY A O 1
ATOM 1288 N N . TRP A 1 165 ? 18.672 44 19.75 1 81.5 165 TRP A N 1
ATOM 1289 C CA . TRP A 1 165 ? 17.609 44.281 20.719 1 81.5 165 TRP A CA 1
ATOM 1290 C C . TRP A 1 165 ? 16.562 43.156 20.719 1 81.5 165 TRP A C 1
ATOM 1292 O O . TRP A 1 165 ? 15.969 42.875 21.75 1 81.5 165 TRP A O 1
ATOM 1302 N N . PHE A 1 166 ? 16.547 42.469 19.672 1 85.62 166 PHE A N 1
ATOM 1303 C CA . PHE A 1 166 ? 15.523 41.469 19.516 1 85.62 166 PHE A CA 1
ATOM 1304 C C . PHE A 1 166 ? 15.68 40.344 20.547 1 85.62 166 PHE A C 1
ATOM 1306 O O . PHE A 1 166 ? 14.695 39.875 21.125 1 85.62 166 PHE A O 1
ATOM 1313 N N . TYR A 1 167 ? 16.844 40.031 20.828 1 85.75 167 TYR A N 1
ATOM 1314 C CA . TYR A 1 167 ? 17.109 38.844 21.641 1 85.75 167 TYR A CA 1
ATOM 1315 C C . TYR A 1 167 ? 16.734 39.094 23.094 1 85.75 167 TYR A C 1
ATOM 1317 O O . TYR A 1 167 ? 16.375 38.156 23.812 1 85.75 167 TYR A O 1
ATOM 1325 N N . ASN A 1 168 ? 16.719 40.375 23.438 1 86.75 168 ASN A N 1
ATOM 1326 C CA . ASN A 1 168 ? 16.469 40.656 24.844 1 86.75 168 ASN A CA 1
ATOM 1327 C C . ASN A 1 168 ? 15.094 41.312 25.047 1 86.75 168 ASN A C 1
ATOM 1329 O O . ASN A 1 168 ? 14.648 41.5 26.172 1 86.75 168 ASN A O 1
ATOM 1333 N N . CYS A 1 169 ? 14.398 41.562 24 1 89.06 169 CYS A N 1
ATOM 1334 C CA . CYS A 1 169 ? 13.086 42.188 24.062 1 89.06 169 CYS A CA 1
ATOM 1335 C C . CYS A 1 169 ? 11.977 41.156 23.984 1 89.06 169 CYS A C 1
ATOM 1337 O O . CYS A 1 169 ? 12.195 40.031 23.5 1 89.06 169 CYS A O 1
ATOM 1339 N N . PRO A 1 170 ? 10.93 41.562 24.516 1 91.44 170 PRO A N 1
ATOM 1340 C CA . PRO A 1 170 ? 9.797 40.656 24.422 1 91.44 170 PRO A CA 1
ATOM 1341 C C . PRO A 1 170 ? 9.484 40.25 22.969 1 91.44 170 PRO A C 1
ATOM 1343 O O . PRO A 1 170 ? 9.43 41.125 22.094 1 91.44 170 PRO A O 1
ATOM 1346 N N . PHE A 1 171 ? 9.344 39.031 22.734 1 92.88 171 PHE A N 1
ATOM 1347 C CA . PHE A 1 171 ? 9.102 38.469 21.422 1 92.88 171 PHE A CA 1
ATOM 1348 C C . PHE A 1 171 ? 7.699 38.812 20.938 1 92.88 171 PHE A C 1
ATOM 1350 O O . PHE A 1 171 ? 6.719 38.594 21.656 1 92.88 171 PHE A O 1
ATOM 1357 N N . ARG A 1 172 ? 7.57 39.312 19.734 1 92.5 172 ARG A N 1
ATOM 1358 C CA . ARG A 1 172 ? 6.285 39.625 19.125 1 92.5 172 ARG A CA 1
ATOM 1359 C C . ARG A 1 172 ? 6.395 39.688 17.594 1 92.5 172 ARG A C 1
ATOM 1361 O O . ARG A 1 172 ? 7.348 40.25 17.062 1 92.5 172 ARG A O 1
ATOM 1368 N N . ILE A 1 173 ? 5.57 38.969 16.984 1 91.75 173 ILE A N 1
ATOM 1369 C CA . ILE A 1 173 ? 5.457 39.062 15.539 1 91.75 173 ILE A CA 1
ATOM 1370 C C . ILE A 1 173 ? 4.133 39.719 15.172 1 91.75 173 ILE A C 1
ATOM 1372 O O . ILE A 1 173 ? 3.062 39.25 15.555 1 91.75 173 ILE A O 1
ATOM 1376 N N . ASP A 1 174 ? 4.203 40.812 14.492 1 89.31 174 ASP A N 1
ATOM 1377 C CA . ASP A 1 174 ? 3.018 41.469 13.992 1 89.31 174 ASP A CA 1
ATOM 1378 C C . ASP A 1 174 ? 2.854 41.281 12.492 1 89.31 174 ASP A C 1
ATOM 1380 O O . ASP A 1 174 ? 3.65 41.781 11.695 1 89.31 174 ASP A O 1
ATOM 1384 N N . PHE A 1 175 ? 1.854 40.688 12.141 1 87.06 175 PHE A N 1
ATOM 1385 C CA . PHE A 1 175 ? 1.577 40.312 10.766 1 87.06 175 PHE A CA 1
ATOM 1386 C C . PHE A 1 175 ? 1.302 41.5 9.891 1 87.06 175 PHE A C 1
ATOM 1388 O O . PHE A 1 175 ? 1.785 41.594 8.758 1 87.06 175 PHE A O 1
ATOM 1395 N N . LEU A 1 176 ? 0.501 42.469 10.266 1 82.06 176 LEU A N 1
ATOM 1396 C CA . LEU A 1 176 ? 0.015 43.562 9.43 1 82.06 176 LEU A CA 1
ATOM 1397 C C . LEU A 1 176 ? 1.097 44.625 9.234 1 82.06 176 LEU A C 1
ATOM 1399 O O . LEU A 1 176 ? 1.086 45.344 8.242 1 82.06 176 LEU A O 1
ATOM 1403 N N . THR A 1 177 ? 1.952 44.781 10.156 1 69.69 177 THR A N 1
ATOM 1404 C CA . THR A 1 177 ? 2.975 45.812 10.008 1 69.69 177 THR A CA 1
ATOM 1405 C C . THR A 1 177 ? 3.92 45.469 8.859 1 69.69 177 THR A C 1
ATOM 1407 O O . THR A 1 177 ? 4.438 46.375 8.195 1 69.69 177 THR A O 1
ATOM 1410 N N . TYR A 1 178 ? 4.18 44.344 8.562 1 59.41 178 TYR A N 1
ATOM 1411 C CA . TYR A 1 178 ? 5.207 43.969 7.586 1 59.41 178 TYR A CA 1
ATOM 1412 C C . TYR A 1 178 ? 4.578 43.594 6.25 1 59.41 178 TYR A C 1
ATOM 1414 O O . TYR A 1 178 ? 5.27 43.531 5.23 1 59.41 178 TYR A O 1
ATOM 1422 N N . ALA A 1 179 ? 3.371 43.344 6.219 1 53.88 179 ALA A N 1
ATOM 1423 C CA . ALA A 1 179 ? 2.713 43.031 4.953 1 53.88 179 ALA A CA 1
ATOM 1424 C C . ALA A 1 179 ? 2.781 44.219 3.986 1 53.88 179 ALA A C 1
ATOM 1426 O O . ALA A 1 179 ? 2.703 44.031 2.77 1 53.88 179 ALA A O 1
ATOM 1427 N N . ASP A 1 180 ? 2.881 45.438 4.465 1 49.47 180 ASP A N 1
ATOM 1428 C CA . ASP A 1 180 ? 2.691 46.625 3.617 1 49.47 180 ASP A CA 1
ATOM 1429 C C . ASP A 1 180 ? 3.816 46.75 2.592 1 49.47 180 ASP A C 1
ATOM 1431 O O . ASP A 1 180 ? 3.766 47.594 1.708 1 49.47 180 ASP A O 1
ATOM 1435 N N . ARG A 1 181 ? 4.984 46.281 2.76 1 43.31 181 ARG A N 1
ATOM 1436 C CA . ARG A 1 181 ? 5.973 46.812 1.832 1 43.31 181 ARG A CA 1
ATOM 1437 C C . ARG A 1 181 ? 5.75 46.281 0.422 1 43.31 181 ARG A C 1
ATOM 1439 O O . ARG A 1 181 ? 6.07 46.938 -0.561 1 43.31 181 ARG A O 1
ATOM 1446 N N . ASP A 1 182 ? 5.75 45.062 0.176 1 42.09 182 ASP A N 1
ATOM 1447 C CA . ASP A 1 182 ? 5.863 44.688 -1.231 1 42.09 182 ASP A CA 1
ATOM 1448 C C . ASP A 1 182 ? 4.57 45 -1.983 1 42.09 182 ASP A C 1
ATOM 1450 O O . ASP A 1 182 ? 4.594 45.25 -3.189 1 42.09 182 ASP A O 1
ATOM 1454 N N . ASP A 1 183 ? 3.463 44.188 -2.059 1 43.5 183 ASP A N 1
ATOM 1455 C CA . ASP A 1 183 ? 2.43 44.344 -3.076 1 43.5 183 ASP A CA 1
ATOM 1456 C C . ASP A 1 183 ? 1.616 45.594 -2.838 1 43.5 183 ASP A C 1
ATOM 1458 O O . ASP A 1 183 ? 1.399 46 -1.691 1 43.5 183 ASP A O 1
ATOM 1462 N N . ASN A 1 184 ? 1.449 46.625 -3.846 1 39.62 184 ASN A N 1
ATOM 1463 C CA . ASN A 1 184 ? 0.693 47.844 -4.121 1 39.62 184 ASN A CA 1
ATOM 1464 C C . ASN A 1 184 ? -0.618 47.875 -3.34 1 39.62 184 ASN A C 1
ATOM 1466 O O . ASN A 1 184 ? -1.402 48.812 -3.475 1 39.62 184 ASN A O 1
ATOM 1470 N N . HIS A 1 185 ? -1.493 46.781 -3.467 1 44.72 185 HIS A N 1
ATOM 1471 C CA . HIS A 1 185 ? -2.891 46.938 -3.082 1 44.72 185 HIS A CA 1
ATOM 1472 C C . HIS A 1 185 ? -3.021 47.25 -1.6 1 44.72 185 HIS A C 1
ATOM 1474 O O . HIS A 1 185 ? -2.211 46.812 -0.786 1 44.72 185 HIS A O 1
ATOM 1480 N N . ASP A 1 186 ? -3.559 48.344 -1.208 1 48.25 186 ASP A N 1
ATOM 1481 C CA . ASP A 1 186 ? -4.039 48.812 0.088 1 48.25 186 ASP A CA 1
ATOM 1482 C C . ASP A 1 186 ? -4.355 47.625 1.013 1 48.25 186 ASP A C 1
ATOM 1484 O O . ASP A 1 186 ? -5.434 47.031 0.933 1 48.25 186 ASP A O 1
ATOM 1488 N N . GLY A 1 187 ? -3.549 46.625 1.303 1 56.66 187 GLY A N 1
ATOM 1489 C CA . GLY A 1 187 ? -3.512 45.281 1.896 1 56.66 187 GLY A CA 1
ATOM 1490 C C . GLY A 1 187 ? -4.363 45.188 3.146 1 56.66 187 GLY A C 1
ATOM 1491 O O . GLY A 1 187 ? -4.016 44.438 4.07 1 56.66 187 GLY A O 1
ATOM 1492 N N . SER A 1 188 ? -5.199 46.031 3.355 1 76.5 188 SER A N 1
ATOM 1493 C CA . SER A 1 188 ? -6.137 45.906 4.469 1 76.5 188 SER A CA 1
ATOM 1494 C C . SER A 1 188 ? -7.066 44.719 4.277 1 76.5 188 SER A C 1
ATOM 1496 O O . SER A 1 188 ? -7.504 44.438 3.162 1 76.5 188 SER A O 1
ATOM 1498 N N . VAL A 1 189 ? -7.105 43.906 5.25 1 86.56 189 VAL A N 1
ATOM 1499 C CA . VAL A 1 189 ? -7.988 42.75 5.262 1 86.56 189 VAL A CA 1
ATOM 1500 C C . VAL A 1 189 ? -9.359 43.156 5.801 1 86.56 189 VAL A C 1
ATOM 1502 O O . VAL A 1 189 ? -9.469 43.719 6.895 1 86.56 189 VAL A O 1
ATOM 1505 N N . HIS A 1 190 ? -10.344 43 4.965 1 89.25 190 HIS A N 1
ATOM 1506 C CA . HIS A 1 190 ? -11.695 43.375 5.355 1 89.25 190 HIS A CA 1
ATOM 1507 C C . HIS A 1 190 ? -12.633 42.188 5.301 1 89.25 190 HIS A C 1
ATOM 1509 O O . HIS A 1 190 ? -12.43 41.281 4.504 1 89.25 190 HIS A O 1
ATOM 1515 N N . LEU A 1 191 ? -13.547 42.188 6.176 1 90.62 191 LEU A N 1
ATOM 1516 C CA . LEU A 1 191 ? -14.664 41.25 6.16 1 90.62 191 LEU A CA 1
ATOM 1517 C C . LEU A 1 191 ? -15.977 41.969 5.887 1 90.62 191 LEU A C 1
ATOM 1519 O O . LEU A 1 191 ? -16.25 43.031 6.48 1 90.62 191 LEU A O 1
ATOM 1523 N N . SER A 1 192 ? -16.703 41.438 4.949 1 88.5 192 SER A N 1
ATOM 1524 C CA . SER A 1 192 ? -17.953 42.094 4.582 1 88.5 192 SER A CA 1
ATOM 1525 C C . SER A 1 192 ? -19.125 41.094 4.664 1 88.5 192 SER A C 1
ATOM 1527 O O . SER A 1 192 ? -18.938 39.938 5.012 1 88.5 192 SER A O 1
ATOM 1529 N N . VAL A 1 193 ? -20.281 41.656 4.34 1 86.25 193 VAL A N 1
ATOM 1530 C CA . VAL A 1 193 ? -21.5 40.844 4.348 1 86.25 193 VAL A CA 1
ATOM 1531 C C . VAL A 1 193 ? -21.422 39.781 3.262 1 86.25 193 VAL A C 1
ATOM 1533 O O . VAL A 1 193 ? -21.953 38.688 3.43 1 86.25 193 VAL A O 1
ATOM 1536 N N . SER A 1 194 ? -20.703 40.062 2.262 1 84.56 194 SER A N 1
ATOM 1537 C CA . SER A 1 194 ? -20.531 39.094 1.181 1 84.56 194 SER A CA 1
ATOM 1538 C C . SER A 1 194 ? -19.734 37.906 1.639 1 84.56 194 SER A C 1
ATOM 1540 O O . SER A 1 194 ? -19.812 36.812 1.041 1 84.56 194 SER A O 1
ATOM 1542 N N . ASP A 1 195 ? -19.016 38.094 2.717 1 88.38 195 ASP A N 1
ATOM 1543 C CA . ASP A 1 195 ? -18.219 37 3.277 1 88.38 195 ASP A CA 1
ATOM 1544 C C . ASP A 1 195 ? -19.047 36.156 4.262 1 88.38 195 ASP A C 1
ATOM 1546 O O . ASP A 1 195 ? -18.609 35.125 4.727 1 88.38 195 ASP A O 1
ATOM 1550 N N . GLY A 1 196 ? -20.219 36.719 4.613 1 87.19 196 GLY A N 1
ATOM 1551 C CA . GLY A 1 196 ? -21.094 36 5.535 1 87.19 196 GLY A CA 1
ATOM 1552 C C . GLY A 1 196 ? -21.359 36.75 6.816 1 87.19 196 GLY A C 1
ATOM 1553 O O . GLY A 1 196 ? -21.969 36.219 7.746 1 87.19 196 GLY A O 1
ATOM 1554 N N . LEU A 1 197 ? -20.906 37.969 6.875 1 89.44 197 LEU A N 1
ATOM 1555 C CA . LEU A 1 197 ? -21.125 38.781 8.062 1 89.44 197 LEU A CA 1
ATOM 1556 C C . LEU A 1 197 ? -22.594 39.156 8.188 1 89.44 197 LEU A C 1
ATOM 1558 O O . LEU A 1 197 ? -23.25 39.438 7.188 1 89.44 197 LEU A O 1
ATOM 1562 N N . PRO A 1 198 ? -23.016 39.031 9.32 1 86.94 198 PRO A N 1
ATOM 1563 C CA . PRO A 1 198 ? -24.391 39.5 9.5 1 86.94 198 PRO A CA 1
ATOM 1564 C C . PRO A 1 198 ? -24.516 41.031 9.344 1 86.94 198 PRO A C 1
ATOM 1566 O O . PRO A 1 198 ? -23.547 41.75 9.562 1 86.94 198 PRO A O 1
ATOM 1569 N N . GLN A 1 199 ? -25.656 41.375 8.984 1 85.12 199 GLN A N 1
ATOM 1570 C CA . GLN A 1 199 ? -25.953 42.812 8.914 1 85.12 199 GLN A CA 1
ATOM 1571 C C . GLN A 1 199 ? -26.281 43.375 10.289 1 85.12 199 GLN A C 1
ATOM 1573 O O . GLN A 1 199 ? -27.047 42.75 11.047 1 85.12 199 GLN A O 1
ATOM 1578 N N . ILE A 1 200 ? -25.516 44.406 10.562 1 84.62 200 ILE A N 1
ATOM 1579 C CA . ILE A 1 200 ? -25.812 45.031 11.836 1 84.62 200 ILE A CA 1
ATOM 1580 C C . ILE A 1 200 ? -26.297 46.469 11.586 1 84.62 200 ILE A C 1
ATOM 1582 O O . ILE A 1 200 ? -25.688 47.219 10.82 1 84.62 200 ILE A O 1
ATOM 1586 N N . THR A 1 201 ? -27.438 46.844 12.172 1 82.56 201 THR A N 1
ATOM 1587 C CA . THR A 1 201 ? -28.031 48.156 11.984 1 82.56 201 THR A CA 1
ATOM 1588 C C . THR A 1 201 ? -27.234 49.219 12.719 1 82.56 201 THR A C 1
ATOM 1590 O O . THR A 1 201 ? -26.953 50.281 12.172 1 82.56 201 THR A O 1
ATOM 1593 N N . SER A 1 202 ? -26.938 48.969 14.062 1 84.06 202 SER A N 1
ATOM 1594 C CA . SER A 1 202 ? -26.156 49.875 14.891 1 84.06 202 SER A CA 1
ATOM 1595 C C . SER A 1 202 ? -25.312 49.094 15.914 1 84.06 202 SER A C 1
ATOM 1597 O O . SER A 1 202 ? -25.578 47.938 16.188 1 84.06 202 SER A O 1
ATOM 1599 N N . MET A 1 203 ? -24.312 49.781 16.375 1 85.81 203 MET A N 1
ATOM 1600 C CA . MET A 1 203 ? -23.453 49.156 17.375 1 85.81 203 MET A CA 1
ATOM 1601 C C . MET A 1 203 ? -24.219 48.906 18.672 1 85.81 203 MET A C 1
ATOM 1603 O O . MET A 1 203 ? -23.906 48 19.422 1 85.81 203 MET A O 1
ATOM 1607 N N . GLU A 1 204 ? -25.203 49.812 18.938 1 84.94 204 GLU A N 1
ATOM 1608 C CA . GLU A 1 204 ? -26.031 49.625 20.125 1 84.94 204 GLU A CA 1
ATOM 1609 C C . GLU A 1 204 ? -26.812 48.312 20.047 1 84.94 204 GLU A C 1
ATOM 1611 O O . GLU A 1 204 ? -26.938 47.594 21.031 1 84.94 204 GLU A O 1
ATOM 1616 N N . ARG A 1 205 ? -27.266 48.094 18.922 1 84.88 205 ARG A N 1
ATOM 1617 C CA . ARG A 1 205 ? -28 46.844 18.719 1 84.88 205 ARG A CA 1
ATOM 1618 C C . ARG A 1 205 ? -27.078 45.656 18.828 1 84.88 205 ARG A C 1
ATOM 1620 O O . ARG A 1 205 ? -27.469 44.594 19.359 1 84.88 205 ARG A O 1
ATOM 1627 N N . GLU A 1 206 ? -25.906 45.75 18.25 1 87.56 206 GLU A N 1
ATOM 1628 C CA . GLU A 1 206 ? -24.922 44.688 18.344 1 87.56 206 GLU A CA 1
ATOM 1629 C C . GLU A 1 206 ? -24.562 44.375 19.797 1 87.56 206 GLU A C 1
ATOM 1631 O O . GLU A 1 206 ? -24.359 43.219 20.172 1 87.56 206 GLU A O 1
ATOM 1636 N N . ARG A 1 207 ? -24.438 45.344 20.609 1 86.56 207 ARG A N 1
ATOM 1637 C CA . ARG A 1 207 ? -24.094 45.188 22.031 1 86.56 207 ARG A CA 1
ATOM 1638 C C . ARG A 1 207 ? -25.172 44.406 22.766 1 86.56 207 ARG A C 1
ATOM 1640 O O . ARG A 1 207 ? -24.859 43.594 23.656 1 86.56 207 ARG A O 1
ATOM 1647 N N . LYS A 1 208 ? -26.328 44.594 22.312 1 86.12 208 LYS A N 1
ATOM 1648 C CA . LYS A 1 208 ? -27.453 43.906 22.953 1 86.12 208 LYS A CA 1
ATOM 1649 C C . LYS A 1 208 ? -27.594 42.469 22.422 1 86.12 208 LYS A C 1
ATOM 1651 O O . LYS A 1 208 ? -27.688 41.531 23.203 1 86.12 208 LYS A O 1
ATOM 1656 N N . ASP A 1 209 ? -27.562 42.344 21.156 1 86.88 209 ASP A N 1
ATOM 1657 C CA . ASP A 1 209 ? -27.844 41.031 20.531 1 86.88 209 ASP A CA 1
ATOM 1658 C C . ASP A 1 209 ? -26.594 40.156 20.5 1 86.88 209 ASP A C 1
ATOM 1660 O O . ASP A 1 209 ? -26.688 38.938 20.641 1 86.88 209 ASP A O 1
ATOM 1664 N N . GLY A 1 210 ? -25.484 40.688 20.188 1 90.44 210 GLY A N 1
ATOM 1665 C CA . GLY A 1 210 ? -24.219 39.969 20.125 1 90.44 210 GLY A CA 1
ATOM 1666 C C . GLY A 1 210 ? -24.125 39.031 18.922 1 90.44 210 GLY A C 1
ATOM 1667 O O . GLY A 1 210 ? -23.406 38.031 18.969 1 90.44 210 GLY A O 1
ATOM 1668 N N . LYS A 1 211 ? -24.891 39.344 17.953 1 89.44 211 LYS A N 1
ATOM 1669 C CA . LYS A 1 211 ? -24.938 38.469 16.781 1 89.44 211 LYS A CA 1
ATOM 1670 C C . LYS A 1 211 ? -23.609 38.469 16.031 1 89.44 211 LYS A C 1
ATOM 1672 O O . LYS A 1 211 ? -23.125 37.438 15.602 1 89.44 211 LYS A O 1
ATOM 1677 N N . LEU A 1 212 ? -23.062 39.656 15.805 1 91.12 212 LEU A N 1
ATOM 1678 C CA . LEU A 1 212 ? -21.781 39.812 15.117 1 91.12 212 LEU A CA 1
ATOM 1679 C C . LEU A 1 212 ? -20.688 39.031 15.852 1 91.12 212 LEU A C 1
ATOM 1681 O O . LEU A 1 212 ? -19.891 38.312 15.234 1 91.12 212 LEU A O 1
ATOM 1685 N N . TRP A 1 213 ? -20.688 39.156 17.141 1 92.62 213 TRP A N 1
ATOM 1686 C CA . TRP A 1 213 ? -19.688 38.5 17.969 1 92.62 213 TRP A CA 1
ATOM 1687 C C . TRP A 1 213 ? -19.797 36.969 17.844 1 92.62 213 TRP A C 1
ATOM 1689 O O . TRP A 1 213 ? -18.781 36.281 17.672 1 92.62 213 TRP A O 1
ATOM 1699 N N . ARG A 1 214 ? -20.953 36.5 17.906 1 92.56 214 ARG A N 1
ATOM 1700 C CA . ARG A 1 214 ? -21.188 35.062 17.812 1 92.56 214 ARG A CA 1
ATOM 1701 C C . ARG A 1 214 ? -20.719 34.531 16.469 1 92.56 214 ARG A C 1
ATOM 1703 O O . ARG A 1 214 ? -20.062 33.5 16.406 1 92.56 214 ARG A O 1
ATOM 1710 N N . GLU A 1 215 ? -21.016 35.219 15.438 1 93 215 GLU A N 1
ATOM 1711 C CA . GLU A 1 215 ? -20.641 34.781 14.094 1 93 215 GLU A CA 1
ATOM 1712 C C . GLU A 1 215 ? -19.141 34.844 13.898 1 93 215 GLU A C 1
ATOM 1714 O O . GLU A 1 215 ? -18.578 34 13.188 1 93 215 GLU A O 1
ATOM 1719 N N . LEU A 1 216 ? -18.516 35.844 14.43 1 93.5 216 LEU A N 1
ATOM 1720 C CA . LEU A 1 216 ? -17.062 35.938 14.328 1 93.5 216 LEU A CA 1
ATOM 1721 C C . LEU A 1 216 ? -16.391 34.781 15.062 1 93.5 216 LEU A C 1
ATOM 1723 O O . LEU A 1 216 ? -15.492 34.125 14.516 1 93.5 216 LEU A O 1
ATOM 1727 N N . ARG A 1 217 ? -16.828 34.531 16.219 1 92.94 217 ARG A N 1
ATOM 1728 C CA . ARG A 1 217 ? -16.219 33.5 17.062 1 92.94 217 ARG A CA 1
ATOM 1729 C C . ARG A 1 217 ? -16.406 32.125 16.453 1 92.94 217 ARG A C 1
ATOM 1731 O O . ARG A 1 217 ? -15.508 31.281 16.5 1 92.94 217 ARG A O 1
ATOM 1738 N N . GLU A 1 218 ? -17.469 31.906 15.891 1 92.81 218 GLU A N 1
ATOM 1739 C CA . GLU A 1 218 ? -17.781 30.594 15.344 1 92.81 218 GLU A CA 1
ATOM 1740 C C . GLU A 1 218 ? -17.219 30.453 13.922 1 92.81 218 GLU A C 1
ATOM 1742 O O . GLU A 1 218 ? -16.922 29.328 13.484 1 92.81 218 GLU A O 1
ATOM 1747 N N . GLY A 1 219 ? -17.094 31.484 13.227 1 94.5 219 GLY A N 1
ATOM 1748 C CA . GLY A 1 219 ? -16.781 31.406 11.805 1 94.5 219 GLY A CA 1
ATOM 1749 C C . GLY A 1 219 ? -15.305 31.578 11.508 1 94.5 219 GLY A C 1
ATOM 1750 O O . GLY A 1 219 ? -14.828 31.188 10.438 1 94.5 219 GLY A O 1
ATOM 1751 N N . LEU A 1 220 ? -14.562 32.188 12.406 1 95.19 220 LEU A N 1
ATOM 1752 C CA . LEU A 1 220 ? -13.164 32.5 12.133 1 95.19 220 LEU A CA 1
ATOM 1753 C C . LEU A 1 220 ? -12.273 31.297 12.383 1 95.19 220 LEU A C 1
ATOM 1755 O O . LEU A 1 220 ? -12.477 30.562 13.344 1 95.19 220 LEU A O 1
ATOM 1759 N N . GLN A 1 221 ? -11.367 31.094 11.445 1 95.5 221 GLN A N 1
ATOM 1760 C CA . GLN A 1 221 ? -10.312 30.094 11.57 1 95.5 221 GLN A CA 1
ATOM 1761 C C . GLN A 1 221 ? -8.945 30.688 11.266 1 95.5 221 GLN A C 1
ATOM 1763 O O . GLN A 1 221 ? -8.82 31.547 10.383 1 95.5 221 GLN A O 1
ATOM 1768 N N . LEU A 1 222 ? -7.977 30.25 12.031 1 96.88 222 LEU A N 1
ATOM 1769 C CA . LEU A 1 222 ? -6.625 30.766 11.844 1 96.88 222 LEU A CA 1
ATOM 1770 C C . LEU A 1 222 ? -5.609 29.625 11.797 1 96.88 222 LEU A C 1
ATOM 1772 O O . LEU A 1 222 ? -5.688 28.688 12.586 1 96.88 222 LEU A O 1
ATOM 1776 N N . SER A 1 223 ? -4.793 29.656 10.781 1 96.69 223 SER A N 1
ATOM 1777 C CA . SER A 1 223 ? -3.602 28.812 10.727 1 96.69 223 SER A CA 1
ATOM 1778 C C . SER A 1 223 ? -2.332 29.656 10.711 1 96.69 223 SER A C 1
ATOM 1780 O O . SER A 1 223 ? -2.191 30.562 9.891 1 96.69 223 SER A O 1
ATOM 1782 N N . TRP A 1 224 ? -1.523 29.453 11.719 1 97.62 224 TRP A N 1
ATOM 1783 C CA . TRP A 1 224 ? -0.204 30.062 11.789 1 97.62 224 TRP A CA 1
ATOM 1784 C C . TRP A 1 224 ? 0.894 29.016 11.812 1 97.62 224 TRP A C 1
ATOM 1786 O O . TRP A 1 224 ? 1.34 28.594 12.883 1 97.62 224 TRP A O 1
ATOM 1796 N N . ILE A 1 225 ? 1.373 28.688 10.656 1 97.88 225 ILE A N 1
ATOM 1797 C CA . ILE A 1 225 ? 2.35 27.609 10.516 1 97.88 225 ILE A CA 1
ATOM 1798 C C . ILE A 1 225 ? 3.762 28.203 10.539 1 97.88 225 ILE A C 1
ATOM 1800 O O . ILE A 1 225 ? 4.059 29.156 9.82 1 97.88 225 ILE A O 1
ATOM 1804 N N . ILE A 1 226 ? 4.586 27.656 11.398 1 97.56 226 ILE A N 1
ATOM 1805 C CA . ILE A 1 226 ? 5.996 28.016 11.445 1 97.56 226 ILE A CA 1
ATOM 1806 C C . ILE A 1 226 ? 6.84 26.906 10.82 1 97.56 226 ILE A C 1
ATOM 1808 O O . ILE A 1 226 ? 6.66 25.734 11.148 1 97.56 226 ILE A O 1
ATOM 1812 N N . VAL A 1 227 ? 7.711 27.328 9.938 1 97.81 227 VAL A N 1
ATOM 1813 C CA . VAL A 1 227 ? 8.625 26.391 9.289 1 97.81 227 VAL A CA 1
ATOM 1814 C C . VAL A 1 227 ? 10.07 26.75 9.633 1 97.81 227 VAL A C 1
ATOM 1816 O O . VAL A 1 227 ? 10.43 27.938 9.633 1 97.81 227 VAL A O 1
ATOM 1819 N N . ASN A 1 228 ? 10.781 25.844 10.062 1 97 228 ASN A N 1
ATOM 1820 C CA . ASN A 1 228 ? 12.227 26.016 10.18 1 97 228 ASN A CA 1
ATOM 1821 C C . ASN A 1 228 ? 12.977 25.328 9.047 1 97 228 ASN A C 1
ATOM 1823 O O . ASN A 1 228 ? 13 24.109 8.969 1 97 228 ASN A O 1
ATOM 1827 N N . ARG A 1 229 ? 13.586 26.047 8.242 1 95.62 229 ARG A N 1
ATOM 1828 C CA . ARG A 1 229 ? 14.211 25.547 7.02 1 95.62 229 ARG A CA 1
ATOM 1829 C C . ARG A 1 229 ? 15.406 24.656 7.332 1 95.62 229 ARG A C 1
ATOM 1831 O O . ARG A 1 229 ? 15.664 23.688 6.617 1 95.62 229 ARG A O 1
ATOM 1838 N N . LYS A 1 230 ? 16.094 24.969 8.297 1 93.5 230 LYS A N 1
ATOM 1839 C CA . LYS A 1 230 ? 17.281 24.219 8.672 1 93.5 230 LYS A CA 1
ATOM 1840 C C . LYS A 1 230 ? 16.891 22.859 9.258 1 93.5 230 LYS A C 1
ATOM 1842 O O . LYS A 1 230 ? 17.484 21.828 8.883 1 93.5 230 LYS A O 1
ATOM 1847 N N . MET A 1 231 ? 15.914 22.875 10.125 1 93.81 231 MET A N 1
ATOM 1848 C CA . MET A 1 231 ? 15.461 21.641 10.773 1 93.81 231 MET A CA 1
ATOM 1849 C C . MET A 1 231 ? 14.555 20.844 9.844 1 93.81 231 MET A C 1
ATOM 1851 O O . MET A 1 231 ? 14.297 19.672 10.086 1 93.81 231 MET A O 1
ATOM 1855 N N . LYS A 1 232 ? 14.062 21.5 8.805 1 96 232 LYS A N 1
ATOM 1856 C CA . LYS A 1 232 ? 13.141 20.891 7.848 1 96 232 LYS A CA 1
ATOM 1857 C C . LYS A 1 232 ? 11.891 20.375 8.547 1 96 232 LYS A C 1
ATOM 1859 O O . LYS A 1 232 ? 11.461 19.234 8.305 1 96 232 LYS A O 1
ATOM 1864 N N . GLN A 1 233 ? 11.367 21.141 9.461 1 96.75 233 GLN A N 1
ATOM 1865 C CA . GLN A 1 233 ? 10.156 20.812 10.211 1 96.75 233 GLN A CA 1
ATOM 1866 C C . GLN A 1 233 ? 9.164 21.969 10.195 1 96.75 233 GLN A C 1
ATOM 1868 O O . GLN A 1 233 ? 9.547 23.125 9.969 1 96.75 233 GLN A O 1
ATOM 1873 N N . ALA A 1 234 ? 7.938 21.656 10.336 1 97.75 234 ALA A N 1
ATOM 1874 C CA . ALA A 1 234 ? 6.867 22.641 10.367 1 97.75 234 ALA A CA 1
ATOM 1875 C C . ALA A 1 234 ? 5.797 22.266 11.383 1 97.75 234 ALA A C 1
ATOM 1877 O O . ALA A 1 234 ? 5.656 21.094 11.742 1 97.75 234 ALA A O 1
ATOM 1878 N N . ALA A 1 235 ? 5.141 23.234 11.922 1 97.5 235 ALA A N 1
ATOM 1879 C CA . ALA A 1 235 ? 4.051 23 12.867 1 97.5 235 ALA A CA 1
ATOM 1880 C C . ALA A 1 235 ? 3.066 24.172 12.859 1 97.5 235 ALA A C 1
ATOM 1882 O O . ALA A 1 235 ? 3.453 25.312 12.633 1 97.5 235 ALA A O 1
ATOM 1883 N N . ASN A 1 236 ? 1.868 23.859 13.016 1 97.25 236 ASN A N 1
ATOM 1884 C CA . ASN A 1 236 ? 0.837 24.875 13.188 1 97.25 236 ASN A CA 1
ATOM 1885 C C . ASN A 1 236 ? 0.688 25.281 14.656 1 97.25 236 ASN A C 1
ATOM 1887 O O . ASN A 1 236 ? 0.448 24.422 15.516 1 97.25 236 ASN A O 1
ATOM 1891 N N . LEU A 1 237 ? 0.764 26.531 14.961 1 96.62 237 LEU A N 1
ATOM 1892 C CA . LEU A 1 237 ? 0.748 27.016 16.344 1 96.62 237 LEU A CA 1
ATOM 1893 C C . LEU A 1 237 ? -0.639 27.516 16.734 1 96.62 237 LEU A C 1
ATOM 1895 O O . LEU A 1 237 ? -0.891 27.828 17.891 1 96.62 237 LEU A O 1
ATOM 1899 N N . ALA A 1 238 ? -1.481 27.656 15.766 1 95.38 238 ALA A N 1
ATOM 1900 C CA . ALA A 1 238 ? -2.824 28.156 16.031 1 95.38 238 ALA A CA 1
ATOM 1901 C C . ALA A 1 238 ? -3.777 27.016 16.391 1 95.38 238 ALA A C 1
ATOM 1903 O O . ALA A 1 238 ? -3.566 25.875 16 1 95.38 238 ALA A O 1
ATOM 1904 N N . SER A 1 239 ? -4.855 27.188 17.219 1 88.19 239 SER A N 1
ATOM 1905 C CA . SER A 1 239 ? -5.879 26.219 17.594 1 88.19 239 SER A CA 1
ATOM 1906 C C . SER A 1 239 ? -6.938 26.078 16.516 1 88.19 239 SER A C 1
ATOM 1908 O O . SER A 1 239 ? -7.906 25.328 16.672 1 88.19 239 SER A O 1
ATOM 1910 N N . TRP A 1 240 ? -6.844 26.562 15.352 1 84.19 240 TRP A N 1
ATOM 1911 C CA . TRP A 1 240 ? -7.805 26.562 14.25 1 84.19 240 TRP A CA 1
ATOM 1912 C C . TRP A 1 240 ? -9.023 27.406 14.594 1 84.19 240 TRP A C 1
ATOM 1914 O O . TRP A 1 240 ? -9.336 28.375 13.891 1 84.19 240 TRP A O 1
ATOM 1924 N N . SER A 1 241 ? -9.602 27 15.758 1 91.62 241 SER A N 1
ATOM 1925 C CA . SER A 1 241 ? -10.75 27.766 16.234 1 91.62 241 SER A CA 1
ATOM 1926 C C . SER A 1 241 ? -10.367 28.641 17.422 1 91.62 241 SER A C 1
ATOM 1928 O O . SER A 1 241 ? -9.391 28.359 18.125 1 91.62 241 SER A O 1
ATOM 1930 N N . PRO A 1 242 ? -11.172 29.688 17.656 1 94.06 242 PRO A N 1
ATOM 1931 C CA . PRO A 1 242 ? -10.875 30.594 18.75 1 94.06 242 PRO A CA 1
ATOM 1932 C C . PRO A 1 242 ? -10.961 29.938 20.125 1 94.06 242 PRO A C 1
ATOM 1934 O O . PRO A 1 242 ? -11.852 29.094 20.344 1 94.06 242 PRO A O 1
ATOM 1937 N N . LEU A 1 243 ? -10.031 30.25 20.953 1 91.31 243 LEU A N 1
ATOM 1938 C CA . LEU A 1 243 ? -10.023 29.75 22.328 1 91.31 243 LEU A CA 1
ATOM 1939 C C . LEU A 1 243 ? -10.781 30.703 23.25 1 91.31 243 LEU A C 1
ATOM 1941 O O . LEU A 1 243 ? -11.258 30.297 24.312 1 91.31 243 LEU A O 1
ATOM 1945 N N . GLY A 1 244 ? -10.812 31.969 22.828 1 89.19 244 GLY A N 1
ATOM 1946 C CA . GLY A 1 244 ? -11.484 33.031 23.578 1 89.19 244 GLY A CA 1
ATOM 1947 C C . GLY A 1 244 ? -11.414 34.375 22.891 1 89.19 244 GLY A C 1
ATOM 1948 O O . GLY A 1 244 ? -11.078 34.469 21.703 1 89.19 244 GLY A O 1
ATOM 1949 N N . GLY A 1 245 ? -11.906 35.406 23.625 1 91.56 245 GLY A N 1
ATOM 1950 C CA . GLY A 1 245 ? -11.891 36.75 23.078 1 91.56 245 GLY A CA 1
ATOM 1951 C C . GLY A 1 245 ? -12.695 37.719 23.906 1 91.56 245 GLY A C 1
ATOM 1952 O O . GLY A 1 245 ? -13.164 37.375 25 1 91.56 245 GLY A O 1
ATOM 1953 N N . GLN A 1 246 ? -12.586 38.938 23.422 1 91.62 246 GLN A N 1
ATOM 1954 C CA . GLN A 1 246 ? -13.305 40 24.078 1 91.62 246 GLN A CA 1
ATOM 1955 C C . GLN A 1 246 ? -14.125 40.812 23.078 1 91.62 246 GLN A C 1
ATOM 1957 O O . GLN A 1 246 ? -13.633 41.188 22 1 91.62 246 GLN A O 1
ATOM 1962 N N . ARG A 1 247 ? -15.305 40.969 23.484 1 90.94 247 ARG A N 1
ATOM 1963 C CA . ARG A 1 247 ? -16.219 41.781 22.672 1 90.94 247 ARG A CA 1
ATOM 1964 C C . ARG A 1 247 ? -16.125 43.25 23.047 1 90.94 247 ARG A C 1
ATOM 1966 O O . ARG A 1 247 ? -16 43.594 24.234 1 90.94 247 ARG A O 1
ATOM 1973 N N . HIS A 1 248 ? -16.156 44.094 22.047 1 86.62 248 HIS A N 1
ATOM 1974 C CA . HIS A 1 248 ? -16.188 45.531 22.25 1 86.62 248 HIS A CA 1
ATOM 1975 C C . HIS A 1 248 ? -15.008 46 23.094 1 86.62 248 HIS A C 1
ATOM 1977 O O . HIS A 1 248 ? -15.195 46.719 24.078 1 86.62 248 HIS A O 1
ATOM 1983 N N . TRP A 1 249 ? -13.859 45.531 22.797 1 84.5 249 TRP A N 1
ATOM 1984 C CA . TRP A 1 249 ? -12.617 45.906 23.469 1 84.5 249 TRP A CA 1
ATOM 1985 C C . TRP A 1 249 ? -11.508 46.156 22.453 1 84.5 249 TRP A C 1
ATOM 1987 O O . TRP A 1 249 ? -11.289 45.312 21.562 1 84.5 249 TRP A O 1
ATOM 1997 N N . PRO A 1 250 ? -10.867 47.125 22.562 1 85.5 250 PRO A N 1
ATOM 1998 C CA . PRO A 1 250 ? -10.859 48.156 23.625 1 85.5 250 PRO A CA 1
ATOM 1999 C C . PRO A 1 250 ? -11.992 49.156 23.484 1 85.5 250 PRO A C 1
ATOM 2001 O O . PRO A 1 250 ? -12.336 49.844 24.438 1 85.5 250 PRO A O 1
ATOM 2004 N N . THR A 1 251 ? -12.352 49.406 22.297 1 87.38 251 THR A N 1
ATOM 2005 C CA . THR A 1 251 ? -13.5 50.281 22.078 1 87.38 251 THR A CA 1
ATOM 2006 C C . THR A 1 251 ? -14.742 49.469 21.734 1 87.38 251 THR A C 1
ATOM 2008 O O . THR A 1 251 ? -14.672 48.25 21.578 1 87.38 251 THR A O 1
ATOM 2011 N N . ASP A 1 252 ? -15.812 50.188 21.578 1 87.19 252 ASP A N 1
ATOM 2012 C CA . ASP A 1 252 ? -17.078 49.531 21.297 1 87.19 252 ASP A CA 1
ATOM 2013 C C . ASP A 1 252 ? -17.078 48.906 19.891 1 87.19 252 ASP A C 1
ATOM 2015 O O . ASP A 1 252 ? -17.859 48 19.609 1 87.19 252 ASP A O 1
ATOM 2019 N N . ARG A 1 253 ? -16.203 49.312 19.078 1 91.19 253 ARG A N 1
ATOM 2020 C CA . ARG A 1 253 ? -16.203 48.875 17.688 1 91.19 253 ARG A CA 1
ATOM 2021 C C . ARG A 1 253 ? -15.148 47.781 17.484 1 91.19 253 ARG A C 1
ATOM 2023 O O . ARG A 1 253 ? -15 47.25 16.375 1 91.19 253 ARG A O 1
ATOM 2030 N N . ASP A 1 254 ? -14.445 47.5 18.5 1 93.19 254 ASP A N 1
ATOM 2031 C CA . ASP A 1 254 ? -13.336 46.562 18.375 1 93.19 254 ASP A CA 1
ATOM 2032 C C . ASP A 1 254 ? -13.695 45.188 18.922 1 93.19 254 ASP A C 1
ATOM 2034 O O . ASP A 1 254 ? -14.43 45.062 19.906 1 93.19 254 ASP A O 1
ATOM 2038 N N . PHE A 1 255 ? -13.258 44.156 18.281 1 94.06 255 PHE A N 1
ATOM 2039 C CA . PHE A 1 255 ? -13.398 42.781 18.703 1 94.06 255 PHE A CA 1
ATOM 2040 C C . PHE A 1 255 ? -12.039 42.062 18.75 1 94.06 255 PHE A C 1
ATOM 2042 O O . PHE A 1 255 ? -11.266 42.156 17.781 1 94.06 255 PHE A O 1
ATOM 2049 N N . VAL A 1 256 ? -11.727 41.469 19.844 1 96.06 256 VAL A N 1
ATOM 2050 C CA . VAL A 1 256 ? -10.469 40.75 20.016 1 96.06 256 VAL A CA 1
ATOM 2051 C C . VAL A 1 256 ? -10.719 39.25 20.078 1 96.06 256 VAL A C 1
ATOM 2053 O O . VAL A 1 256 ? -11.508 38.812 20.922 1 96.06 256 VAL A O 1
ATOM 2056 N N . ILE A 1 257 ? -10.141 38.5 19.203 1 95.56 257 ILE A N 1
ATOM 2057 C CA . ILE A 1 257 ? -10.25 37.031 19.172 1 95.56 257 ILE A CA 1
ATOM 2058 C C . ILE A 1 257 ? -8.891 36.406 19.469 1 95.56 257 ILE A C 1
ATOM 2060 O O . ILE A 1 257 ? -7.871 36.812 18.922 1 95.56 257 ILE A O 1
ATOM 2064 N N . ARG A 1 258 ? -8.906 35.406 20.297 1 95.12 258 ARG A N 1
ATOM 2065 C CA . ARG A 1 258 ? -7.656 34.812 20.75 1 95.12 258 ARG A CA 1
ATOM 2066 C C . ARG A 1 258 ? -7.539 33.375 20.25 1 95.12 258 ARG A C 1
ATOM 2068 O O . ARG A 1 258 ? -8.5 32.594 20.328 1 95.12 258 ARG A O 1
ATOM 2075 N N . PHE A 1 259 ? -6.434 33.062 19.641 1 95.81 259 PHE A N 1
ATOM 2076 C CA . PHE A 1 259 ? -6.016 31.719 19.281 1 95.81 259 PHE A CA 1
ATOM 2077 C C . PHE A 1 259 ? -4.711 31.344 19.969 1 95.81 259 PHE A C 1
ATOM 2079 O O . PHE A 1 259 ? -4.09 32.188 20.625 1 95.81 259 PHE A O 1
ATOM 2086 N N . GLY A 1 260 ? -4.316 30.109 19.828 1 94.62 260 GLY A N 1
ATOM 2087 C CA . GLY A 1 260 ? -3.008 29.781 20.375 1 94.62 260 GLY A CA 1
ATOM 2088 C C . GLY A 1 260 ? -2.867 28.312 20.734 1 94.62 260 GLY A C 1
ATOM 2089 O O . GLY A 1 260 ? -3.668 27.469 20.312 1 94.62 260 GLY A O 1
ATOM 2090 N N . SER A 1 261 ? -1.755 28.031 21.391 1 94.38 261 SER A N 1
ATOM 2091 C CA . SER A 1 261 ? -1.406 26.688 21.859 1 94.38 261 SER A CA 1
ATOM 2092 C C . SER A 1 261 ? -0.456 26.75 23.047 1 94.38 261 SER A C 1
ATOM 2094 O O . SER A 1 261 ? 0.079 27.812 23.375 1 94.38 261 SER A O 1
ATOM 2096 N N . VAL A 1 262 ? -0.4 25.625 23.672 1 93.94 262 VAL A N 1
ATOM 2097 C CA . VAL A 1 262 ? 0.52 25.5 24.797 1 93.94 262 VAL A CA 1
ATOM 2098 C C . VAL A 1 262 ? 1.79 24.781 24.344 1 93.94 262 VAL A C 1
ATOM 2100 O O . VAL A 1 262 ? 1.73 23.656 23.844 1 93.94 262 VAL A O 1
ATOM 2103 N N . LEU A 1 263 ? 2.904 25.406 24.562 1 94.88 263 LEU A N 1
ATOM 2104 C CA . LEU A 1 263 ? 4.168 24.875 24.062 1 94.88 263 LEU A CA 1
ATOM 2105 C C . LEU A 1 263 ? 5.066 24.438 25.219 1 94.88 263 LEU A C 1
ATOM 2107 O O . LEU A 1 263 ? 5.035 25.047 26.297 1 94.88 263 LEU A O 1
ATOM 2111 N N . PRO A 1 264 ? 5.836 23.438 24.922 1 91.31 264 PRO A N 1
ATOM 2112 C CA . PRO A 1 264 ? 6.816 23.062 25.953 1 91.31 264 PRO A CA 1
ATOM 2113 C C . PRO A 1 264 ? 8.016 24 26 1 91.31 264 PRO A C 1
ATOM 2115 O O . PRO A 1 264 ? 8.438 24.531 24.969 1 91.31 264 PRO A O 1
ATOM 2118 N N . ALA A 1 265 ? 8.547 24.266 27.141 1 91.81 265 ALA A N 1
ATOM 2119 C CA . ALA A 1 265 ? 9.734 25.094 27.359 1 91.81 265 ALA A CA 1
ATOM 2120 C C . ALA A 1 265 ? 10.68 24.438 28.375 1 91.81 265 ALA A C 1
ATOM 2122 O O . ALA A 1 265 ? 11.258 25.125 29.219 1 91.81 265 ALA A O 1
ATOM 2123 N N . LYS A 1 266 ? 10.758 23.172 28.219 1 85.69 266 LYS A N 1
ATOM 2124 C CA . LYS A 1 266 ? 11.617 22.438 29.125 1 85.69 266 LYS A CA 1
ATOM 2125 C C . LYS A 1 266 ? 13.078 22.844 28.969 1 85.69 266 LYS A C 1
ATOM 2127 O O . LYS A 1 266 ? 13.578 22.938 27.859 1 85.69 266 LYS A O 1
ATOM 2132 N N . ASP A 1 267 ? 13.75 23.125 30.062 1 84.19 267 ASP A N 1
ATOM 2133 C CA . ASP A 1 267 ? 15.172 23.484 30.125 1 84.19 267 ASP A CA 1
ATOM 2134 C C . ASP A 1 267 ? 15.438 24.828 29.453 1 84.19 267 ASP A C 1
ATOM 2136 O O . ASP A 1 267 ? 16.562 25.125 29.078 1 84.19 267 ASP A O 1
ATOM 2140 N N . ILE A 1 268 ? 14.438 25.562 29.141 1 88.12 268 ILE A N 1
ATOM 2141 C CA . ILE A 1 268 ? 14.586 26.891 28.562 1 88.12 268 ILE A CA 1
ATOM 2142 C C . ILE A 1 268 ? 14.133 27.938 29.562 1 88.12 268 ILE A C 1
ATOM 2144 O O . ILE A 1 268 ? 14.852 28.922 29.797 1 88.12 268 ILE A O 1
ATOM 2148 N N . LEU A 1 269 ? 12.922 27.672 30.125 1 87.69 269 LEU A N 1
ATOM 2149 C CA . LEU A 1 269 ? 12.367 28.562 31.125 1 87.69 269 LEU A CA 1
ATOM 2150 C C . LEU A 1 269 ? 12.109 27.828 32.438 1 87.69 269 LEU A C 1
ATOM 2152 O O . LEU A 1 269 ? 11.93 26.609 32.438 1 87.69 269 LEU A O 1
ATOM 2156 N N . PRO A 1 270 ? 12.078 28.562 33.531 1 81.62 270 PRO A N 1
ATOM 2157 C CA . PRO A 1 270 ? 11.789 27.938 34.812 1 81.62 270 PRO A CA 1
ATOM 2158 C C . PRO A 1 270 ? 10.414 27.266 34.844 1 81.62 270 PRO A C 1
ATOM 2160 O O . PRO A 1 270 ? 10.258 26.203 35.469 1 81.62 270 PRO A O 1
ATOM 2163 N N . CYS A 1 271 ? 9.297 27.797 34.25 1 78.56 271 CYS A N 1
ATOM 2164 C CA . CYS A 1 271 ? 7.938 27.266 34.281 1 78.56 271 CYS A CA 1
ATOM 2165 C C . CYS A 1 271 ? 7.805 26.094 33.312 1 78.56 271 CYS A C 1
ATOM 2167 O O . CYS A 1 271 ? 6.836 25.328 33.406 1 78.56 271 CYS A O 1
ATOM 2169 N N . GLN A 1 272 ? 8.695 25.844 32.438 1 85.94 272 GLN A N 1
ATOM 2170 C CA . GLN A 1 272 ? 8.844 24.703 31.531 1 85.94 272 GLN A CA 1
ATOM 2171 C C . GLN A 1 272 ? 7.734 24.688 30.484 1 85.94 272 GLN A C 1
ATOM 2173 O O . GLN A 1 272 ? 7.742 23.859 29.578 1 85.94 272 GLN A O 1
ATOM 2178 N N . VAL A 1 273 ? 6.664 25.516 30.641 1 90.56 273 VAL A N 1
ATOM 2179 C CA . VAL A 1 273 ? 5.574 25.578 29.672 1 90.56 273 VAL A CA 1
ATOM 2180 C C . VAL A 1 273 ? 5.266 27.047 29.359 1 90.56 273 VAL A C 1
ATOM 2182 O O . VAL A 1 273 ? 5.441 27.922 30.203 1 90.56 273 VAL A O 1
ATOM 2185 N N . VAL A 1 274 ? 4.867 27.297 28.156 1 93 274 VAL A N 1
ATOM 2186 C CA . VAL A 1 274 ? 4.508 28.656 27.734 1 93 274 VAL A CA 1
ATOM 2187 C C . VAL A 1 274 ? 3.25 28.609 26.875 1 93 274 VAL A C 1
ATOM 2189 O O . VAL A 1 274 ? 2.926 27.562 26.297 1 93 274 VAL A O 1
ATOM 2192 N N . GLU A 1 275 ? 2.605 29.641 26.859 1 94.44 275 GLU A N 1
ATOM 2193 C CA . GLU A 1 275 ? 1.448 29.766 25.969 1 94.44 275 GLU A CA 1
ATOM 2194 C C . GLU A 1 275 ? 1.779 30.625 24.75 1 94.44 275 GLU A C 1
ATOM 2196 O O . GLU A 1 275 ? 2.324 31.719 24.875 1 94.44 275 GLU A O 1
ATOM 2201 N N . CYS A 1 276 ? 1.539 30.078 23.625 1 96.25 276 CYS A N 1
ATOM 2202 C CA . CYS A 1 276 ? 1.573 30.859 22.406 1 96.25 276 CYS A CA 1
ATOM 2203 C C . CYS A 1 276 ? 0.246 31.578 22.172 1 96.25 276 CYS A C 1
ATOM 2205 O O . CYS A 1 276 ? -0.781 30.922 21.953 1 96.25 276 CYS A O 1
ATOM 2207 N N . ILE A 1 277 ? 0.298 32.844 22.172 1 95.75 277 ILE A N 1
ATOM 2208 C CA . ILE A 1 277 ? -0.917 33.625 22.078 1 95.75 277 ILE A CA 1
ATOM 2209 C C . ILE A 1 277 ? -0.994 34.312 20.703 1 95.75 277 ILE A C 1
ATOM 2211 O O . ILE A 1 277 ? -0.085 35.062 20.328 1 95.75 277 ILE A O 1
ATOM 2215 N N . LEU A 1 278 ? -2.037 34.062 20.047 1 96.62 278 LEU A N 1
ATOM 2216 C CA . LEU A 1 278 ? -2.334 34.719 18.781 1 96.62 278 LEU A CA 1
ATOM 2217 C C . LEU A 1 278 ? -3.564 35.594 18.906 1 96.62 278 LEU A C 1
ATOM 2219 O O . LEU A 1 278 ? -4.668 35.125 19.141 1 96.62 278 LEU A O 1
ATOM 2223 N N . ILE A 1 279 ? -3.338 36.844 18.672 1 96.12 279 ILE A N 1
ATOM 2224 C CA . ILE A 1 279 ? -4.414 37.812 18.875 1 96.12 279 ILE A CA 1
ATOM 2225 C C . ILE A 1 279 ? -4.852 38.375 17.531 1 96.12 279 ILE A C 1
ATOM 2227 O O . ILE A 1 279 ? -4.023 38.875 16.766 1 96.12 279 ILE A O 1
ATOM 2231 N N . MET A 1 280 ? -6.074 38.281 17.297 1 95.44 280 MET A N 1
ATOM 2232 C CA . MET A 1 280 ? -6.699 38.875 16.109 1 95.44 280 MET A CA 1
ATOM 2233 C C . MET A 1 280 ? -7.711 39.938 16.516 1 95.44 280 MET A C 1
ATOM 2235 O O . MET A 1 280 ? -8.633 39.656 17.281 1 95.44 280 MET A O 1
ATOM 2239 N N . LYS A 1 281 ? -7.547 41.156 15.953 1 94.69 281 LYS A N 1
ATOM 2240 C CA . LYS A 1 281 ? -8.453 42.25 16.281 1 94.69 281 LYS A CA 1
ATOM 2241 C C . LYS A 1 281 ? -9.148 42.781 15.039 1 94.69 281 LYS A C 1
ATOM 2243 O O . LYS A 1 281 ? -8.5 43.031 14.023 1 94.69 281 LYS A O 1
ATOM 2248 N N . PHE A 1 282 ? -10.422 42.906 15.164 1 94.56 282 PHE A N 1
ATOM 2249 C CA . PHE A 1 282 ? -11.219 43.5 14.109 1 94.56 282 PHE A CA 1
ATOM 2250 C C . PHE A 1 282 ? -11.898 44.781 14.594 1 94.56 282 PHE A C 1
ATOM 2252 O O . PHE A 1 282 ? -12.297 44.875 15.758 1 94.56 282 PHE A O 1
ATOM 2259 N N . ARG A 1 283 ? -12.023 45.688 13.648 1 93.5 283 ARG A N 1
ATOM 2260 C CA . ARG A 1 283 ? -12.742 46.938 13.922 1 93.5 283 ARG A CA 1
ATOM 2261 C C . ARG A 1 283 ? -13.883 47.125 12.93 1 93.5 283 ARG A C 1
ATOM 2263 O O . ARG A 1 283 ? -13.703 46.906 11.727 1 93.5 283 ARG A O 1
ATOM 2270 N N . VAL A 1 284 ? -15.023 47.5 13.445 1 91.31 284 VAL A N 1
ATOM 2271 C CA . VAL A 1 284 ? -16.141 47.812 12.578 1 91.31 284 VAL A CA 1
ATOM 2272 C C . VAL A 1 284 ? -15.914 49.156 11.922 1 91.31 284 VAL A C 1
ATOM 2274 O O . VAL A 1 284 ? -15.742 50.188 12.609 1 91.31 284 VAL A O 1
ATOM 2277 N N . VAL A 1 285 ? -15.891 49.125 10.648 1 88.69 285 VAL A N 1
ATOM 2278 C CA . VAL A 1 285 ? -15.633 50.375 9.922 1 88.69 285 VAL A CA 1
ATOM 2279 C C . VAL A 1 285 ? -16.953 50.969 9.422 1 88.69 285 VAL A C 1
ATOM 2281 O O . VAL A 1 285 ? -17.109 52.188 9.359 1 88.69 285 VAL A O 1
ATOM 2284 N N . GLN A 1 286 ? -17.812 50.094 8.984 1 84.44 286 GLN A N 1
ATOM 2285 C CA . GLN A 1 286 ? -19.094 50.562 8.453 1 84.44 286 GLN A CA 1
ATOM 2286 C C . GLN A 1 286 ? -20.25 49.719 8.984 1 84.44 286 GLN A C 1
ATOM 2288 O O . GLN A 1 286 ? -20.094 48.5 9.188 1 84.44 286 GLN A O 1
ATOM 2293 N N . THR A 1 287 ? -21.344 50.531 9.273 1 81.12 287 THR A N 1
ATOM 2294 C CA . THR A 1 287 ? -22.594 49.875 9.641 1 81.12 287 THR A CA 1
ATOM 2295 C C . THR A 1 287 ? -23.719 50.25 8.68 1 81.12 287 THR A C 1
ATOM 2297 O O . THR A 1 287 ? -23.531 51.125 7.805 1 81.12 287 THR A O 1
ATOM 2300 N N . GLU A 1 288 ? -24.859 49.594 8.742 1 77.44 288 GLU A N 1
ATOM 2301 C CA . GLU A 1 288 ? -25.969 49.875 7.84 1 77.44 288 GLU A CA 1
ATOM 2302 C C . GLU A 1 288 ? -26.516 51.281 8.055 1 77.44 288 GLU A C 1
ATOM 2304 O O . GLU A 1 288 ? -27.156 51.875 7.168 1 77.44 288 GLU A O 1
ATOM 2309 N N . GLU A 1 289 ? -26.391 51.75 9.203 1 70.31 289 GLU A N 1
ATOM 2310 C CA . GLU A 1 289 ? -26.875 53.094 9.438 1 70.31 289 GLU A CA 1
ATOM 2311 C C . GLU A 1 289 ? -26.266 54.094 8.445 1 70.31 289 GLU A C 1
ATOM 2313 O O . GLU A 1 289 ? -26.891 55.094 8.117 1 70.31 289 GLU A O 1
ATOM 2318 N N . ASP A 1 290 ? -25.234 53.719 7.949 1 66.31 290 ASP A N 1
ATOM 2319 C CA . ASP A 1 290 ? -24.531 54.594 7.023 1 66.31 290 ASP A CA 1
ATOM 2320 C C . ASP A 1 290 ? -24.922 54.312 5.578 1 66.31 290 ASP A C 1
ATOM 2322 O O . ASP A 1 290 ? -24.359 54.875 4.648 1 66.31 290 ASP A O 1
ATOM 2326 N N . GLY A 1 291 ? -25.953 53.438 5.434 1 67.38 291 GLY A N 1
ATOM 2327 C CA . GLY A 1 291 ? -26.406 53.094 4.098 1 67.38 291 GLY A CA 1
ATOM 2328 C C . GLY A 1 291 ? -25.5 52.094 3.404 1 67.38 291 GLY A C 1
ATOM 2329 O O . GLY A 1 291 ? -25.656 51.844 2.211 1 67.38 291 GLY A O 1
ATOM 2330 N N . VAL A 1 292 ? -24.438 51.75 4.141 1 74.62 292 VAL A N 1
ATOM 2331 C CA . VAL A 1 292 ? -23.469 50.844 3.531 1 74.62 292 VAL A CA 1
ATOM 2332 C C . VAL A 1 292 ? -23.469 49.5 4.273 1 74.62 292 VAL A C 1
ATOM 2334 O O . VAL A 1 292 ? -23.969 49.406 5.395 1 74.62 292 VAL A O 1
ATOM 2337 N N . GLN A 1 293 ? -23.016 48.5 3.623 1 83.88 293 GLN A N 1
ATOM 2338 C CA . GLN A 1 293 ? -22.984 47.156 4.168 1 83.88 293 GLN A CA 1
ATOM 2339 C C . GLN A 1 293 ? -21.953 47.031 5.289 1 83.88 293 GLN A C 1
ATOM 2341 O O . GLN A 1 293 ? -20.938 47.719 5.285 1 83.88 293 GLN A O 1
ATOM 2346 N N . THR A 1 294 ? -22.297 46.312 6.309 1 86.5 294 THR A N 1
ATOM 2347 C CA . THR A 1 294 ? -21.406 46.094 7.441 1 86.5 294 THR A CA 1
ATOM 2348 C C . THR A 1 294 ? -20.031 45.594 6.969 1 86.5 294 THR A C 1
ATOM 2350 O O . THR A 1 294 ? -19.953 44.656 6.18 1 86.5 294 THR A O 1
ATOM 2353 N N . THR A 1 295 ? -19 46.281 7.438 1 90.31 295 THR A N 1
ATOM 2354 C CA . THR A 1 295 ? -17.641 45.938 7.07 1 90.31 295 THR A CA 1
ATOM 2355 C C . THR A 1 295 ? -16.719 45.969 8.281 1 90.31 295 THR A C 1
ATOM 2357 O O . THR A 1 295 ? -16.812 46.906 9.102 1 90.31 295 THR A O 1
ATOM 2360 N N . LEU A 1 296 ? -15.969 44.938 8.406 1 93.19 296 LEU A N 1
ATOM 2361 C CA . LEU A 1 296 ? -14.953 44.875 9.453 1 93.19 296 LEU A CA 1
ATOM 2362 C C . LEU A 1 296 ? -13.555 44.938 8.859 1 93.19 296 LEU A C 1
ATOM 2364 O O . LEU A 1 296 ? -13.305 44.344 7.801 1 93.19 296 LEU A O 1
ATOM 2368 N N . LYS A 1 297 ? -12.719 45.594 9.578 1 93.5 297 LYS A N 1
ATOM 2369 C CA . LYS A 1 297 ? -11.32 45.688 9.172 1 93.5 297 LYS A CA 1
ATOM 2370 C C . LYS A 1 297 ? -10.414 45 10.18 1 93.5 297 LYS A C 1
ATOM 2372 O O . LYS A 1 297 ? -10.578 45.156 11.391 1 93.5 297 LYS A O 1
ATOM 2377 N N . LEU A 1 298 ? -9.523 44.188 9.664 1 93.81 298 LEU A N 1
ATOM 2378 C CA . LEU A 1 298 ? -8.508 43.562 10.523 1 93.81 298 LEU A CA 1
ATOM 2379 C C . LEU A 1 298 ? -7.453 44.594 10.922 1 93.81 298 LEU A C 1
ATOM 2381 O O . LEU A 1 298 ? -6.789 45.188 10.062 1 93.81 298 LEU A O 1
ATOM 2385 N N . THR A 1 299 ? -7.328 44.781 12.203 1 92.62 299 THR A N 1
ATOM 2386 C CA . THR A 1 299 ? -6.43 45.844 12.656 1 92.62 299 THR A CA 1
ATOM 2387 C C . THR A 1 299 ? -5.156 45.25 13.25 1 92.62 299 THR A C 1
ATOM 2389 O O . THR A 1 299 ? -4.129 45.906 13.32 1 92.62 299 THR A O 1
ATOM 2392 N N . GLU A 1 300 ? -5.32 44 13.711 1 93.19 300 GLU A N 1
ATOM 2393 C CA . GLU A 1 300 ? -4.145 43.406 14.32 1 93.19 300 GLU A CA 1
ATOM 2394 C C . GLU A 1 300 ? -4.168 41.875 14.172 1 93.19 300 GLU A C 1
ATOM 2396 O O . GLU A 1 300 ? -5.23 41.25 14.25 1 93.19 300 GLU A O 1
ATOM 2401 N N . LEU A 1 301 ? -3.131 41.344 13.883 1 94.94 301 LEU A N 1
ATOM 2402 C CA . LEU A 1 301 ? -2.836 39.938 14 1 94.94 301 LEU A CA 1
ATOM 2403 C C . LEU A 1 301 ? -1.397 39.719 14.453 1 94.94 301 LEU A C 1
ATOM 2405 O O . LEU A 1 301 ? -0.456 40 13.719 1 94.94 301 LEU A O 1
ATOM 2409 N N . SER A 1 302 ? -1.263 39.219 15.688 1 95.06 302 SER A N 1
ATOM 2410 C CA . SER A 1 302 ? 0.076 39.125 16.266 1 95.06 302 SER A CA 1
ATOM 2411 C C . SER A 1 302 ? 0.267 37.812 17.031 1 95.06 302 SER A C 1
ATOM 2413 O O . SER A 1 302 ? -0.708 37.188 17.422 1 95.06 302 SER A O 1
ATOM 2415 N N . MET A 1 303 ? 1.505 37.469 17.172 1 96.44 303 MET A N 1
ATOM 2416 C CA . MET A 1 303 ? 1.908 36.281 17.953 1 96.44 303 MET A CA 1
ATOM 2417 C C . MET A 1 303 ? 2.832 36.688 19.109 1 96.44 303 MET A C 1
ATOM 2419 O O . MET A 1 303 ? 3.73 37.531 18.922 1 96.44 303 MET A O 1
ATOM 2423 N N . GLN A 1 304 ? 2.596 36.219 20.266 1 96.38 304 GLN A N 1
ATOM 2424 C CA . GLN A 1 304 ? 3.449 36.438 21.438 1 96.38 304 GLN A CA 1
ATOM 2425 C C . GLN A 1 304 ? 3.555 35.156 22.266 1 96.38 304 GLN A C 1
ATOM 2427 O O . GLN A 1 304 ? 2.697 34.281 22.172 1 96.38 304 GLN A O 1
ATOM 2432 N N . LEU A 1 305 ? 4.598 35.062 22.953 1 96.5 305 LEU A N 1
ATOM 2433 C CA . LEU A 1 305 ? 4.781 33.969 23.891 1 96.5 305 LEU A CA 1
ATOM 2434 C C . LEU A 1 305 ? 4.789 34.469 25.328 1 96.5 305 LEU A C 1
ATOM 2436 O O . LEU A 1 305 ? 5.465 35.469 25.641 1 96.5 305 LEU A O 1
ATOM 2440 N N . GLU A 1 306 ? 3.975 33.812 26.094 1 94.75 306 GLU A N 1
ATOM 2441 C CA . GLU A 1 306 ? 3.857 34.219 27.484 1 94.75 306 GLU A CA 1
ATOM 2442 C C . GLU A 1 306 ? 4.09 33.031 28.422 1 94.75 306 GLU A C 1
ATOM 2444 O O . GLU A 1 306 ? 3.607 31.922 28.156 1 94.75 306 GLU A O 1
ATOM 2449 N N . ASP A 1 307 ? 4.816 33.219 29.438 1 89.69 307 ASP A N 1
ATOM 2450 C CA . ASP A 1 307 ? 5.043 32.125 30.391 1 89.69 307 ASP A CA 1
ATOM 2451 C C . ASP A 1 307 ? 3.895 32.031 31.391 1 89.69 307 ASP A C 1
ATOM 2453 O O . ASP A 1 307 ? 2.877 32.719 31.25 1 89.69 307 ASP A O 1
ATOM 2457 N N . MET A 1 308 ? 3.992 31.203 32.344 1 86.06 308 MET A N 1
ATOM 2458 C CA . MET A 1 308 ? 2.906 30.906 33.281 1 86.06 308 MET A CA 1
ATOM 2459 C C . MET A 1 308 ? 2.654 32.062 34.219 1 86.06 308 MET A C 1
ATOM 2461 O O . MET A 1 308 ? 1.578 32.156 34.812 1 86.06 308 MET A O 1
ATOM 2465 N N . GLU A 1 309 ? 3.594 32.875 34.375 1 82.06 309 GLU A N 1
ATOM 2466 C CA . GLU A 1 309 ? 3.453 34.031 35.281 1 82.06 309 GLU A CA 1
ATOM 2467 C C . GLU A 1 309 ? 2.871 35.219 34.562 1 82.06 309 GLU A C 1
ATOM 2469 O O . GLU A 1 309 ? 2.578 36.25 35.156 1 82.06 309 GLU A O 1
ATOM 2474 N N . GLY A 1 310 ? 2.721 35.125 33.25 1 84.19 310 GLY A N 1
ATOM 2475 C CA . GLY A 1 310 ? 2.158 36.219 32.438 1 84.19 310 GLY A CA 1
ATOM 2476 C C . GLY A 1 310 ? 3.213 37.125 31.828 1 84.19 310 GLY A C 1
ATOM 2477 O O . GLY A 1 310 ? 2.891 38.156 31.25 1 84.19 310 GLY A O 1
ATOM 2478 N N . ALA A 1 311 ? 4.473 36.75 32 1 87.94 311 ALA A N 1
ATOM 2479 C CA . ALA A 1 311 ? 5.559 37.531 31.422 1 87.94 311 ALA A CA 1
ATOM 2480 C C . ALA A 1 311 ? 5.809 37.125 29.969 1 87.94 311 ALA A C 1
ATOM 2482 O O . ALA A 1 311 ? 5.777 35.938 29.641 1 87.94 311 ALA A O 1
ATOM 2483 N N . HIS A 1 312 ? 6.078 38.125 29.234 1 94.5 312 HIS A N 1
ATOM 2484 C CA . HIS A 1 312 ? 6.414 37.844 27.844 1 94.5 312 HIS A CA 1
ATOM 2485 C C . HIS A 1 312 ? 7.816 37.281 27.719 1 94.5 312 HIS A C 1
ATOM 2487 O O . HIS A 1 312 ? 8.758 37.75 28.359 1 94.5 312 HIS A O 1
ATOM 2493 N N . VAL A 1 313 ? 7.973 36.281 26.922 1 94.12 313 VAL A N 1
ATOM 2494 C CA . VAL A 1 313 ? 9.258 35.625 26.719 1 94.12 313 VAL A CA 1
ATOM 2495 C C . VAL A 1 313 ? 10.102 36.469 25.75 1 94.12 313 VAL A C 1
ATOM 2497 O O . VAL A 1 313 ? 9.586 37.031 24.797 1 94.12 313 VAL A O 1
ATOM 2500 N N . ASN A 1 314 ? 11.391 36.5 26.016 1 91.62 314 ASN A N 1
ATOM 2501 C CA . ASN A 1 314 ? 12.258 37.312 25.156 1 91.62 314 ASN A CA 1
ATOM 2502 C C . ASN A 1 314 ? 12.531 36.625 23.828 1 91.62 314 ASN A C 1
ATOM 2504 O O . ASN A 1 314 ? 12.148 35.469 23.625 1 91.62 314 ASN A O 1
ATOM 2508 N N . GLY A 1 315 ? 13.117 37.406 22.953 1 92.38 315 GLY A N 1
ATOM 2509 C CA . GLY A 1 315 ? 13.359 36.906 21.609 1 92.38 315 GLY A CA 1
ATOM 2510 C C . GLY A 1 315 ? 14.211 35.656 21.578 1 92.38 315 GLY A C 1
ATOM 2511 O O . GLY A 1 315 ? 13.891 34.688 20.859 1 92.38 315 GLY A O 1
ATOM 2512 N N . ARG A 1 316 ? 15.211 35.594 22.312 1 89.75 316 ARG A N 1
ATOM 2513 C CA . ARG A 1 316 ? 16.141 34.469 22.312 1 89.75 316 ARG A CA 1
ATOM 2514 C C . ARG A 1 316 ? 15.438 33.188 22.75 1 89.75 316 ARG A C 1
ATOM 2516 O O . ARG A 1 316 ? 15.492 32.188 22.047 1 89.75 316 ARG A O 1
ATOM 2523 N N . ASN A 1 317 ? 14.852 33.25 23.906 1 92.25 317 ASN A N 1
ATOM 2524 C CA . ASN A 1 317 ? 14.164 32.062 24.422 1 92.25 317 ASN A CA 1
ATOM 2525 C C . ASN A 1 317 ? 12.984 31.672 23.547 1 92.25 317 ASN A C 1
ATOM 2527 O O . ASN A 1 317 ? 12.664 30.484 23.422 1 92.25 317 ASN A O 1
ATOM 2531 N N . SER A 1 318 ? 12.359 32.656 22.984 1 95.25 318 SER A N 1
ATOM 2532 C CA . SER A 1 318 ? 11.234 32.375 22.109 1 95.25 318 SER A CA 1
ATOM 2533 C C . SER A 1 318 ? 11.672 31.547 20.891 1 95.25 318 SER A C 1
ATOM 2535 O O . SER A 1 318 ? 10.961 30.641 20.453 1 95.25 318 SER A O 1
ATOM 2537 N N . LEU A 1 319 ? 12.852 31.891 20.344 1 93.94 319 LEU A N 1
ATOM 2538 C CA . LEU A 1 319 ? 13.367 31.141 19.203 1 93.94 319 LEU A CA 1
ATOM 2539 C C . LEU A 1 319 ? 13.625 29.688 19.594 1 93.94 319 LEU A C 1
ATOM 2541 O O . LEU A 1 319 ? 13.312 28.766 18.828 1 93.94 319 LEU A O 1
ATOM 2545 N N . LEU A 1 320 ? 14.109 29.484 20.75 1 93.81 320 LEU A N 1
ATOM 2546 C CA . LEU A 1 320 ? 14.383 28.141 21.234 1 93.81 320 LEU A CA 1
ATOM 2547 C C . LEU A 1 320 ? 13.094 27.359 21.453 1 93.81 320 LEU A C 1
ATOM 2549 O O . LEU A 1 320 ? 13.008 26.172 21.125 1 93.81 320 LEU A O 1
ATOM 2553 N N . ILE A 1 321 ? 12.094 28.016 21.984 1 94.88 321 ILE A N 1
ATOM 2554 C CA . ILE A 1 321 ? 10.805 27.391 22.266 1 94.88 321 ILE A CA 1
ATOM 2555 C C . ILE A 1 321 ? 10.125 27 20.953 1 94.88 321 ILE A C 1
ATOM 2557 O O . ILE A 1 321 ? 9.594 25.906 20.812 1 94.88 321 ILE A O 1
ATOM 2561 N N . LEU A 1 322 ? 10.188 27.953 20.031 1 95.94 322 LEU A N 1
ATOM 2562 C CA . LEU A 1 322 ? 9.594 27.672 18.734 1 95.94 322 LEU A CA 1
ATOM 2563 C C . LEU A 1 322 ? 10.281 26.484 18.062 1 95.94 322 LEU A C 1
ATOM 2565 O O . LEU A 1 322 ? 9.625 25.641 17.453 1 95.94 322 LEU A O 1
ATOM 2569 N N . LYS A 1 323 ? 11.555 26.438 18.156 1 94.31 323 LYS A N 1
ATOM 2570 C CA . LYS A 1 323 ? 12.312 25.312 17.625 1 94.31 323 LYS A CA 1
ATOM 2571 C C . LYS A 1 323 ? 11.867 24 18.266 1 94.31 323 LYS A C 1
ATOM 2573 O O . LYS A 1 323 ? 11.617 23.016 17.562 1 94.31 323 LYS A O 1
ATOM 2578 N N . ASP A 1 324 ? 11.695 23.984 19.516 1 93.06 324 ASP A N 1
ATOM 2579 C CA . ASP A 1 324 ? 11.305 22.781 20.234 1 93.06 324 ASP A CA 1
ATOM 2580 C C . ASP A 1 324 ? 9.867 22.391 19.906 1 93.06 324 ASP A C 1
ATOM 2582 O O . ASP A 1 324 ? 9.523 21.203 19.906 1 93.06 324 ASP A O 1
ATOM 2586 N N . ALA A 1 325 ? 9.055 23.344 19.719 1 94.88 325 ALA A N 1
ATOM 2587 C CA . ALA A 1 325 ? 7.645 23.109 19.422 1 94.88 325 ALA A CA 1
ATOM 2588 C C . ALA A 1 325 ? 7.488 22.312 18.125 1 94.88 325 ALA A C 1
ATOM 2590 O O . ALA A 1 325 ? 6.512 21.578 17.953 1 94.88 325 ALA A O 1
ATOM 2591 N N . LEU A 1 326 ? 8.453 22.453 17.234 1 95.38 326 LEU A N 1
ATOM 2592 C CA . LEU A 1 326 ? 8.391 21.797 15.93 1 95.38 326 LEU A CA 1
ATOM 2593 C C . LEU A 1 326 ? 8.453 20.281 16.062 1 95.38 326 LEU A C 1
ATOM 2595 O O . LEU A 1 326 ? 7.992 19.547 15.188 1 95.38 326 LEU A O 1
ATOM 2599 N N . SER A 1 327 ? 8.984 19.781 17.141 1 92.12 327 SER A N 1
ATOM 2600 C CA . SER A 1 327 ? 9.117 18.344 17.359 1 92.12 327 SER A CA 1
ATOM 2601 C C . SER A 1 327 ? 8.219 17.875 18.484 1 92.12 327 SER A C 1
ATOM 2603 O O . SER A 1 327 ? 8.344 16.734 18.953 1 92.12 327 SER A O 1
ATOM 2605 N N . SER A 1 328 ? 7.359 18.688 18.891 1 91.81 328 SER A N 1
ATOM 2606 C CA . SER A 1 328 ? 6.508 18.359 20.031 1 91.81 328 SER A CA 1
ATOM 2607 C C . SER A 1 328 ? 5.367 17.438 19.625 1 91.81 328 SER A C 1
ATOM 2609 O O . SER A 1 328 ? 5.109 17.25 18.422 1 91.81 328 SER A O 1
ATOM 2611 N N . ARG A 1 329 ? 4.738 16.922 20.672 1 91.44 329 ARG A N 1
ATOM 2612 C CA . ARG A 1 329 ? 3.598 16.031 20.453 1 91.44 329 ARG A CA 1
ATOM 2613 C C . ARG A 1 329 ? 2.418 16.797 19.859 1 91.44 329 ARG A C 1
ATOM 2615 O O . ARG A 1 329 ? 2.145 17.938 20.266 1 91.44 329 ARG A O 1
ATOM 2622 N N . ARG A 1 330 ? 1.754 16.141 18.938 1 91.81 330 ARG A N 1
ATOM 2623 C CA . ARG A 1 330 ? 0.623 16.766 18.266 1 91.81 330 ARG A CA 1
ATOM 2624 C C . ARG A 1 330 ? -0.583 15.828 18.234 1 91.81 330 ARG A C 1
ATOM 2626 O O . ARG A 1 330 ? -0.45 14.625 18.484 1 91.81 330 ARG A O 1
ATOM 2633 N N . SER A 1 331 ? -1.719 16.422 18.078 1 89.75 331 SER A N 1
ATOM 2634 C CA . SER A 1 331 ? -2.945 15.625 18.047 1 89.75 331 SER A CA 1
ATOM 2635 C C . SER A 1 331 ? -3.918 16.156 17 1 89.75 331 SER A C 1
ATOM 2637 O O . SER A 1 331 ? -3.965 17.375 16.75 1 89.75 331 SER A O 1
ATOM 2639 N N . LYS A 1 332 ? -4.699 15.281 16.438 1 85.69 332 LYS A N 1
ATOM 2640 C CA . LYS A 1 332 ? -5.754 15.648 15.5 1 85.69 332 LYS A CA 1
ATOM 2641 C C . LYS A 1 332 ? -7.09 15.844 16.219 1 85.69 332 LYS A C 1
ATOM 2643 O O . LYS A 1 332 ? -8.047 16.344 15.625 1 85.69 332 LYS A O 1
ATOM 2648 N N . ASN A 1 333 ? -7.047 15.477 17.453 1 84.19 333 ASN A N 1
ATOM 2649 C CA . ASN A 1 333 ? -8.25 15.594 18.266 1 84.19 333 ASN A CA 1
ATOM 2650 C C . ASN A 1 333 ? -8.359 16.969 18.906 1 84.19 333 ASN A C 1
ATOM 2652 O O . ASN A 1 333 ? -7.648 17.281 19.859 1 84.19 333 ASN A O 1
ATOM 2656 N N . TYR A 1 334 ? -9.281 17.719 18.484 1 85.25 334 TYR A N 1
ATOM 2657 C CA . TYR A 1 334 ? -9.438 19.078 18.969 1 85.25 334 TYR A CA 1
ATOM 2658 C C . TYR A 1 334 ? -9.82 19.094 20.438 1 85.25 334 TYR A C 1
ATOM 2660 O O . TYR A 1 334 ? -9.453 20.016 21.172 1 85.25 334 TYR A O 1
ATOM 2668 N N . GLY A 1 335 ? -10.555 18.078 20.844 1 84.69 335 GLY A N 1
ATOM 2669 C CA . GLY A 1 335 ? -10.914 18 22.25 1 84.69 335 GLY A CA 1
ATOM 2670 C C . GLY A 1 335 ? -9.711 17.922 23.172 1 84.69 335 GLY A C 1
ATOM 2671 O O . GLY A 1 335 ? -9.688 18.562 24.219 1 84.69 335 GLY A O 1
ATOM 2672 N N . GLU A 1 336 ? -8.773 17.219 22.734 1 87.38 336 GLU A N 1
ATOM 2673 C CA . GLU A 1 336 ? -7.547 17.094 23.516 1 87.38 336 GLU A CA 1
ATOM 2674 C C . GLU A 1 336 ? -6.805 18.438 23.578 1 87.38 336 GLU A C 1
ATOM 2676 O O . GLU A 1 336 ? -6.199 18.75 24.609 1 87.38 336 GLU A O 1
ATOM 2681 N N . VAL A 1 337 ? -6.918 19.141 22.531 1 86.5 337 VAL A N 1
ATOM 2682 C CA . VAL A 1 337 ? -6.258 20.438 22.469 1 86.5 337 VAL A CA 1
ATOM 2683 C C . VAL A 1 337 ? -6.918 21.406 23.453 1 86.5 337 VAL A C 1
ATOM 2685 O O . VAL A 1 337 ? -6.234 22.078 24.219 1 86.5 337 VAL A O 1
ATOM 2688 N N . LEU A 1 338 ? -8.188 21.391 23.438 1 88.69 338 LEU A N 1
ATOM 2689 C CA . LEU A 1 338 ? -8.93 22.281 24.328 1 88.69 338 LEU A CA 1
ATOM 2690 C C . LEU A 1 338 ? -8.672 21.922 25.797 1 88.69 338 LEU A C 1
ATOM 2692 O O . LEU A 1 338 ? -8.547 22.812 26.641 1 88.69 338 LEU A O 1
ATOM 2696 N N . GLU A 1 339 ? -8.625 20.688 26 1 87.31 339 GLU A N 1
ATOM 2697 C CA . GLU A 1 339 ? -8.352 20.234 27.359 1 87.31 339 GLU A CA 1
ATOM 2698 C C . GLU A 1 339 ? -6.98 20.703 27.828 1 87.31 339 GLU A C 1
ATOM 2700 O O . GLU A 1 339 ? -6.824 21.125 28.984 1 87.31 339 GLU A O 1
ATOM 2705 N N . SER A 1 340 ? -6.062 20.594 26.969 1 87.5 340 SER A N 1
ATOM 2706 C CA . SER A 1 340 ? -4.719 21.062 27.312 1 87.5 340 SER A CA 1
ATOM 2707 C C . SER A 1 340 ? -4.703 22.547 27.609 1 87.5 340 SER A C 1
ATOM 2709 O O . SER A 1 340 ? -4.055 23 28.562 1 87.5 340 SER A O 1
ATOM 2711 N N . CYS A 1 341 ? -5.391 23.312 26.828 1 88.25 341 CYS A N 1
ATOM 2712 C CA . CYS A 1 341 ? -5.457 24.75 27.031 1 88.25 341 CYS A CA 1
ATOM 2713 C C . CYS A 1 341 ? -6.18 25.094 28.328 1 88.25 341 CYS A C 1
ATOM 2715 O O . CYS A 1 341 ? -5.77 26 29.047 1 88.25 341 CYS A O 1
ATOM 2717 N N . HIS A 1 342 ? -7.156 24.391 28.594 1 87.94 342 HIS A N 1
ATOM 2718 C CA . HIS A 1 342 ? -7.898 24.609 29.828 1 87.94 342 HIS A CA 1
ATOM 2719 C C . HIS A 1 342 ? -7.043 24.281 31.047 1 87.94 342 HIS A C 1
ATOM 2721 O O . HIS A 1 342 ? -7.09 25 32.062 1 87.94 342 HIS A O 1
ATOM 2727 N N . MET A 1 343 ? -6.398 23.203 30.969 1 87.81 343 MET A N 1
ATOM 2728 C CA . MET A 1 343 ? -5.523 22.812 32.094 1 87.81 343 MET A CA 1
ATOM 2729 C C . MET A 1 343 ? -4.461 23.875 32.344 1 87.81 343 MET A C 1
ATOM 2731 O O . MET A 1 343 ? -4.16 24.188 33.469 1 87.81 343 MET A O 1
ATOM 2735 N N . TYR A 1 344 ? -3.934 24.328 31.281 1 89.94 344 TYR A N 1
ATOM 2736 C CA . TYR A 1 344 ? -2.949 25.391 31.422 1 89.94 344 TYR A CA 1
ATOM 2737 C C . TYR A 1 344 ? -3.547 26.609 32.125 1 89.94 344 TYR A C 1
ATOM 2739 O O . TYR A 1 344 ? -2.938 27.172 33.031 1 89.94 344 TYR A O 1
ATOM 2747 N N . SER A 1 345 ? -4.684 27.031 31.641 1 88 345 SER A N 1
ATOM 2748 C CA . SER A 1 345 ? -5.348 28.203 32.219 1 88 345 SER A CA 1
ATOM 2749 C C . SER A 1 345 ? -5.656 28 33.688 1 88 345 SER A C 1
ATOM 2751 O O . SER A 1 345 ? -5.555 28.938 34.469 1 88 345 SER A O 1
ATOM 2753 N N . LYS A 1 346 ? -6.062 26.859 34 1 86.5 346 LYS A N 1
ATOM 2754 C CA . LYS A 1 346 ? -6.363 26.547 35.375 1 86.5 346 LYS A CA 1
ATOM 2755 C C . LYS A 1 346 ? -5.121 26.688 36.25 1 86.5 346 LYS A C 1
ATOM 2757 O O . LYS A 1 346 ? -5.168 27.312 37.312 1 86.5 346 LYS A O 1
ATOM 2762 N N . VAL A 1 347 ? -4.082 26.094 35.844 1 86.38 347 VAL A N 1
ATOM 2763 C CA . VAL A 1 347 ? -2.834 26.156 36.594 1 86.38 347 VAL A CA 1
ATOM 2764 C C . VAL A 1 347 ? -2.35 27.594 36.688 1 86.38 347 VAL A C 1
ATOM 2766 O O . VAL A 1 347 ? -1.854 28.031 37.719 1 86.38 347 VAL A O 1
ATOM 2769 N N . GLN A 1 348 ? -2.441 28.281 35.625 1 86.25 348 GLN A N 1
ATOM 2770 C CA . GLN A 1 348 ? -2.037 29.672 35.594 1 86.25 348 GLN A CA 1
ATOM 2771 C C . GLN A 1 348 ? -2.824 30.5 36.625 1 86.25 348 GLN A C 1
ATOM 2773 O O . GLN A 1 348 ? -2.258 31.344 37.312 1 86.25 348 GLN A O 1
ATOM 2778 N N . ASN A 1 349 ? -4.086 30.266 36.688 1 84.81 349 ASN A N 1
ATOM 2779 C CA . ASN A 1 349 ? -4.938 30.984 37.656 1 84.81 349 ASN A CA 1
ATOM 2780 C C . ASN A 1 349 ? -4.59 30.625 39.094 1 84.81 349 ASN A C 1
ATOM 2782 O O . ASN A 1 349 ? -4.59 31.5 39.969 1 84.81 349 ASN A O 1
ATOM 2786 N N . GLU A 1 350 ? -4.344 29.422 39.25 1 83.94 350 GLU A N 1
ATOM 2787 C CA . GLU A 1 350 ? -3.949 29 40.594 1 83.94 350 GLU A CA 1
ATOM 2788 C C . GLU A 1 350 ? -2.645 29.672 41.031 1 83.94 350 GLU A C 1
ATOM 2790 O O . GLU A 1 350 ? -2.5 30.062 42.188 1 83.94 350 GLU A O 1
ATOM 2795 N N . LEU A 1 351 ? -1.729 29.719 40.156 1 82.69 351 LEU A N 1
ATOM 2796 C CA . LEU A 1 351 ? -0.454 30.359 40.438 1 82.69 351 LEU A CA 1
ATOM 2797 C C . LEU A 1 351 ? -0.647 31.844 40.719 1 82.69 351 LEU A C 1
ATOM 2799 O O . LEU A 1 351 ? 0.007 32.406 41.594 1 82.69 351 LEU A O 1
ATOM 2803 N N . LYS A 1 352 ? -1.472 32.5 39.969 1 81.44 352 LYS A N 1
ATOM 2804 C CA . LYS A 1 352 ? -1.76 33.906 40.188 1 81.44 352 LYS A CA 1
ATOM 2805 C C . LYS A 1 352 ? -2.406 34.125 41.562 1 81.44 352 LYS A C 1
ATOM 2807 O O . LYS A 1 352 ? -2.08 35.094 42.25 1 81.44 352 LYS A O 1
ATOM 2812 N N . GLU A 1 353 ? -3.316 33.281 41.844 1 83.5 353 GLU A N 1
ATOM 2813 C CA . GLU A 1 353 ? -3.98 33.375 43.156 1 83.5 353 GLU A CA 1
ATOM 2814 C C . GLU A 1 353 ? -2.99 33.188 44.281 1 83.5 353 GLU A C 1
ATOM 2816 O O . GLU A 1 353 ? -3.064 33.875 45.312 1 83.5 353 GLU A O 1
ATOM 2821 N N . GLU A 1 354 ? -2.162 32.25 44.125 1 80.62 354 GLU A N 1
ATOM 2822 C CA . GLU A 1 354 ? -1.158 32 45.156 1 80.62 354 GLU A CA 1
ATOM 2823 C C . GLU A 1 354 ? -0.229 33.219 45.312 1 80.62 354 GLU A C 1
ATOM 2825 O O . GLU A 1 354 ? 0.135 33.562 46.438 1 80.62 354 GLU A O 1
ATOM 2830 N N . LYS A 1 355 ? 0.198 33.75 44.25 1 79.44 355 LYS A N 1
ATOM 2831 C CA . LYS A 1 355 ? 1.049 34.938 44.312 1 79.44 355 LYS A CA 1
ATOM 2832 C C . LYS A 1 355 ? 0.336 36.094 45 1 79.44 355 LYS A C 1
ATOM 2834 O O . LYS A 1 355 ? 0.945 36.812 45.781 1 79.44 355 LYS A O 1
ATOM 2839 N N . MET A 1 356 ? -0.91 36.281 44.656 1 82.25 356 MET A N 1
ATOM 2840 C CA . MET A 1 356 ? -1.697 37.344 45.281 1 82.25 356 MET A CA 1
ATOM 2841 C C . MET A 1 356 ? -1.83 37.094 46.781 1 82.25 356 MET A C 1
ATOM 2843 O O . MET A 1 356 ? -1.766 38.031 47.562 1 82.25 356 MET A O 1
ATOM 2847 N N . ARG A 1 357 ? -2.035 35.875 47.094 1 82.19 357 ARG A N 1
ATOM 2848 C CA . ARG A 1 357 ? -2.139 35.531 48.531 1 82.19 357 ARG A CA 1
ATOM 2849 C C . ARG A 1 357 ? -0.836 35.844 49.25 1 82.19 357 ARG A C 1
ATOM 2851 O O . ARG A 1 357 ? -0.854 36.375 50.375 1 82.19 357 ARG A O 1
ATOM 2858 N N . ASN A 1 358 ? 0.246 35.469 48.688 1 80.69 358 ASN A N 1
ATOM 2859 C CA . ASN A 1 358 ? 1.554 35.719 49.281 1 80.69 358 ASN A CA 1
ATOM 2860 C C . ASN A 1 358 ? 1.833 37.219 49.438 1 80.69 358 ASN A C 1
ATOM 2862 O O . ASN A 1 358 ? 2.361 37.656 50.438 1 80.69 358 ASN A O 1
ATOM 2866 N N . GLU A 1 359 ? 1.52 37.969 48.344 1 80.62 359 GLU A N 1
ATOM 2867 C CA . GLU A 1 359 ? 1.692 39.406 48.375 1 80.62 359 GLU A CA 1
ATOM 2868 C C . GLU A 1 359 ? 0.835 40.031 49.469 1 80.62 359 GLU A C 1
ATOM 2870 O O . GLU A 1 359 ? 1.279 40.938 50.188 1 80.62 359 GLU A O 1
ATOM 2875 N N . SER A 1 360 ? -0.331 39.531 49.625 1 82.19 360 SER A N 1
ATOM 2876 C CA . SER A 1 360 ? -1.212 40.031 50.688 1 82.19 360 SER A CA 1
ATOM 2877 C C . SER A 1 360 ? -0.653 39.688 52.062 1 82.19 360 SER A C 1
ATOM 2879 O O . SER A 1 360 ? -0.746 40.5 52.969 1 82.19 360 SER A O 1
ATOM 2881 N N . ARG A 1 361 ? -0.125 38.531 52.188 1 79.56 361 ARG A N 1
ATOM 2882 C CA . ARG A 1 361 ? 0.488 38.156 53.469 1 79.56 361 ARG A CA 1
ATOM 2883 C C . ARG A 1 361 ? 1.68 39.031 53.812 1 79.56 361 ARG A C 1
ATOM 2885 O O . ARG A 1 361 ? 1.851 39.438 54.938 1 79.56 361 ARG A O 1
ATOM 2892 N N . LEU A 1 362 ? 2.49 39.281 52.75 1 81.38 362 LEU A N 1
ATOM 2893 C CA . LEU A 1 362 ? 3.646 40.156 52.969 1 81.38 362 LEU A CA 1
ATOM 2894 C C . LEU A 1 362 ? 3.207 41.562 53.344 1 81.38 362 LEU A C 1
ATOM 2896 O O . LEU A 1 362 ? 3.797 42.188 54.219 1 81.38 362 LEU A O 1
ATOM 2900 N N . ASP A 1 363 ? 2.268 42.094 52.594 1 83.75 363 ASP A N 1
ATOM 2901 C CA . ASP A 1 363 ? 1.728 43.406 52.938 1 83.75 363 ASP A CA 1
ATOM 2902 C C . ASP A 1 363 ? 1.224 43.438 54.375 1 83.75 363 ASP A C 1
ATOM 2904 O O . ASP A 1 363 ? 1.482 44.375 55.094 1 83.75 363 ASP A O 1
ATOM 2908 N N . ARG A 1 364 ? 0.543 42.406 54.719 1 85.19 364 ARG A N 1
ATOM 2909 C CA . ARG A 1 364 ? 0.042 42.312 56.094 1 85.19 364 ARG A CA 1
ATOM 2910 C C . ARG A 1 364 ? 1.189 42.25 57.094 1 85.19 364 ARG A C 1
ATOM 2912 O O . ARG A 1 364 ? 1.132 42.906 58.156 1 85.19 364 ARG A O 1
ATOM 2919 N N . LEU A 1 365 ? 2.211 41.531 56.781 1 83.31 365 LEU A N 1
ATOM 2920 C CA . LEU A 1 365 ? 3.369 41.438 57.656 1 83.31 365 LEU A CA 1
ATOM 2921 C C . LEU A 1 365 ? 4.078 42.781 57.781 1 83.31 365 LEU A C 1
ATOM 2923 O O . LEU A 1 365 ? 4.539 43.188 58.844 1 83.31 365 LEU A O 1
ATOM 2927 N N . CYS A 1 366 ? 4.184 43.5 56.688 1 83.69 366 CYS A N 1
ATOM 2928 C CA . CYS A 1 366 ? 4.797 44.844 56.688 1 83.69 366 CYS A CA 1
ATOM 2929 C C . CYS A 1 366 ? 3.988 45.812 57.562 1 83.69 366 CYS A C 1
ATOM 2931 O O . CYS A 1 366 ? 4.555 46.594 58.312 1 83.69 366 CYS A O 1
ATOM 2933 N N . ILE A 1 367 ? 2.672 45.719 57.344 1 86.19 367 ILE A N 1
ATOM 2934 C CA . ILE A 1 367 ? 1.799 46.562 58.125 1 86.19 367 ILE A CA 1
ATOM 2935 C C . ILE A 1 367 ? 1.951 46.219 59.625 1 86.19 367 ILE A C 1
ATOM 2937 O O . ILE A 1 367 ? 2.107 47.125 60.438 1 86.19 367 ILE A O 1
ATOM 2941 N N . LEU A 1 368 ? 2.004 44.969 59.938 1 86.5 368 LEU A N 1
ATOM 2942 C CA . LEU A 1 368 ? 2.141 44.531 61.344 1 86.5 368 LEU A CA 1
ATOM 2943 C C . LEU A 1 368 ? 3.502 44.906 61.906 1 86.5 368 LEU A C 1
ATOM 2945 O O . LEU A 1 368 ? 3.605 45.312 63.062 1 86.5 368 LEU A O 1
ATOM 2949 N N . SER A 1 369 ? 4.527 44.875 61.031 1 86.19 369 SER A N 1
ATOM 2950 C CA . SER A 1 369 ? 5.867 45.281 61.469 1 86.19 369 SER A CA 1
ATOM 2951 C C . SER A 1 369 ? 5.953 46.781 61.688 1 86.19 369 SER A C 1
ATOM 2953 O O . SER A 1 369 ? 6.621 47.25 62.594 1 86.19 369 SER A O 1
ATOM 2955 N N . GLY A 1 370 ? 5.242 47.562 60.906 1 85.88 370 GLY A N 1
ATOM 2956 C CA . GLY A 1 370 ? 5.168 49 61.062 1 85.88 370 GLY A CA 1
ATOM 2957 C C . GLY A 1 370 ? 4.473 49.406 62.375 1 85.88 370 GLY A C 1
ATOM 2958 O O . GLY A 1 370 ? 4.949 50.281 63.094 1 85.88 370 GLY A O 1
ATOM 2959 N N . ILE A 1 371 ? 3.416 48.594 62.5 1 86.81 371 ILE A N 1
ATOM 2960 C CA . ILE A 1 371 ? 2.676 48.844 63.719 1 86.81 371 ILE A CA 1
ATOM 2961 C C . ILE A 1 371 ? 3.547 48.5 64.938 1 86.81 371 ILE A C 1
ATOM 2963 O O . ILE A 1 371 ? 3.613 49.25 65.875 1 86.81 371 ILE A O 1
ATOM 2967 N N . ALA A 1 372 ? 4.309 47.438 64.812 1 88.25 372 ALA A N 1
ATOM 2968 C CA . ALA A 1 372 ? 5.176 47 65.938 1 88.25 372 ALA A CA 1
ATOM 2969 C C . ALA A 1 372 ? 6.32 48 66.125 1 88.25 372 ALA A C 1
ATOM 2971 O O . ALA A 1 372 ? 6.668 48.312 67.312 1 88.25 372 ALA A O 1
ATOM 2972 N N . ALA A 1 373 ? 6.848 48.562 65.125 1 89.06 373 ALA A N 1
ATOM 2973 C CA . ALA A 1 373 ? 7.922 49.531 65.25 1 89.06 373 ALA A CA 1
ATOM 2974 C C . ALA A 1 373 ? 7.422 50.844 65.812 1 89.06 373 ALA A C 1
ATOM 2976 O O . ALA A 1 373 ? 8.109 51.469 66.625 1 89.06 373 ALA A O 1
ATOM 2977 N N . PHE A 1 374 ? 6.219 51.188 65.438 1 88.38 374 PHE A N 1
ATOM 2978 C CA . PHE A 1 374 ? 5.609 52.406 65.938 1 88.38 374 PHE A CA 1
ATOM 2979 C C . PHE A 1 374 ? 5.344 52.281 67.438 1 88.38 374 PHE A C 1
ATOM 2981 O O . PHE A 1 374 ? 5.629 53.219 68.25 1 88.38 374 PHE A O 1
ATOM 2988 N N . MET A 1 375 ? 4.895 51.125 67.875 1 89 375 MET A N 1
ATOM 2989 C CA . MET A 1 375 ? 4.605 50.906 69.312 1 89 375 MET A CA 1
ATOM 2990 C C . MET A 1 375 ? 5.891 50.875 70.125 1 89 375 MET A C 1
ATOM 2992 O O . MET A 1 375 ? 5.926 51.406 71.25 1 89 375 MET A O 1
ATOM 2996 N N . THR A 1 376 ? 6.969 50.406 69.688 1 89.19 376 THR A N 1
ATOM 2997 C CA . THR A 1 376 ? 8.258 50.375 70.312 1 89.19 376 THR A CA 1
ATOM 2998 C C . THR A 1 376 ? 8.844 51.781 70.438 1 89.19 376 THR A C 1
ATOM 3000 O O . THR A 1 376 ? 9.398 52.156 71.5 1 89.19 376 THR A O 1
ATOM 3003 N N . PHE A 1 377 ? 8.68 52.562 69.438 1 89.75 377 PHE A N 1
ATOM 3004 C CA . PHE A 1 377 ? 9.148 53.938 69.438 1 89.75 377 PHE A CA 1
ATOM 3005 C C . PHE A 1 377 ? 8.414 54.781 70.5 1 89.75 377 PHE A C 1
ATOM 3007 O O . PHE A 1 377 ? 9.047 55.5 71.25 1 89.75 377 PHE A O 1
ATOM 3014 N N . TRP A 1 378 ? 7.148 54.594 70.562 1 87.38 378 TRP A N 1
ATOM 3015 C CA . TRP A 1 378 ? 6.348 55.312 71.562 1 87.38 378 TRP A CA 1
ATOM 3016 C C . TRP A 1 378 ? 6.684 54.875 73 1 87.38 378 TRP A C 1
ATOM 3018 O O . TRP A 1 378 ? 6.723 55.719 73.875 1 87.38 378 TRP A O 1
ATOM 3028 N N . TYR A 1 379 ? 7.074 53.719 73.188 1 85.94 379 TYR A N 1
ATOM 3029 C CA . TYR A 1 379 ? 7.449 53.219 74.5 1 85.94 379 TYR A CA 1
ATOM 3030 C C . TYR A 1 379 ? 8.789 53.781 74.938 1 85.94 379 TYR A C 1
ATOM 3032 O O . TYR A 1 379 ? 8.961 54.125 76.125 1 85.94 379 TYR A O 1
ATOM 3040 N N . CYS A 1 380 ? 9.641 54.094 74.125 1 86.25 380 CYS A N 1
ATOM 3041 C CA . CYS A 1 380 ? 10.953 54.656 74.5 1 86.25 380 CYS A CA 1
ATOM 3042 C C . CYS A 1 380 ? 10.875 56.156 74.75 1 86.25 380 CYS A C 1
ATOM 3044 O O . CYS A 1 380 ? 11.641 56.688 75.562 1 86.25 380 CYS A O 1
ATOM 3046 N N . VAL A 1 381 ? 10.031 56.781 74.188 1 86.19 381 VAL A N 1
ATOM 3047 C CA . VAL A 1 381 ? 9.914 58.219 74.312 1 86.19 381 VAL A CA 1
ATOM 3048 C C . VAL A 1 381 ? 9.133 58.562 75.562 1 86.19 381 VAL A C 1
ATOM 3050 O O . VAL A 1 381 ? 9.438 59.531 76.25 1 86.19 381 VAL A O 1
ATOM 3053 N N . LEU A 1 382 ? 8.383 57.75 76.125 1 74.56 382 LEU A N 1
ATOM 3054 C CA . LEU A 1 382 ? 7.676 58 77.375 1 74.56 382 LEU A CA 1
ATOM 3055 C C . LEU A 1 382 ? 8.453 57.438 78.562 1 74.56 382 LEU A C 1
ATOM 3057 O O . LEU A 1 382 ? 8.438 58 79.625 1 74.56 382 LEU A O 1
ATOM 3061 N N . MET B 1 1 ? -32.562 -34.188 9.805 1 23.86 1 MET B N 1
ATOM 3062 C CA . MET B 1 1 ? -32.812 -33.062 8.898 1 23.86 1 MET B CA 1
ATOM 3063 C C . MET B 1 1 ? -31.562 -32.219 8.703 1 23.86 1 MET B C 1
ATOM 3065 O O . MET B 1 1 ? -31.266 -31.344 9.523 1 23.86 1 MET B O 1
ATOM 3069 N N . GLY B 1 2 ? -30.453 -32.844 8.328 1 26.3 2 GLY B N 1
ATOM 3070 C CA . GLY B 1 2 ? -29.047 -32.438 8.32 1 26.3 2 GLY B CA 1
ATOM 3071 C C . GLY B 1 2 ? -28.734 -31.328 7.352 1 26.3 2 GLY B C 1
ATOM 3072 O O . GLY B 1 2 ? -28.969 -31.453 6.145 1 26.3 2 GLY B O 1
ATOM 3073 N N . SER B 1 3 ? -28.953 -29.984 7.766 1 28.38 3 SER B N 1
ATOM 3074 C CA . SER B 1 3 ? -28.859 -28.734 7.016 1 28.38 3 SER B CA 1
ATOM 3075 C C . SER B 1 3 ? -27.547 -28.656 6.242 1 28.38 3 SER B C 1
ATOM 3077 O O . SER B 1 3 ? -26.469 -28.781 6.824 1 28.38 3 SER B O 1
ATOM 3079 N N . SER B 1 4 ? -27.516 -29.234 5.004 1 25.25 4 SER B N 1
ATOM 3080 C CA . SER B 1 4 ? -26.469 -29.297 3.988 1 25.25 4 SER B CA 1
ATOM 3081 C C . SER B 1 4 ? -25.875 -27.922 3.727 1 25.25 4 SER B C 1
ATOM 3083 O O . SER B 1 4 ? -26.547 -27.031 3.199 1 25.25 4 SER B O 1
ATOM 3085 N N . GLN B 1 5 ? -25.094 -27.359 4.668 1 24.28 5 GLN B N 1
ATOM 3086 C CA . GLN B 1 5 ? -24.406 -26.078 4.5 1 24.28 5 GLN B CA 1
ATOM 3087 C C . GLN B 1 5 ? -23.641 -26.031 3.174 1 24.28 5 GLN B C 1
ATOM 3089 O O . GLN B 1 5 ? -22.625 -26.719 3.006 1 24.28 5 GLN B O 1
ATOM 3094 N N . ARG B 1 6 ? -24.375 -25.938 1.998 1 25.41 6 ARG B N 1
ATOM 3095 C CA . ARG B 1 6 ? -23.875 -25.688 0.648 1 25.41 6 ARG B CA 1
ATOM 3096 C C . ARG B 1 6 ? -22.781 -24.625 0.65 1 25.41 6 ARG B C 1
ATOM 3098 O O . ARG B 1 6 ? -23.031 -23.469 1.034 1 25.41 6 ARG B O 1
ATOM 3105 N N . PHE B 1 7 ? -21.594 -25.047 0.946 1 27.62 7 PHE B N 1
ATOM 3106 C CA . PHE B 1 7 ? -20.406 -24.219 0.751 1 27.62 7 PHE B CA 1
ATOM 3107 C C . PHE B 1 7 ? -20.422 -23.578 -0.629 1 27.62 7 PHE B C 1
ATOM 3109 O O . PHE B 1 7 ? -20.406 -24.266 -1.646 1 27.62 7 PHE B O 1
ATOM 3116 N N . LEU B 1 8 ? -21.281 -22.578 -0.862 1 25.25 8 LEU B N 1
ATOM 3117 C CA . LEU B 1 8 ? -21.344 -21.766 -2.07 1 25.25 8 LEU B CA 1
ATOM 3118 C C . LEU B 1 8 ? -19.953 -21.547 -2.654 1 25.25 8 LEU B C 1
ATOM 3120 O O . LEU B 1 8 ? -19.094 -20.953 -2.014 1 25.25 8 LEU B O 1
ATOM 3124 N N . ALA B 1 9 ? -19.359 -22.562 -3.266 1 27.28 9 ALA B N 1
ATOM 3125 C CA . ALA B 1 9 ? -18.188 -22.453 -4.113 1 27.28 9 ALA B CA 1
ATOM 3126 C C . ALA B 1 9 ? -18.25 -21.203 -4.992 1 27.28 9 ALA B C 1
ATOM 3128 O O . ALA B 1 9 ? -19.047 -21.141 -5.934 1 27.28 9 ALA B O 1
ATOM 3129 N N . MET B 1 10 ? -18.375 -20.047 -4.391 1 28.36 10 MET B N 1
ATOM 3130 C CA . MET B 1 10 ? -18.328 -18.844 -5.215 1 28.36 10 MET B CA 1
ATOM 3131 C C . MET B 1 10 ? -17.375 -19.016 -6.387 1 28.36 10 MET B C 1
ATOM 3133 O O . MET B 1 10 ? -16.25 -19.484 -6.215 1 28.36 10 MET B O 1
ATOM 3137 N N . SER B 1 11 ? -17.812 -19.312 -7.539 1 28.95 11 SER B N 1
ATOM 3138 C CA . SER B 1 11 ? -17.141 -19.266 -8.836 1 28.95 11 SER B CA 1
ATOM 3139 C C . SER B 1 11 ? -16.078 -18.188 -8.867 1 28.95 11 SER B C 1
ATOM 3141 O O . SER B 1 11 ? -16.375 -17 -8.68 1 28.95 11 SER B O 1
ATOM 3143 N N . VAL B 1 12 ? -14.93 -18.375 -8.352 1 32.5 12 VAL B N 1
ATOM 3144 C CA . VAL B 1 12 ? -13.758 -17.516 -8.508 1 32.5 12 VAL B CA 1
ATOM 3145 C C . VAL B 1 12 ? -13.656 -17.047 -9.953 1 32.5 12 VAL B C 1
ATOM 3147 O O . VAL B 1 12 ? -13.406 -17.844 -10.867 1 32.5 12 VAL B O 1
ATOM 3150 N N . ALA B 1 13 ? -14.633 -16.172 -10.453 1 32.72 13 ALA B N 1
ATOM 3151 C CA . ALA B 1 13 ? -14.414 -15.5 -11.734 1 32.72 13 ALA B CA 1
ATOM 3152 C C . ALA B 1 13 ? -12.961 -15.055 -11.883 1 32.72 13 ALA B C 1
ATOM 3154 O O . ALA B 1 13 ? -12.297 -14.75 -10.891 1 32.72 13 ALA B O 1
ATOM 3155 N N . PRO B 1 14 ? -12.305 -15.305 -12.961 1 35.06 14 PRO B N 1
ATOM 3156 C CA . PRO B 1 14 ? -10.93 -14.891 -13.234 1 35.06 14 PRO B CA 1
ATOM 3157 C C . PRO B 1 14 ? -10.664 -13.438 -12.836 1 35.06 14 PRO B C 1
ATOM 3159 O O . PRO B 1 14 ? -11.438 -12.547 -13.195 1 35.06 14 PRO B O 1
ATOM 3162 N N . VAL B 1 15 ? -10.289 -13.102 -11.656 1 37.03 15 VAL B N 1
ATOM 3163 C CA . VAL B 1 15 ? -9.867 -11.766 -11.25 1 37.03 15 VAL B CA 1
ATOM 3164 C C . VAL B 1 15 ? -9.102 -11.102 -12.391 1 37.03 15 VAL B C 1
ATOM 3166 O O . VAL B 1 15 ? -7.992 -11.516 -12.727 1 37.03 15 VAL B O 1
ATOM 3169 N N . GLU B 1 16 ? -9.672 -10.812 -13.531 1 37.66 16 GLU B N 1
ATOM 3170 C CA . GLU B 1 16 ? -9.039 -9.93 -14.508 1 37.66 16 GLU B CA 1
ATOM 3171 C C . GLU B 1 16 ? -8.266 -8.805 -13.82 1 37.66 16 GLU B C 1
ATOM 3173 O O . GLU B 1 16 ? -8.68 -8.32 -12.766 1 37.66 16 GLU B O 1
ATOM 3178 N N . SER B 1 17 ? -6.973 -8.703 -14.008 1 42.47 17 SER B N 1
ATOM 3179 C CA . SER B 1 17 ? -6.094 -7.625 -13.578 1 42.47 17 SER B CA 1
ATOM 3180 C C . SER B 1 17 ? -6.832 -6.289 -13.547 1 42.47 17 SER B C 1
ATOM 3182 O O . SER B 1 17 ? -7.508 -5.93 -14.516 1 42.47 17 SER B O 1
ATOM 3184 N N . ILE B 1 18 ? -7.422 -5.91 -12.641 1 46.44 18 ILE B N 1
ATOM 3185 C CA . ILE B 1 18 ? -7.938 -4.551 -12.547 1 46.44 18 ILE B CA 1
ATOM 3186 C C . ILE B 1 18 ? -7.047 -3.605 -13.352 1 46.44 18 ILE B C 1
ATOM 3188 O O . ILE B 1 18 ? -5.875 -3.412 -13.016 1 46.44 18 ILE B O 1
ATOM 3192 N N . PRO B 1 19 ? -7.07 -3.418 -14.797 1 46.47 19 PRO B N 1
ATOM 3193 C CA . PRO B 1 19 ? -6.273 -2.611 -15.719 1 46.47 19 PRO B CA 1
ATOM 3194 C C . PRO B 1 19 ? -5.883 -1.255 -15.133 1 46.47 19 PRO B C 1
ATOM 3196 O O . PRO B 1 19 ? -6.414 -0.852 -14.094 1 46.47 19 PRO B O 1
ATOM 3199 N N . SER B 1 20 ? -4.926 -0.42 -15.914 1 52.94 20 SER B N 1
ATOM 3200 C CA . SER B 1 20 ? -4.441 0.955 -15.961 1 52.94 20 SER B CA 1
ATOM 3201 C C . SER B 1 20 ? -5.566 1.948 -15.68 1 52.94 20 SER B C 1
ATOM 3203 O O . SER B 1 20 ? -5.332 3.008 -15.094 1 52.94 20 SER B O 1
ATOM 3205 N N . LEU B 1 21 ? -6.684 1.703 -16.25 1 51.88 21 LEU B N 1
ATOM 3206 C CA . LEU B 1 21 ? -7.801 2.621 -16.062 1 51.88 21 LEU B CA 1
ATOM 3207 C C . LEU B 1 21 ? -8.031 2.898 -14.578 1 51.88 21 LEU B C 1
ATOM 3209 O O . LEU B 1 21 ? -8.375 4.02 -14.195 1 51.88 21 LEU B O 1
ATOM 3213 N N . SER B 1 22 ? -7.492 1.876 -13.828 1 72.62 22 SER B N 1
ATOM 3214 C CA . SER B 1 22 ? -7.961 1.913 -12.445 1 72.62 22 SER B CA 1
ATOM 3215 C C . SER B 1 22 ? -7.121 2.863 -11.602 1 72.62 22 SER B C 1
ATOM 3217 O O . SER B 1 22 ? -7.645 3.557 -10.727 1 72.62 22 SER B O 1
ATOM 3219 N N . SER B 1 23 ? -5.898 3.021 -12.336 1 79.56 23 SER B N 1
ATOM 3220 C CA . SER B 1 23 ? -5.094 3.926 -11.523 1 79.56 23 SER B CA 1
ATOM 3221 C C . SER B 1 23 ? -5.508 5.379 -11.742 1 79.56 23 SER B C 1
ATOM 3223 O O . SER B 1 23 ? -5.531 6.168 -10.797 1 79.56 23 SER B O 1
ATOM 3225 N N . ASP B 1 24 ? -5.855 5.648 -13.016 1 83.19 24 ASP B N 1
ATOM 3226 C CA . ASP B 1 24 ? -6.273 7.012 -13.328 1 83.19 24 ASP B CA 1
ATOM 3227 C C . ASP B 1 24 ? -7.57 7.371 -12.609 1 83.19 24 ASP B C 1
ATOM 3229 O O . ASP B 1 24 ? -7.723 8.492 -12.117 1 83.19 24 ASP B O 1
ATOM 3233 N N . LEU B 1 25 ? -8.43 6.422 -12.688 1 84.75 25 LEU B N 1
ATOM 3234 C CA . LEU B 1 25 ? -9.695 6.645 -12 1 84.75 25 LEU B CA 1
ATOM 3235 C C . LEU B 1 25 ? -9.469 6.855 -10.5 1 84.75 25 LEU B C 1
ATOM 3237 O O . LEU B 1 25 ? -10.07 7.75 -9.898 1 84.75 25 LEU B O 1
ATOM 3241 N N . PHE B 1 26 ? -8.594 6.039 -9.906 1 85.69 26 PHE B N 1
ATOM 3242 C CA . PHE B 1 26 ? -8.312 6.168 -8.484 1 85.69 26 PHE B CA 1
ATOM 3243 C C . PHE B 1 26 ? -7.652 7.508 -8.18 1 85.69 26 PHE B C 1
ATOM 3245 O O . PHE B 1 26 ? -7.957 8.141 -7.168 1 85.69 26 PHE B O 1
ATOM 3252 N N . TYR B 1 27 ? -6.844 7.934 -9.094 1 89.31 27 TYR B N 1
ATOM 3253 C CA . TYR B 1 27 ? -6.203 9.227 -8.914 1 89.31 27 TYR B CA 1
ATOM 3254 C C . TYR B 1 27 ? -7.23 10.352 -8.898 1 89.31 27 TYR B C 1
ATOM 3256 O O . TYR B 1 27 ? -7.16 11.258 -8.062 1 89.31 27 TYR B O 1
ATOM 3264 N N . ASP B 1 28 ? -8.117 10.273 -9.789 1 90 28 ASP B N 1
ATOM 3265 C CA . ASP B 1 28 ? -9.164 11.289 -9.875 1 90 28 ASP B CA 1
ATOM 3266 C C . ASP B 1 28 ? -10.008 11.312 -8.602 1 90 28 ASP B C 1
ATOM 3268 O O . ASP B 1 28 ? -10.391 12.391 -8.125 1 90 28 ASP B O 1
ATOM 3272 N N . ILE B 1 29 ? -10.312 10.188 -8.141 1 89.25 29 ILE B N 1
ATOM 3273 C CA . ILE B 1 29 ? -11.086 10.086 -6.906 1 89.25 29 ILE B CA 1
ATOM 3274 C C . ILE B 1 29 ? -10.289 10.695 -5.75 1 89.25 29 ILE B C 1
ATOM 3276 O O . ILE B 1 29 ? -10.82 11.5 -4.98 1 89.25 29 ILE B O 1
ATOM 3280 N N . PHE B 1 30 ? -9.031 10.32 -5.633 1 91.94 30 PHE B N 1
ATOM 3281 C CA . PHE B 1 30 ? -8.195 10.797 -4.531 1 91.94 30 PHE B CA 1
ATOM 3282 C C . PHE B 1 30 ? -7.992 12.305 -4.617 1 91.94 30 PHE B C 1
ATOM 3284 O O . PHE B 1 30 ? -7.898 12.984 -3.594 1 91.94 30 PHE B O 1
ATOM 3291 N N . ARG B 1 31 ? -7.941 12.828 -5.789 1 92.12 31 ARG B N 1
ATOM 3292 C CA . ARG B 1 31 ? -7.746 14.258 -6 1 92.12 31 ARG B CA 1
ATOM 3293 C C . ARG B 1 31 ? -8.906 15.062 -5.426 1 92.12 31 ARG B C 1
ATOM 3295 O O . ARG B 1 31 ? -8.742 16.219 -5.062 1 92.12 31 ARG B O 1
ATOM 3302 N N . ARG B 1 32 ? -10.016 14.484 -5.281 1 92.19 32 ARG B N 1
ATOM 3303 C CA . ARG B 1 32 ? -11.227 15.164 -4.844 1 92.19 32 ARG B CA 1
ATOM 3304 C C . ARG B 1 32 ? -11.422 15.039 -3.338 1 92.19 32 ARG B C 1
ATOM 3306 O O . ARG B 1 32 ? -12.328 15.641 -2.768 1 92.19 32 ARG B O 1
ATOM 3313 N N . LEU B 1 33 ? -10.609 14.273 -2.736 1 90.44 33 LEU B N 1
ATOM 3314 C CA . LEU B 1 33 ? -10.742 14.062 -1.298 1 90.44 33 LEU B CA 1
ATOM 3315 C C . LEU B 1 33 ? -10.102 15.203 -0.521 1 90.44 33 LEU B C 1
ATOM 3317 O O . LEU B 1 33 ? -9.133 15.812 -0.991 1 90.44 33 LEU B O 1
ATOM 3321 N N . ASP B 1 34 ? -10.633 15.516 0.692 1 90 34 ASP B N 1
ATOM 3322 C CA . ASP B 1 34 ? -9.961 16.453 1.591 1 9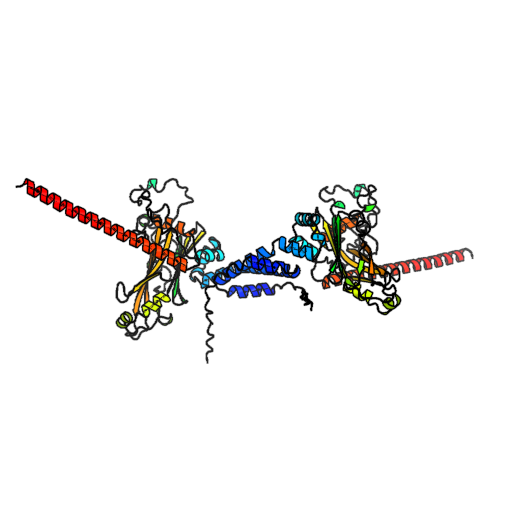0 34 ASP B CA 1
ATOM 3323 C C . ASP B 1 34 ? -8.742 15.797 2.244 1 90 34 ASP B C 1
ATOM 3325 O O . ASP B 1 34 ? -8.562 14.586 2.158 1 90 34 ASP B O 1
ATOM 3329 N N . GLY B 1 35 ? -7.949 16.484 2.865 1 89.94 35 GLY B N 1
ATOM 3330 C CA . GLY B 1 35 ? -6.688 16.016 3.414 1 89.94 35 GLY B CA 1
ATOM 3331 C C . GLY B 1 35 ? -6.855 14.898 4.434 1 89.94 35 GLY B C 1
ATOM 3332 O O . GLY B 1 35 ? -6.145 13.898 4.387 1 89.94 35 GLY B O 1
ATOM 3333 N N . ALA B 1 36 ? -7.793 15.141 5.352 1 86.5 36 ALA B N 1
ATOM 3334 C CA . ALA B 1 36 ? -8.008 14.156 6.402 1 86.5 36 ALA B CA 1
ATOM 3335 C C . ALA B 1 36 ? -8.461 12.82 5.816 1 86.5 36 ALA B C 1
ATOM 3337 O O . ALA B 1 36 ? -7.98 11.758 6.223 1 86.5 36 ALA B O 1
ATOM 3338 N N . THR B 1 37 ? -9.367 12.93 4.859 1 89.06 37 THR B N 1
ATOM 3339 C CA . THR B 1 37 ? -9.867 11.719 4.219 1 89.06 37 THR B CA 1
ATOM 3340 C C . THR B 1 37 ? -8.773 11.047 3.391 1 89.06 37 THR B C 1
ATOM 3342 O O . THR B 1 37 ? -8.633 9.828 3.406 1 89.06 37 THR B O 1
ATOM 3345 N N . LEU B 1 38 ? -8.008 11.859 2.711 1 91.56 38 LEU B N 1
ATOM 3346 C CA . LEU B 1 38 ? -6.902 11.328 1.921 1 91.56 38 LEU B CA 1
ATOM 3347 C C . LEU B 1 38 ? -5.875 10.648 2.816 1 91.56 38 LEU B C 1
ATOM 3349 O O . LEU B 1 38 ? -5.363 9.578 2.482 1 91.56 38 LEU B O 1
ATOM 3353 N N . ALA B 1 39 ? -5.605 11.258 3.906 1 89.62 39 ALA B N 1
ATOM 3354 C CA . ALA B 1 39 ? -4.656 10.672 4.852 1 89.62 39 ALA B CA 1
ATOM 3355 C C . ALA B 1 39 ? -5.172 9.344 5.398 1 89.62 39 ALA B C 1
ATOM 3357 O O . ALA B 1 39 ? -4.41 8.383 5.52 1 89.62 39 ALA B O 1
ATOM 3358 N N . SER B 1 40 ? -6.453 9.32 5.715 1 86.56 40 SER B N 1
ATOM 3359 C CA . SER B 1 40 ? -7.066 8.086 6.195 1 86.56 40 SER B CA 1
ATOM 3360 C C . SER B 1 40 ? -6.996 6.984 5.141 1 86.56 40 SER B C 1
ATOM 3362 O O . SER B 1 40 ? -6.684 5.836 5.453 1 86.56 40 SER B O 1
ATOM 3364 N N . ALA B 1 41 ? -7.332 7.383 3.951 1 87.25 41 ALA B N 1
ATOM 3365 C CA . ALA B 1 41 ? -7.262 6.43 2.85 1 87.25 41 ALA B CA 1
ATOM 3366 C C . ALA B 1 41 ? -5.84 5.91 2.666 1 87.25 41 ALA B C 1
ATOM 3368 O O . ALA B 1 41 ? -5.629 4.711 2.467 1 87.25 41 ALA B O 1
ATOM 3369 N N . ALA B 1 42 ? -4.879 6.773 2.723 1 88.56 42 ALA B N 1
ATOM 3370 C CA . ALA B 1 42 ? -3.477 6.395 2.574 1 88.56 42 ALA B CA 1
ATOM 3371 C C . ALA B 1 42 ? -3.059 5.406 3.658 1 88.56 42 ALA B C 1
ATOM 3373 O O . ALA B 1 42 ? -2.41 4.395 3.373 1 88.56 42 ALA B O 1
ATOM 3374 N N . CYS B 1 43 ? -3.447 5.699 4.863 1 87.38 43 CYS B N 1
ATOM 3375 C CA . CYS B 1 43 ? -3.102 4.824 5.98 1 87.38 43 CYS B CA 1
ATOM 3376 C C . CYS B 1 43 ? -3.756 3.457 5.824 1 87.38 43 CYS B C 1
ATOM 3378 O O . CYS B 1 43 ? -3.117 2.428 6.051 1 87.38 43 CYS B O 1
ATOM 3380 N N . THR B 1 44 ? -5.008 3.43 5.457 1 85.81 44 THR B N 1
ATOM 3381 C CA . THR B 1 44 ? -5.738 2.18 5.273 1 85.81 44 THR B CA 1
ATOM 3382 C C . THR B 1 44 ? -5.109 1.345 4.16 1 85.81 44 THR B C 1
ATOM 3384 O O . THR B 1 44 ? -4.914 0.138 4.32 1 85.81 44 THR B O 1
ATOM 3387 N N . CYS B 1 45 ? -4.824 2.027 3.066 1 85.38 45 CYS B N 1
ATOM 3388 C CA . CYS B 1 45 ? -4.223 1.314 1.945 1 85.38 45 CYS B CA 1
ATOM 3389 C C . CYS B 1 45 ? -2.861 0.748 2.328 1 85.38 45 CYS B C 1
ATOM 3391 O O . CYS B 1 45 ? -2.51 -0.361 1.922 1 85.38 45 CYS B O 1
ATOM 3393 N N . ALA B 1 46 ? -2.127 1.48 3.068 1 86.5 46 ALA B N 1
ATOM 3394 C CA . ALA B 1 46 ? -0.826 0.999 3.523 1 86.5 46 ALA B CA 1
ATOM 3395 C C . ALA B 1 46 ? -0.976 -0.226 4.422 1 86.5 46 ALA B C 1
ATOM 3397 O O . ALA B 1 46 ? -0.229 -1.198 4.285 1 86.5 46 ALA B O 1
ATOM 3398 N N . THR B 1 47 ? -1.929 -0.181 5.285 1 87.06 47 THR B N 1
ATOM 3399 C CA . THR B 1 47 ? -2.174 -1.293 6.195 1 87.06 47 THR B CA 1
ATOM 3400 C C . THR B 1 47 ? -2.615 -2.535 5.426 1 87.06 47 THR B C 1
ATOM 3402 O O . THR B 1 47 ? -2.096 -3.629 5.656 1 87.06 47 THR B O 1
ATOM 3405 N N . LEU B 1 48 ? -3.52 -2.354 4.586 1 88.19 48 LEU B N 1
ATOM 3406 C CA . LEU B 1 48 ? -4.016 -3.473 3.793 1 88.19 48 LEU B CA 1
ATOM 3407 C C . LEU B 1 48 ? -2.906 -4.07 2.934 1 88.19 48 LEU B C 1
ATOM 3409 O O . LEU B 1 48 ? -2.816 -5.289 2.789 1 88.19 48 LEU B O 1
ATOM 3413 N N . CYS B 1 49 ? -2.129 -3.168 2.416 1 87.44 49 CYS B N 1
ATOM 3414 C CA . CYS B 1 49 ? -0.99 -3.621 1.625 1 87.44 49 CYS B CA 1
ATOM 3415 C C . CYS B 1 49 ? -0.04 -4.461 2.469 1 87.44 49 CYS B C 1
ATOM 3417 O O . CYS B 1 49 ? 0.401 -5.531 2.039 1 87.44 49 CYS B O 1
ATOM 3419 N N . SER B 1 50 ? 0.204 -4.031 3.621 1 89.62 50 SER B N 1
ATOM 3420 C CA . SER B 1 50 ? 1.097 -4.754 4.52 1 89.62 50 SER B CA 1
ATOM 3421 C C . SER B 1 50 ? 0.518 -6.113 4.898 1 89.62 50 SER B C 1
ATOM 3423 O O . SER B 1 50 ? 1.218 -7.129 4.852 1 89.62 50 SER B O 1
ATOM 3425 N N . ILE B 1 51 ? -0.718 -6.176 5.227 1 90.19 51 ILE B N 1
ATOM 3426 C CA . ILE B 1 51 ? -1.387 -7.406 5.633 1 90.19 51 ILE B CA 1
ATOM 3427 C C . ILE B 1 51 ? -1.392 -8.398 4.473 1 90.19 51 ILE B C 1
ATOM 3429 O O . ILE B 1 51 ? -1.12 -9.586 4.66 1 90.19 51 ILE B O 1
ATOM 3433 N N . SER B 1 52 ? -1.696 -7.91 3.316 1 90.5 52 SER B N 1
ATOM 3434 C CA . SER B 1 52 ? -1.833 -8.773 2.146 1 90.5 52 SER B CA 1
ATOM 3435 C C . SER B 1 52 ? -0.503 -9.422 1.78 1 90.5 52 SER B C 1
ATOM 3437 O O . SER B 1 52 ? -0.468 -10.391 1.022 1 90.5 52 SER B O 1
ATOM 3439 N N . LYS B 1 53 ? 0.586 -8.906 2.344 1 89.88 53 LYS B N 1
ATOM 3440 C CA . LYS B 1 53 ? 1.912 -9.43 2.021 1 89.88 53 LYS B CA 1
ATOM 3441 C C . LYS B 1 53 ? 2.389 -10.422 3.08 1 89.88 53 LYS B C 1
ATOM 3443 O O . LYS B 1 53 ? 3.459 -11.016 2.945 1 89.88 53 LYS B O 1
ATOM 3448 N N . GLU B 1 54 ? 1.663 -10.617 4.066 1 92.5 54 GLU B N 1
ATOM 3449 C CA . GLU B 1 54 ? 2.064 -11.508 5.148 1 92.5 54 GLU B CA 1
ATOM 3450 C C . GLU B 1 54 ? 2.197 -12.953 4.66 1 92.5 54 GLU B C 1
ATOM 3452 O O . GLU B 1 54 ? 1.281 -13.484 4.031 1 92.5 54 GLU B O 1
ATOM 3457 N N . GLU B 1 55 ? 3.219 -13.672 5.023 1 94.94 55 GLU B N 1
ATOM 3458 C CA . GLU B 1 55 ? 3.557 -15.008 4.539 1 94.94 55 GLU B CA 1
ATOM 3459 C C . GLU B 1 55 ? 2.539 -16.047 5.016 1 94.94 55 GLU B C 1
ATOM 3461 O O . GLU B 1 55 ? 2.252 -17.016 4.312 1 94.94 55 GLU B O 1
ATOM 3466 N N . SER B 1 56 ? 2.016 -15.836 6.188 1 95.06 56 SER B N 1
ATOM 3467 C CA . SER B 1 56 ? 1.065 -16.797 6.73 1 95.06 56 SER B CA 1
ATOM 3468 C C . SER B 1 56 ? -0.177 -16.906 5.852 1 95.06 56 SER B C 1
ATOM 3470 O O . SER B 1 56 ? -0.731 -18 5.684 1 95.06 56 SER B O 1
ATOM 3472 N N . LEU B 1 57 ? -0.631 -15.828 5.352 1 95.25 57 LEU B N 1
ATOM 3473 C CA . LEU B 1 57 ? -1.78 -15.836 4.453 1 95.25 57 LEU B CA 1
ATOM 3474 C C . LEU B 1 57 ? -1.478 -16.641 3.189 1 95.25 57 LEU B C 1
ATOM 3476 O O . LEU B 1 57 ? -2.303 -17.438 2.744 1 95.25 57 LEU B O 1
ATOM 3480 N N . TRP B 1 58 ? -0.328 -16.422 2.688 1 95.81 58 TRP B N 1
ATOM 3481 C CA . TRP B 1 58 ? 0.049 -17.078 1.439 1 95.81 58 TRP B CA 1
ATOM 3482 C C . TRP B 1 58 ? 0.365 -18.547 1.673 1 95.81 58 TRP B C 1
ATOM 3484 O O . TRP B 1 58 ? 0.187 -19.375 0.778 1 95.81 58 TRP B O 1
ATOM 3494 N N . GLU B 1 59 ? 0.869 -18.859 2.822 1 97.44 59 GLU B N 1
ATOM 3495 C CA . GLU B 1 59 ? 1.008 -20.25 3.195 1 97.44 59 GLU B CA 1
ATOM 3496 C C . GLU B 1 59 ? -0.333 -20.984 3.127 1 97.44 59 GLU B C 1
ATOM 3498 O O . GLU B 1 59 ? -0.419 -22.094 2.6 1 97.44 59 GLU B O 1
ATOM 3503 N N . ASN B 1 60 ? -1.34 -20.344 3.645 1 95.56 60 ASN B N 1
ATOM 3504 C CA . ASN B 1 60 ? -2.684 -20.906 3.598 1 95.56 60 ASN B CA 1
ATOM 3505 C C . ASN B 1 60 ? -3.17 -21.078 2.162 1 95.56 60 ASN B C 1
ATOM 3507 O O . ASN B 1 60 ? -3.785 -22.094 1.829 1 95.56 60 ASN B O 1
ATOM 3511 N N . VAL B 1 61 ? -2.939 -20.094 1.358 1 95.81 61 VAL B N 1
ATOM 3512 C CA . VAL B 1 61 ? -3.33 -20.125 -0.047 1 95.81 61 VAL B CA 1
ATOM 3513 C C . VAL B 1 61 ? -2.627 -21.297 -0.749 1 95.81 61 VAL B C 1
ATOM 3515 O O . VAL B 1 61 ? -3.264 -22.078 -1.46 1 95.81 61 VAL B O 1
ATOM 3518 N N . CYS B 1 62 ? -1.358 -21.406 -0.534 1 96.81 62 CYS B N 1
ATOM 3519 C CA . CYS B 1 62 ? -0.582 -22.469 -1.175 1 96.81 62 CYS B CA 1
ATOM 3520 C C . CYS B 1 62 ? -1.043 -23.844 -0.708 1 96.81 62 CYS B C 1
ATOM 3522 O O . CYS B 1 62 ? -1.221 -24.75 -1.521 1 96.81 62 CYS B O 1
ATOM 3524 N N . SER B 1 63 ? -1.234 -23.984 0.543 1 95.81 63 SER B N 1
ATOM 3525 C CA . SER B 1 63 ? -1.656 -25.281 1.084 1 95.81 63 SER B CA 1
ATOM 3526 C C . SER B 1 63 ? -3.025 -25.688 0.549 1 95.81 63 SER B C 1
ATOM 3528 O O . SER B 1 63 ? -3.307 -26.875 0.373 1 95.81 63 SER B O 1
ATOM 3530 N N . SER B 1 64 ? -3.873 -24.734 0.37 1 93.69 64 SER B N 1
ATOM 3531 C CA . SER B 1 64 ? -5.191 -25 -0.188 1 93.69 64 SER B CA 1
ATOM 3532 C C . SER B 1 64 ? -5.102 -25.391 -1.659 1 93.69 64 SER B C 1
ATOM 3534 O O . SER B 1 64 ? -5.793 -26.312 -2.107 1 93.69 64 SER B O 1
ATOM 3536 N N . MET B 1 65 ? -4.266 -24.766 -2.398 1 93.69 65 MET B N 1
ATOM 3537 C CA . MET B 1 65 ? -4.129 -25.016 -3.832 1 93.69 65 MET B CA 1
ATOM 3538 C C . MET B 1 65 ? -3.271 -26.25 -4.098 1 93.69 65 MET B C 1
ATOM 3540 O O . MET B 1 65 ? -3.574 -27.031 -4.992 1 93.69 65 MET B O 1
ATOM 3544 N N . TRP B 1 66 ? -2.207 -26.312 -3.312 1 96.56 66 TRP B N 1
ATOM 3545 C CA . TRP B 1 66 ? -1.258 -27.422 -3.416 1 96.56 66 TRP B CA 1
ATOM 3546 C C . TRP B 1 66 ? -1.033 -28.062 -2.055 1 96.56 66 TRP B C 1
ATOM 3548 O O . TRP B 1 66 ? -0.059 -27.766 -1.365 1 96.56 66 TRP B O 1
ATOM 3558 N N . PRO B 1 67 ? -1.76 -29.031 -1.808 1 96.56 67 PRO B N 1
ATOM 3559 C CA . PRO B 1 67 ? -1.7 -29.641 -0.48 1 96.56 67 PRO B CA 1
ATOM 3560 C C . PRO B 1 67 ? -0.31 -30.172 -0.136 1 96.56 67 PRO B C 1
ATOM 3562 O O . PRO B 1 67 ? 0.048 -30.266 1.041 1 96.56 67 PRO B O 1
ATOM 3565 N N . SER B 1 68 ? 0.471 -30.516 -1.078 1 95.75 68 SER B N 1
ATOM 3566 C CA . SER B 1 68 ? 1.828 -31 -0.841 1 95.75 68 SER B CA 1
ATOM 3567 C C . SER B 1 68 ? 2.67 -29.953 -0.122 1 95.75 68 SER B C 1
ATOM 3569 O O . SER B 1 68 ? 3.66 -30.281 0.531 1 95.75 68 SER B O 1
ATOM 3571 N N . THR B 1 69 ? 2.301 -28.75 -0.216 1 97.31 69 THR B N 1
ATOM 3572 C CA . THR B 1 69 ? 3.082 -27.656 0.376 1 97.31 69 THR B CA 1
ATOM 3573 C C . THR B 1 69 ? 2.867 -27.609 1.886 1 97.31 69 THR B C 1
ATOM 3575 O O . THR B 1 69 ? 3.588 -26.906 2.594 1 97.31 69 THR B O 1
ATOM 3578 N N . ASN B 1 70 ? 1.925 -28.281 2.418 1 96.19 70 ASN B N 1
ATOM 3579 C CA . ASN B 1 70 ? 1.629 -28.266 3.848 1 96.19 70 ASN B CA 1
ATOM 3580 C C . ASN B 1 70 ? 2.598 -29.141 4.633 1 96.19 70 ASN B C 1
ATOM 3582 O O . ASN B 1 70 ? 2.605 -29.125 5.863 1 96.19 70 ASN B O 1
ATOM 3586 N N . ARG B 1 71 ? 3.381 -29.906 3.92 1 96.19 71 ARG B N 1
ATOM 3587 C CA . ARG B 1 71 ? 4.414 -30.703 4.57 1 96.19 71 ARG B CA 1
ATOM 3588 C C . ARG B 1 71 ? 5.52 -29.828 5.137 1 96.19 71 ARG B C 1
ATOM 3590 O O . ARG B 1 71 ? 5.922 -28.844 4.504 1 96.19 71 ARG B O 1
ATOM 3597 N N . GLU B 1 72 ? 6.039 -30.141 6.238 1 96.44 72 GLU B N 1
ATOM 3598 C CA . GLU B 1 72 ? 7.027 -29.312 6.926 1 96.44 72 GLU B CA 1
ATOM 3599 C C . GLU B 1 72 ? 8.297 -29.172 6.094 1 96.44 72 GLU B C 1
ATOM 3601 O O . GLU B 1 72 ? 8.898 -28.094 6.039 1 96.44 72 GLU B O 1
ATOM 3606 N N . ASP B 1 73 ? 8.742 -30.297 5.488 1 96.25 73 ASP B N 1
ATOM 3607 C CA . ASP B 1 73 ? 9.953 -30.203 4.676 1 96.25 73 ASP B CA 1
ATOM 3608 C C . ASP B 1 73 ? 9.742 -29.297 3.467 1 96.25 73 ASP B C 1
ATOM 3610 O O . ASP B 1 73 ? 10.656 -28.578 3.061 1 96.25 73 ASP B O 1
ATOM 3614 N N . VAL B 1 74 ? 8.531 -29.359 2.922 1 97.81 74 VAL B N 1
ATOM 3615 C CA . VAL B 1 74 ? 8.227 -28.516 1.767 1 97.81 74 VAL B CA 1
ATOM 3616 C C . VAL B 1 74 ? 8.094 -27.062 2.209 1 97.81 74 VAL B C 1
ATOM 3618 O O . VAL B 1 74 ? 8.516 -26.156 1.496 1 97.81 74 VAL B O 1
ATOM 3621 N N . LYS B 1 75 ? 7.551 -26.859 3.395 1 97.88 75 LYS B N 1
ATOM 3622 C CA . LYS B 1 75 ? 7.477 -25.5 3.945 1 97.88 75 LYS B CA 1
ATOM 3623 C C . LYS B 1 75 ? 8.867 -24.891 4.098 1 97.88 75 LYS B C 1
ATOM 3625 O O . LYS B 1 75 ? 9.078 -23.734 3.756 1 97.88 75 LYS B O 1
ATOM 3630 N N . SER B 1 76 ? 9.773 -25.625 4.613 1 97.62 76 SER B N 1
ATOM 3631 C CA . SER B 1 76 ? 11.156 -25.188 4.758 1 97.62 76 SER B CA 1
ATOM 3632 C C . SER B 1 76 ? 11.773 -24.859 3.402 1 97.62 76 SER B C 1
ATOM 3634 O O . SER B 1 76 ? 12.492 -23.875 3.26 1 97.62 76 SER B O 1
ATOM 3636 N N . LEU B 1 77 ? 11.5 -25.703 2.436 1 97.81 77 LEU B N 1
ATOM 3637 C CA . LEU B 1 77 ? 11.984 -25.469 1.078 1 97.81 77 LEU B CA 1
ATOM 3638 C C . LEU B 1 77 ? 11.469 -24.141 0.532 1 97.81 77 LEU B C 1
ATOM 3640 O O . LEU B 1 77 ? 12.242 -23.328 0.04 1 97.81 77 LEU B O 1
ATOM 3644 N N . ILE B 1 78 ? 10.164 -23.969 0.667 1 98.25 78 ILE B N 1
ATOM 3645 C CA . ILE B 1 78 ? 9.523 -22.766 0.144 1 98.25 78 ILE B CA 1
ATOM 3646 C C . ILE B 1 78 ? 10.102 -21.531 0.839 1 98.25 78 ILE B C 1
ATOM 3648 O O . ILE B 1 78 ? 10.367 -20.516 0.193 1 98.25 78 ILE B O 1
ATOM 3652 N N . SER B 1 79 ? 10.297 -21.594 2.137 1 96.81 79 SER B N 1
ATOM 3653 C CA . SER B 1 79 ? 10.906 -20.5 2.879 1 96.81 79 SER B CA 1
ATOM 3654 C C . SER B 1 79 ? 12.312 -20.188 2.369 1 96.81 79 SER B C 1
ATOM 3656 O O . SER B 1 79 ? 12.703 -19.031 2.268 1 96.81 79 SER B O 1
ATOM 3658 N N . SER B 1 80 ? 13.016 -21.188 1.999 1 96.25 80 SER B N 1
ATOM 3659 C CA . SER B 1 80 ? 14.391 -21.016 1.545 1 96.25 80 SER B CA 1
ATOM 3660 C C . SER B 1 80 ? 14.445 -20.391 0.157 1 96.25 80 SER B C 1
ATOM 3662 O O . SER B 1 80 ? 15.445 -19.781 -0.214 1 96.25 80 SER B O 1
ATOM 3664 N N . VAL B 1 81 ? 13.422 -20.531 -0.576 1 95.88 81 VAL B N 1
ATOM 3665 C CA . VAL B 1 81 ? 13.484 -20.031 -1.945 1 95.88 81 VAL B CA 1
ATOM 3666 C C . VAL B 1 81 ? 12.781 -18.688 -2.035 1 95.88 81 VAL B C 1
ATOM 3668 O O . VAL B 1 81 ? 12.586 -18.156 -3.131 1 95.88 81 VAL B O 1
ATOM 3671 N N . GLY B 1 82 ? 12.281 -18.141 -0.952 1 95.31 82 GLY B N 1
ATOM 3672 C CA . GLY B 1 82 ? 11.781 -16.781 -0.993 1 95.31 82 GLY B CA 1
ATOM 3673 C C . GLY B 1 82 ? 10.43 -16.609 -0.33 1 95.31 82 GLY B C 1
ATOM 3674 O O . GLY B 1 82 ? 9.859 -15.523 -0.333 1 95.31 82 GLY B O 1
ATOM 3675 N N . GLY B 1 83 ? 9.844 -17.719 0.104 1 97.06 83 GLY B N 1
ATOM 3676 C CA . GLY B 1 83 ? 8.602 -17.609 0.842 1 97.06 83 GLY B CA 1
ATOM 3677 C C . GLY B 1 83 ? 7.391 -18.047 0.037 1 97.06 83 GLY B C 1
ATOM 3678 O O . GLY B 1 83 ? 7.5 -18.312 -1.163 1 97.06 83 GLY B O 1
ATOM 3679 N N . PHE B 1 84 ? 6.262 -18 0.655 1 97.5 84 PHE B N 1
ATOM 3680 C CA . PHE B 1 84 ? 5.039 -18.531 0.068 1 97.5 84 PHE B CA 1
ATOM 3681 C C . PHE B 1 84 ? 4.449 -17.562 -0.938 1 97.5 84 PHE B C 1
ATOM 3683 O O . PHE B 1 84 ? 3.883 -17.969 -1.954 1 97.5 84 PHE B O 1
ATOM 3690 N N . ARG B 1 85 ? 4.559 -16.312 -0.608 1 95.06 85 ARG B N 1
ATOM 3691 C CA . ARG B 1 85 ? 4.031 -15.32 -1.534 1 95.06 85 ARG B CA 1
ATOM 3692 C C . ARG B 1 85 ? 4.73 -15.398 -2.887 1 95.06 85 ARG B C 1
ATOM 3694 O O . ARG B 1 85 ? 4.074 -15.453 -3.928 1 95.06 85 ARG B O 1
ATOM 3701 N N . LYS B 1 86 ? 6.023 -15.438 -2.895 1 95.31 86 LYS B N 1
ATOM 3702 C CA . LYS B 1 86 ? 6.805 -15.578 -4.121 1 95.31 86 LYS B CA 1
ATOM 3703 C C . LYS B 1 86 ? 6.504 -16.906 -4.812 1 95.31 86 LYS B C 1
ATOM 3705 O O . LYS B 1 86 ? 6.387 -16.953 -6.039 1 95.31 86 LYS B O 1
ATOM 3710 N N . PHE B 1 87 ? 6.418 -17.922 -4.02 1 97.56 87 PHE B N 1
ATOM 3711 C CA . PHE B 1 87 ? 6.148 -19.25 -4.547 1 97.56 87 PHE B CA 1
ATOM 3712 C C . PHE B 1 87 ? 4.84 -19.266 -5.32 1 97.56 87 PHE B C 1
ATOM 3714 O O . PHE B 1 87 ? 4.777 -19.797 -6.434 1 97.56 87 PHE B O 1
ATOM 3721 N N . TYR B 1 88 ? 3.842 -18.688 -4.734 1 96.44 88 TYR B N 1
ATOM 3722 C CA . TYR B 1 88 ? 2.549 -18.625 -5.402 1 96.44 88 TYR B CA 1
ATOM 3723 C C . TYR B 1 88 ? 2.646 -17.828 -6.699 1 96.44 88 TYR B C 1
ATOM 3725 O O . TYR B 1 88 ? 2.102 -18.234 -7.727 1 96.44 88 TYR B O 1
ATOM 3733 N N . ALA B 1 89 ? 3.273 -16.703 -6.582 1 93.25 89 ALA B N 1
ATOM 3734 C CA . ALA B 1 89 ? 3.434 -15.852 -7.758 1 93.25 89 ALA B CA 1
ATOM 3735 C C . ALA B 1 89 ? 4.164 -16.594 -8.875 1 93.25 89 ALA B C 1
ATOM 3737 O O . ALA B 1 89 ? 3.854 -16.406 -10.055 1 93.25 89 ALA B O 1
ATOM 3738 N N . ASP B 1 90 ? 5.062 -17.438 -8.5 1 94.88 90 ASP B N 1
ATOM 3739 C CA . ASP B 1 90 ? 5.875 -18.172 -9.469 1 94.88 90 ASP B CA 1
ATOM 3740 C C . ASP B 1 90 ? 5.098 -19.328 -10.07 1 94.88 90 ASP B C 1
ATOM 3742 O O . ASP B 1 90 ? 5.246 -19.641 -11.25 1 94.88 90 ASP B O 1
ATOM 3746 N N . CYS B 1 91 ? 4.277 -19.938 -9.281 1 96.69 91 CYS B N 1
ATOM 3747 C CA . CYS B 1 91 ? 3.797 -21.266 -9.656 1 96.69 91 CYS B CA 1
ATOM 3748 C C . CYS B 1 91 ? 2.342 -21.203 -10.102 1 96.69 91 CYS B C 1
ATOM 3750 O O . CYS B 1 91 ? 1.85 -22.141 -10.75 1 96.69 91 CYS B O 1
ATOM 3752 N N . PHE B 1 92 ? 1.639 -20.203 -9.758 1 94.44 92 PHE B N 1
ATOM 3753 C CA . PHE B 1 92 ? 0.237 -20.125 -10.156 1 94.44 92 PHE B CA 1
ATOM 3754 C C . PHE B 1 92 ? 0.109 -19.875 -11.648 1 94.44 92 PHE B C 1
ATOM 3756 O O . PHE B 1 92 ? -0.7 -20.516 -12.32 1 94.44 92 PHE B O 1
ATOM 3763 N N . PRO B 1 93 ? 0.921 -18.891 -12.18 1 93.31 93 PRO B N 1
ATOM 3764 C CA . PRO B 1 93 ? 0.86 -18.734 -13.641 1 93.31 93 PRO B CA 1
ATOM 3765 C C . PRO B 1 93 ? 1.498 -19.906 -14.383 1 93.31 93 PRO B C 1
ATOM 3767 O O . PRO B 1 93 ? 2.301 -20.641 -13.812 1 93.31 93 PRO B O 1
ATOM 3770 N N . ILE B 1 94 ? 1.111 -20.109 -15.602 1 93.5 94 ILE B N 1
ATOM 3771 C CA . ILE B 1 94 ? 1.617 -21.219 -16.406 1 93.5 94 ILE B CA 1
ATOM 3772 C C . ILE B 1 94 ? 2.605 -20.703 -17.438 1 93.5 94 ILE B C 1
ATOM 3774 O O . ILE B 1 94 ? 2.453 -19.578 -17.953 1 93.5 94 ILE B O 1
ATOM 3778 N N . ILE B 1 95 ? 3.564 -21.516 -17.781 1 93.81 95 ILE B N 1
ATOM 3779 C CA . ILE B 1 95 ? 4.613 -21.141 -18.719 1 93.81 95 ILE B CA 1
ATOM 3780 C C . ILE B 1 95 ? 4.023 -21.016 -20.125 1 93.81 95 ILE B C 1
ATOM 3782 O O . ILE B 1 95 ? 3.264 -21.891 -20.562 1 93.81 95 ILE B O 1
ATOM 3786 N N . VAL B 1 96 ? 4.336 -19.953 -20.766 1 90.56 96 VAL B N 1
ATOM 3787 C CA . VAL B 1 96 ? 3.895 -19.719 -22.141 1 90.56 96 VAL B CA 1
ATOM 3788 C C . VAL B 1 96 ? 5.098 -19.406 -23.031 1 90.56 96 VAL B C 1
ATOM 3790 O O . VAL B 1 96 ? 5.996 -18.672 -22.609 1 90.56 96 VAL B O 1
ATOM 3793 N N . ASN B 1 97 ? 5.152 -20.078 -24.141 1 86.75 97 ASN B N 1
ATOM 3794 C CA . ASN B 1 97 ? 6.203 -19.812 -25.109 1 86.75 97 ASN B CA 1
ATOM 3795 C C . ASN B 1 97 ? 5.629 -19.281 -26.422 1 86.75 97 ASN B C 1
ATOM 3797 O O . ASN B 1 97 ? 4.98 -20.016 -27.172 1 86.75 97 ASN B O 1
ATOM 3801 N N . LYS B 1 98 ? 5.863 -18.078 -26.719 1 74.88 98 LYS B N 1
ATOM 3802 C CA . LYS B 1 98 ? 5.301 -17.453 -27.922 1 74.88 98 LYS B CA 1
ATOM 3803 C C . LYS B 1 98 ? 6.25 -17.594 -29.109 1 74.88 98 LYS B C 1
ATOM 3805 O O . LYS B 1 98 ? 5.875 -17.297 -30.25 1 74.88 98 LYS B O 1
ATOM 3810 N N . GLU B 1 99 ? 7.422 -18.016 -28.969 1 73.38 99 GLU B N 1
ATOM 3811 C CA . GLU B 1 99 ? 8.406 -18.094 -30.031 1 73.38 99 GLU B CA 1
ATOM 3812 C C . GLU B 1 99 ? 8.172 -19.344 -30.891 1 73.38 99 GLU B C 1
ATOM 3814 O O . GLU B 1 99 ? 8.898 -19.578 -31.859 1 73.38 99 GLU B O 1
ATOM 3819 N N . VAL B 1 100 ? 7.238 -20.219 -30.703 1 66.62 100 VAL B N 1
ATOM 3820 C CA . VAL B 1 100 ? 6.977 -21.438 -31.453 1 66.62 100 VAL B CA 1
ATOM 3821 C C . VAL B 1 100 ? 6.82 -21.125 -32.938 1 66.62 100 VAL B C 1
ATOM 3823 O O . VAL B 1 100 ? 7.172 -21.953 -33.781 1 66.62 100 VAL B O 1
ATOM 3826 N N . VAL B 1 101 ? 6.418 -20 -33.469 1 58.62 101 VAL B N 1
ATOM 3827 C CA . VAL B 1 101 ? 5.992 -19.688 -34.812 1 58.62 101 VAL B CA 1
ATOM 3828 C C . VAL B 1 101 ? 7.195 -19.734 -35.75 1 58.62 101 VAL B C 1
ATOM 3830 O O . VAL B 1 101 ? 7.07 -20.172 -36.906 1 58.62 101 VAL B O 1
ATOM 3833 N N . GLU B 1 102 ? 8.336 -19.375 -35.344 1 58.41 102 GLU B N 1
ATOM 3834 C CA . GLU B 1 102 ? 9.375 -19.203 -36.375 1 58.41 102 GLU B CA 1
ATOM 3835 C C . GLU B 1 102 ? 10.367 -20.375 -36.344 1 58.41 102 GLU B C 1
ATOM 3837 O O . GLU B 1 102 ? 11.461 -20.25 -35.781 1 58.41 102 GLU B O 1
ATOM 3842 N N . TYR B 1 103 ? 9.734 -21.594 -36.5 1 57.59 103 TYR B N 1
ATOM 3843 C CA . TYR B 1 103 ? 10.672 -22.703 -36.438 1 57.59 103 TYR B CA 1
ATOM 3844 C C . TYR B 1 103 ? 11.75 -22.578 -37.5 1 57.59 103 TYR B C 1
ATOM 3846 O O . TYR B 1 103 ? 11.461 -22.625 -38.688 1 57.59 103 TYR B O 1
ATOM 3854 N N . GLN B 1 104 ? 12.883 -21.906 -37.25 1 58.12 104 GLN B N 1
ATOM 3855 C CA . GLN B 1 104 ? 14.094 -22.016 -38.062 1 58.12 104 GLN B CA 1
ATOM 3856 C C . GLN B 1 104 ? 15.141 -22.875 -37.344 1 58.12 104 GLN B C 1
ATOM 3858 O O . GLN B 1 104 ? 15.711 -22.453 -36.344 1 58.12 104 GLN B O 1
ATOM 3863 N N . PRO B 1 105 ? 15.086 -24.188 -37.688 1 55.28 105 PRO B N 1
ATOM 3864 C CA . PRO B 1 105 ? 16.109 -25 -37.031 1 55.28 105 PRO B CA 1
ATOM 3865 C C . PRO B 1 105 ? 17.5 -24.359 -37.125 1 55.28 105 PRO B C 1
ATOM 3867 O O . PRO B 1 105 ? 17.844 -23.766 -38.125 1 55.28 105 PRO B O 1
ATOM 3870 N N . ASN B 1 106 ? 18.031 -23.938 -36.062 1 52.03 106 ASN B N 1
ATOM 3871 C CA . ASN B 1 106 ? 19.438 -23.562 -36.094 1 52.03 106 ASN B CA 1
ATOM 3872 C C . ASN B 1 106 ? 20.359 -24.781 -36.188 1 52.03 106 ASN B C 1
ATOM 3874 O O . ASN B 1 106 ? 20.609 -25.469 -35.219 1 52.03 106 ASN B O 1
ATOM 3878 N N . ASN B 1 107 ? 20.547 -25.25 -37.375 1 49.69 107 ASN B N 1
ATOM 3879 C CA . ASN B 1 107 ? 21.312 -26.438 -37.719 1 49.69 107 ASN B CA 1
ATOM 3880 C C . ASN B 1 107 ? 22.703 -26.406 -37.062 1 49.69 107 ASN B C 1
ATOM 3882 O O . ASN B 1 107 ? 23.453 -27.375 -37.188 1 49.69 107 ASN B O 1
ATOM 3886 N N . TYR B 1 108 ? 23.125 -25.344 -36.625 1 47.09 108 TYR B N 1
ATOM 3887 C CA . TYR B 1 108 ? 24.484 -25.375 -36.094 1 47.09 108 TYR B CA 1
ATOM 3888 C C . TYR B 1 108 ? 24.547 -26.125 -34.781 1 47.09 108 TYR B C 1
ATOM 3890 O O . TYR B 1 108 ? 25.625 -26.469 -34.281 1 47.09 108 TYR B O 1
ATOM 3898 N N . LEU B 1 109 ? 23.422 -26.266 -34.062 1 50.12 109 LEU B N 1
ATOM 3899 C CA . LEU B 1 109 ? 23.484 -26.969 -32.812 1 50.12 109 LEU B CA 1
ATOM 3900 C C . LEU B 1 109 ? 23.312 -28.469 -33 1 50.12 109 LEU B C 1
ATOM 3902 O O . LEU B 1 109 ? 22.297 -28.922 -33.531 1 50.12 109 LEU B O 1
ATOM 3906 N N . GLU B 1 110 ? 24.297 -29.219 -33.5 1 46.22 110 GLU B N 1
ATOM 3907 C CA . GLU B 1 110 ? 24.281 -30.672 -33.625 1 46.22 110 GLU B CA 1
ATOM 3908 C C . GLU B 1 110 ? 23.844 -31.344 -32.344 1 46.22 110 GLU B C 1
ATOM 3910 O O . GLU B 1 110 ? 24.047 -30.812 -31.25 1 46.22 110 GLU B O 1
ATOM 3915 N N . TYR B 1 111 ? 22.797 -32.188 -32.375 1 45.91 111 TYR B N 1
ATOM 3916 C CA . TYR B 1 111 ? 22.531 -33.031 -31.219 1 45.91 111 TYR B CA 1
ATOM 3917 C C . TYR B 1 111 ? 23.844 -33.562 -30.609 1 45.91 111 TYR B C 1
ATOM 3919 O O . TYR B 1 111 ? 24.797 -33.875 -31.328 1 45.91 111 TYR B O 1
ATOM 3927 N N . PRO B 1 112 ? 24.203 -33.281 -29.438 1 43.62 112 PRO B N 1
ATOM 3928 C CA . PRO B 1 112 ? 25.469 -33.688 -28.812 1 43.62 112 PRO B CA 1
ATOM 3929 C C . PRO B 1 112 ? 25.859 -35.125 -29.125 1 43.62 112 PRO B C 1
ATOM 3931 O O . PRO B 1 112 ? 26.75 -35.688 -28.469 1 43.62 112 PRO B O 1
ATOM 3934 N N . ASP B 1 113 ? 25.484 -35.875 -29.984 1 40.94 113 ASP B N 1
ATOM 3935 C CA . ASP B 1 113 ? 26.172 -37.188 -30 1 40.94 113 ASP B CA 1
ATOM 3936 C C . ASP B 1 113 ? 27.688 -37 -29.938 1 40.94 113 ASP B C 1
ATOM 3938 O O . ASP B 1 113 ? 28.406 -37.906 -29.562 1 40.94 113 ASP B O 1
ATOM 3942 N N . ASN B 1 114 ? 28.297 -36.062 -30.719 1 39.81 114 ASN B N 1
ATOM 3943 C CA . ASN B 1 114 ? 29.734 -36.062 -30.984 1 39.81 114 ASN B CA 1
ATOM 3944 C C . ASN B 1 114 ? 30.5 -35.281 -29.922 1 39.81 114 ASN B C 1
ATOM 3946 O O . ASN B 1 114 ? 31.656 -34.906 -30.141 1 39.81 114 ASN B O 1
ATOM 3950 N N . TRP B 1 115 ? 29.953 -34.625 -28.984 1 39.09 115 TRP B N 1
ATOM 3951 C CA . TRP B 1 115 ? 30.828 -33.906 -28.062 1 39.09 115 TRP B CA 1
ATOM 3952 C C . TRP B 1 115 ? 31.547 -34.844 -27.109 1 39.09 115 TRP B C 1
ATOM 3954 O O . TRP B 1 115 ? 30.953 -35.812 -26.609 1 39.09 115 TRP B O 1
ATOM 3964 N N . THR B 1 116 ? 32.938 -34.969 -27.219 1 39.25 116 THR B N 1
ATOM 3965 C CA . THR B 1 116 ? 33.75 -35.75 -26.281 1 39.25 116 THR B CA 1
ATOM 3966 C C . THR B 1 116 ? 33.469 -35.312 -24.844 1 39.25 116 THR B C 1
ATOM 3968 O O . THR B 1 116 ? 32.969 -34.219 -24.609 1 39.25 116 THR B O 1
ATOM 3971 N N . GLU B 1 117 ? 33.625 -36.219 -23.812 1 38.88 117 GLU B N 1
ATOM 3972 C CA . GLU B 1 117 ? 33.469 -36 -22.375 1 38.88 117 GLU B CA 1
ATOM 3973 C C . GLU B 1 117 ? 34.062 -34.656 -21.953 1 38.88 117 GLU B C 1
ATOM 3975 O O . GLU B 1 117 ? 33.5 -34 -21.078 1 38.88 117 GLU B O 1
ATOM 3980 N N . ALA B 1 118 ? 35.25 -34.375 -22.312 1 41.38 118 ALA B N 1
ATOM 3981 C CA . ALA B 1 118 ? 36.125 -33.25 -21.922 1 41.38 118 ALA B CA 1
ATOM 3982 C C . ALA B 1 118 ? 35.531 -31.922 -22.391 1 41.38 118 ALA B C 1
ATOM 3984 O O . ALA B 1 118 ? 35.625 -30.922 -21.688 1 41.38 118 ALA B O 1
ATOM 3985 N N . GLU B 1 119 ? 35.312 -31.766 -23.562 1 44.22 119 GLU B N 1
ATOM 3986 C CA . GLU B 1 119 ? 34.875 -30.516 -24.172 1 44.22 119 GLU B CA 1
ATOM 3987 C C . GLU B 1 119 ? 33.531 -30.047 -23.609 1 44.22 119 GLU B C 1
ATOM 3989 O O . GLU B 1 119 ? 33.188 -28.859 -23.688 1 44.22 119 GLU B O 1
ATOM 3994 N N . TYR B 1 120 ? 32.688 -30.938 -23.219 1 37.44 120 TYR B N 1
ATOM 3995 C CA . TYR B 1 120 ? 31.359 -30.766 -22.641 1 37.44 120 TYR B CA 1
ATOM 3996 C C . TYR B 1 120 ? 31.438 -30.141 -21.25 1 37.44 120 TYR B C 1
ATOM 3998 O O . TYR B 1 120 ? 30.578 -29.344 -20.875 1 37.44 120 TYR B O 1
ATOM 4006 N N . TYR B 1 121 ? 32.312 -30.719 -20.297 1 37.03 121 TYR B N 1
ATOM 4007 C CA . TYR B 1 121 ? 32.594 -30.109 -19 1 37.03 121 TYR B CA 1
ATOM 4008 C C . TYR B 1 121 ? 33.5 -28.875 -19.156 1 37.03 121 TYR B C 1
ATOM 4010 O O . TYR B 1 121 ? 34.656 -28.906 -18.781 1 37.03 121 TYR B O 1
ATOM 4018 N N . GLY B 1 122 ? 33.688 -28.359 -20.328 1 34.91 122 GLY B N 1
ATOM 4019 C CA . GLY B 1 122 ? 34.531 -27.172 -20.328 1 34.91 122 GLY B CA 1
ATOM 4020 C C . GLY B 1 122 ? 34.438 -26.375 -19.047 1 34.91 122 GLY B C 1
ATOM 4021 O O . GLY B 1 122 ? 33.594 -26.672 -18.188 1 34.91 122 GLY B O 1
ATOM 4022 N N . ASP B 1 123 ? 35.562 -25.469 -18.797 1 37.88 123 ASP B N 1
ATOM 4023 C CA . ASP B 1 123 ? 35.781 -24.656 -17.625 1 37.88 123 ASP B CA 1
ATOM 4024 C C . ASP B 1 123 ? 34.531 -23.906 -17.188 1 37.88 123 ASP B C 1
ATOM 4026 O O . ASP B 1 123 ? 34.5 -22.672 -17.156 1 37.88 123 ASP B O 1
ATOM 4030 N N . LYS B 1 124 ? 33.438 -24.188 -17.766 1 37.59 124 LYS B N 1
ATOM 4031 C CA . LYS B 1 124 ? 32.438 -23.281 -17.188 1 37.59 124 LYS B CA 1
ATOM 4032 C C . LYS B 1 124 ? 32.469 -23.344 -15.664 1 37.59 124 LYS B C 1
ATOM 4034 O O . LYS B 1 124 ? 32.781 -24.391 -15.086 1 37.59 124 LYS B O 1
ATOM 4039 N N . ASN B 1 125 ? 32.594 -22.25 -14.938 1 41.09 125 ASN B N 1
ATOM 4040 C CA . ASN B 1 125 ? 32.625 -21.938 -13.508 1 41.09 125 ASN B CA 1
ATOM 4041 C C . ASN B 1 125 ? 31.703 -22.844 -12.703 1 41.09 125 ASN B C 1
ATOM 4043 O O . ASN B 1 125 ? 30.609 -23.188 -13.156 1 41.09 125 ASN B O 1
ATOM 4047 N N . GLU B 1 126 ? 32.094 -23.766 -11.789 1 44.5 126 GLU B N 1
ATOM 4048 C CA . GLU B 1 126 ? 31.516 -24.609 -10.742 1 44.5 126 GLU B CA 1
ATOM 4049 C C . GLU B 1 126 ? 30.125 -24.125 -10.344 1 44.5 126 GLU B C 1
ATOM 4051 O O . GLU B 1 126 ? 29.266 -24.922 -9.961 1 44.5 126 GLU B O 1
ATOM 4056 N N . SER B 1 127 ? 29.984 -22.797 -10.125 1 45.91 127 SER B N 1
ATOM 4057 C CA . SER B 1 127 ? 28.797 -22.172 -9.531 1 45.91 127 SER B CA 1
ATOM 4058 C C . SER B 1 127 ? 27.562 -22.438 -10.367 1 45.91 127 SER B C 1
ATOM 4060 O O . SER B 1 127 ? 26.438 -22.328 -9.875 1 45.91 127 SER B O 1
ATOM 4062 N N . GLU B 1 128 ? 27.719 -22.672 -11.773 1 55.41 128 GLU B N 1
ATOM 4063 C CA . GLU B 1 128 ? 26.609 -22.766 -12.719 1 55.41 128 GLU B CA 1
ATOM 4064 C C . GLU B 1 128 ? 26.25 -24.219 -12.984 1 55.41 128 GLU B C 1
ATOM 4066 O O . GLU B 1 128 ? 25.438 -24.516 -13.875 1 55.41 128 GLU B O 1
ATOM 4071 N N . ASN B 1 129 ? 26.734 -25.172 -12.328 1 72.56 129 ASN B N 1
ATOM 4072 C CA . ASN B 1 129 ? 26.484 -26.578 -12.609 1 72.56 129 ASN B CA 1
ATOM 4073 C C . ASN B 1 129 ? 25.125 -27.031 -12.094 1 72.56 129 ASN B C 1
ATOM 4075 O O . ASN B 1 129 ? 24.812 -26.875 -10.906 1 72.56 129 ASN B O 1
ATOM 4079 N N . ILE B 1 130 ? 24.312 -27.391 -13.008 1 82.62 130 ILE B N 1
ATOM 4080 C CA . ILE B 1 130 ? 22.969 -27.891 -12.703 1 82.62 130 ILE B CA 1
ATOM 4081 C C . ILE B 1 130 ? 23.062 -29.359 -12.312 1 82.62 130 ILE B C 1
ATOM 4083 O O . ILE B 1 130 ? 23.688 -30.172 -13.008 1 82.62 130 ILE B O 1
ATOM 4087 N N . CYS B 1 131 ? 22.688 -29.703 -11.078 1 89.25 131 CYS B N 1
ATOM 4088 C CA . CYS B 1 131 ? 22.656 -31.078 -10.586 1 89.25 131 CYS B CA 1
ATOM 4089 C C . CYS B 1 131 ? 21.234 -31.547 -10.398 1 89.25 131 CYS B C 1
ATOM 4091 O O . CYS B 1 131 ? 20.359 -30.781 -10.016 1 89.25 131 CYS B O 1
ATOM 4093 N N . PRO B 1 132 ? 21 -32.844 -10.734 1 91.56 132 PRO B N 1
ATOM 4094 C CA . PRO B 1 132 ? 19.656 -33.406 -10.523 1 91.56 132 PRO B CA 1
ATOM 4095 C C . PRO B 1 132 ? 19.172 -33.219 -9.086 1 91.56 132 PRO B C 1
ATOM 4097 O O . PRO B 1 132 ? 17.969 -33.062 -8.852 1 91.56 132 PRO B O 1
ATOM 4100 N N . SER B 1 133 ? 20.047 -33.188 -8.148 1 91.38 133 SER B N 1
ATOM 4101 C CA . SER B 1 133 ? 19.672 -33.094 -6.738 1 91.38 133 SER B CA 1
ATOM 4102 C C . SER B 1 133 ? 19.156 -31.703 -6.383 1 91.38 133 SER B C 1
ATOM 4104 O O . SER B 1 133 ? 18.562 -31.5 -5.32 1 91.38 133 SER B O 1
ATOM 4106 N N . ASP B 1 134 ? 19.391 -30.734 -7.27 1 93.81 134 ASP B N 1
ATOM 4107 C CA . ASP B 1 134 ? 18.938 -29.375 -7.035 1 93.81 134 ASP B CA 1
ATOM 4108 C C . ASP B 1 134 ? 17.438 -29.25 -7.277 1 93.81 134 ASP B C 1
ATOM 4110 O O . ASP B 1 134 ? 16.812 -28.25 -6.879 1 93.81 134 ASP B O 1
ATOM 4114 N N . PHE B 1 135 ? 16.922 -30.234 -7.926 1 95.81 135 PHE B N 1
ATOM 4115 C CA . PHE B 1 135 ? 15.531 -30.141 -8.344 1 95.81 135 PHE B CA 1
ATOM 4116 C C . PHE B 1 135 ? 14.617 -30.844 -7.352 1 95.81 135 PHE B C 1
ATOM 4118 O O . PHE B 1 135 ? 14.984 -31.875 -6.789 1 95.81 135 PHE B O 1
ATOM 4125 N N . VAL B 1 136 ? 13.523 -30.25 -7.07 1 96.5 136 VAL B N 1
ATOM 4126 C CA . VAL B 1 136 ? 12.445 -30.844 -6.285 1 96.5 136 VAL B CA 1
ATOM 4127 C C . VAL B 1 136 ? 11.133 -30.766 -7.059 1 96.5 136 VAL B C 1
ATOM 4129 O O . VAL B 1 136 ? 10.812 -29.719 -7.637 1 96.5 136 VAL B O 1
ATOM 4132 N N . SER B 1 137 ? 10.422 -31.859 -7.105 1 96.81 137 SER B N 1
ATOM 4133 C CA . SER B 1 137 ? 9.117 -31.891 -7.758 1 96.81 137 SER B CA 1
ATOM 4134 C C . SER B 1 137 ? 7.988 -31.953 -6.738 1 96.81 137 SER B C 1
ATOM 4136 O O . SER B 1 137 ? 7.984 -32.812 -5.859 1 96.81 137 SER B O 1
ATOM 4138 N N . ILE B 1 138 ? 7.113 -31 -6.789 1 96.88 138 ILE B N 1
ATOM 4139 C CA . ILE B 1 138 ? 5.906 -30.969 -5.969 1 96.88 138 ILE B CA 1
ATOM 4140 C C . ILE B 1 138 ? 4.684 -31.266 -6.836 1 96.88 138 ILE B C 1
ATOM 4142 O O . ILE B 1 138 ? 4.316 -30.453 -7.699 1 96.88 138 ILE B O 1
ATOM 4146 N N . ILE B 1 139 ? 4.016 -32.344 -6.555 1 96.19 139 ILE B N 1
ATOM 4147 C CA . ILE B 1 139 ? 2.979 -32.844 -7.453 1 96.19 139 ILE B CA 1
ATOM 4148 C C . ILE B 1 139 ? 1.654 -32.938 -6.703 1 96.19 139 ILE B C 1
ATOM 4150 O O . ILE B 1 139 ? 1.591 -33.531 -5.625 1 96.19 139 ILE B O 1
ATOM 4154 N N . ASP B 1 140 ? 0.644 -32.406 -7.281 1 95.75 140 ASP B N 1
ATOM 4155 C CA . ASP B 1 140 ? -0.697 -32.5 -6.711 1 95.75 140 ASP B CA 1
ATOM 4156 C C . ASP B 1 140 ? -1.731 -32.812 -7.781 1 95.75 140 ASP B C 1
ATOM 4158 O O . ASP B 1 140 ? -1.76 -32.188 -8.844 1 95.75 140 ASP B O 1
ATOM 4162 N N . ILE B 1 141 ? -2.545 -33.812 -7.52 1 95.62 141 ILE B N 1
ATOM 4163 C CA . ILE B 1 141 ? -3.65 -34.188 -8.383 1 95.62 141 ILE B CA 1
ATOM 4164 C C . ILE B 1 141 ? -4.98 -33.875 -7.703 1 95.62 141 ILE B C 1
ATOM 4166 O O . ILE B 1 141 ? -5.164 -34.188 -6.52 1 95.62 141 ILE B O 1
ATOM 4170 N N . ARG B 1 142 ? -5.812 -33.281 -8.477 1 95 142 ARG B N 1
ATOM 4171 C CA . ARG B 1 142 ? -7.156 -33 -7.98 1 95 142 ARG B CA 1
ATOM 4172 C C . ARG B 1 142 ? -8.211 -33.531 -8.945 1 95 142 ARG B C 1
ATOM 4174 O O . ARG B 1 142 ? -7.988 -33.594 -10.156 1 95 142 ARG B O 1
ATOM 4181 N N . PHE B 1 143 ? -9.281 -33.969 -8.453 1 95.25 143 PHE B N 1
ATOM 4182 C CA . PHE B 1 143 ? -10.438 -34.406 -9.234 1 95.25 143 PHE B CA 1
ATOM 4183 C C . PHE B 1 143 ? -11.711 -33.75 -8.711 1 95.25 143 PHE B C 1
ATOM 4185 O O . PHE B 1 143 ? -12.062 -33.906 -7.543 1 95.25 143 PHE B O 1
ATOM 4192 N N . LYS B 1 144 ? -12.344 -32.969 -9.602 1 93.31 144 LYS B N 1
ATOM 4193 C CA . LYS B 1 144 ? -13.547 -32.219 -9.266 1 93.31 144 LYS B CA 1
ATOM 4194 C C . LYS B 1 144 ? -13.359 -31.406 -7.984 1 93.31 144 LYS B C 1
ATOM 4196 O O . LYS B 1 144 ? -14.195 -31.453 -7.082 1 93.31 144 LYS B O 1
ATOM 4201 N N . GLY B 1 145 ? -12.156 -30.797 -7.871 1 89.31 145 GLY B N 1
ATOM 4202 C CA . GLY B 1 145 ? -11.875 -29.859 -6.805 1 89.31 145 GLY B CA 1
ATOM 4203 C C . GLY B 1 145 ? -11.32 -30.516 -5.555 1 89.31 145 GLY B C 1
ATOM 4204 O O . GLY B 1 145 ? -10.852 -29.828 -4.641 1 89.31 145 GLY B O 1
ATOM 4205 N N . LYS B 1 146 ? -11.328 -31.812 -5.469 1 91.94 146 LYS B N 1
ATOM 4206 C CA . LYS B 1 146 ? -10.852 -32.531 -4.285 1 91.94 146 LYS B CA 1
ATOM 4207 C C . LYS B 1 146 ? -9.453 -33.094 -4.512 1 91.94 146 LYS B C 1
ATOM 4209 O O . LYS B 1 146 ? -9.164 -33.625 -5.586 1 91.94 146 LYS B O 1
ATOM 4214 N N . PRO B 1 147 ? -8.672 -32.938 -3.504 1 92.88 147 PRO B N 1
ATOM 4215 C CA . PRO B 1 147 ? -7.336 -33.531 -3.65 1 92.88 147 PRO B CA 1
ATOM 4216 C C . PRO B 1 147 ? -7.355 -35.062 -3.668 1 92.88 147 PRO B C 1
ATOM 4218 O O . PRO B 1 147 ? -8.039 -35.688 -2.852 1 92.88 147 PRO B O 1
ATOM 4221 N N . VAL B 1 148 ? -6.684 -35.625 -4.605 1 91.5 148 VAL B N 1
ATOM 4222 C CA . VAL B 1 148 ? -6.629 -37.062 -4.789 1 91.5 148 VAL B CA 1
ATOM 4223 C C . VAL B 1 148 ? -5.254 -37.594 -4.375 1 91.5 148 VAL B C 1
ATOM 4225 O O . VAL B 1 148 ? -5.145 -38.656 -3.779 1 91.5 148 VAL B O 1
ATOM 4228 N N . CYS B 1 149 ? -4.301 -36.844 -4.754 1 91.62 149 CYS B N 1
ATOM 4229 C CA . CYS B 1 149 ? -2.936 -37.281 -4.488 1 91.62 149 CYS B CA 1
ATOM 4230 C C . CYS B 1 149 ? -1.995 -36.062 -4.383 1 91.62 149 CYS B C 1
ATOM 4232 O O . CYS B 1 149 ? -2.111 -35.125 -5.152 1 91.62 149 CYS B O 1
ATOM 4234 N N . SER B 1 150 ? -1.15 -36.094 -3.371 1 93.12 150 SER B N 1
ATOM 4235 C CA . SER B 1 150 ? -0.124 -35.094 -3.156 1 93.12 150 SER B CA 1
ATOM 4236 C C . SER B 1 150 ? 1.202 -35.719 -2.744 1 93.12 150 SER B C 1
ATOM 4238 O O . SER B 1 150 ? 1.28 -36.406 -1.719 1 93.12 150 SER B O 1
ATOM 4240 N N . LYS B 1 151 ? 2.209 -35.469 -3.562 1 91.69 151 LYS B N 1
ATOM 4241 C CA . LYS B 1 151 ? 3.512 -36.062 -3.281 1 91.69 151 LYS B CA 1
ATOM 4242 C C . LYS B 1 151 ? 4.645 -35.094 -3.652 1 91.69 151 LYS B C 1
ATOM 4244 O O . LYS B 1 151 ? 4.438 -34.125 -4.387 1 91.69 151 LYS B O 1
ATOM 4249 N N . VAL B 1 152 ? 5.809 -35.406 -3.072 1 94.62 152 VAL B N 1
ATOM 4250 C CA . VAL B 1 152 ? 7 -34.594 -3.328 1 94.62 152 VAL B CA 1
ATOM 4251 C C . VAL B 1 152 ? 8.172 -35.5 -3.689 1 94.62 152 VAL B C 1
ATOM 4253 O O . VAL B 1 152 ? 8.383 -36.531 -3.057 1 94.62 152 VAL B O 1
ATOM 4256 N N . LEU B 1 153 ? 8.836 -35.219 -4.785 1 93.69 153 LEU B N 1
ATOM 4257 C CA . LEU B 1 153 ? 10.039 -35.938 -5.199 1 93.69 153 LEU B CA 1
ATOM 4258 C C . LEU B 1 153 ? 11.273 -35.062 -5.02 1 93.69 153 LEU B C 1
ATOM 4260 O O . LEU B 1 153 ? 11.375 -33.969 -5.621 1 93.69 153 LEU B O 1
ATOM 4264 N N . TRP B 1 154 ? 12.125 -35.469 -4.156 1 93.25 154 TRP B N 1
ATOM 4265 C CA . TRP B 1 154 ? 13.391 -34.75 -3.975 1 93.25 154 TRP B CA 1
ATOM 4266 C C . TRP B 1 154 ? 14.453 -35.281 -4.941 1 93.25 154 TRP B C 1
ATOM 4268 O O . TRP B 1 154 ? 14.773 -36.469 -4.941 1 93.25 154 TRP B O 1
ATOM 4278 N N . GLY B 1 155 ? 14.914 -34.406 -5.805 1 91.5 155 GLY B N 1
ATOM 4279 C CA . GLY B 1 155 ? 15.844 -34.812 -6.855 1 91.5 155 GLY B CA 1
ATOM 4280 C C . GLY B 1 155 ? 15.156 -35.469 -8.039 1 91.5 155 GLY B C 1
ATOM 4281 O O . GLY B 1 155 ? 13.938 -35.344 -8.203 1 91.5 155 GLY B O 1
ATOM 4282 N N . ILE B 1 156 ? 15.875 -35.906 -8.938 1 89.88 156 ILE B N 1
ATOM 4283 C CA . ILE B 1 156 ? 15.391 -36.688 -10.078 1 89.88 156 ILE B CA 1
ATOM 4284 C C . ILE B 1 156 ? 15.703 -38.156 -9.883 1 89.88 156 ILE B C 1
ATOM 4286 O O . ILE B 1 156 ? 16.875 -38.531 -9.766 1 89.88 156 ILE B O 1
ATOM 4290 N N . PRO B 1 157 ? 14.664 -38.906 -9.812 1 85.69 157 PRO B N 1
ATOM 4291 C CA . PRO B 1 157 ? 14.891 -40.344 -9.547 1 85.69 157 PRO B CA 1
ATOM 4292 C C . PRO B 1 157 ? 15.852 -40.969 -10.547 1 85.69 157 PRO B C 1
ATOM 4294 O O . PRO B 1 157 ? 15.789 -40.688 -11.742 1 85.69 157 PRO B O 1
ATOM 4297 N N . ASN B 1 158 ? 16.734 -41.781 -10.102 1 78.69 158 ASN B N 1
ATOM 4298 C CA . ASN B 1 158 ? 17.672 -42.594 -10.859 1 78.69 158 ASN B CA 1
ATOM 4299 C C . ASN B 1 158 ? 18.766 -41.75 -11.516 1 78.69 158 ASN B C 1
ATOM 4301 O O . ASN B 1 158 ? 19.5 -42.219 -12.375 1 78.69 158 ASN B O 1
ATOM 4305 N N . ALA B 1 159 ? 18.781 -40.469 -11.211 1 80.5 159 ALA B N 1
ATOM 4306 C CA . ALA B 1 159 ? 19.797 -39.594 -11.812 1 80.5 159 ALA B CA 1
ATOM 4307 C C . ALA B 1 159 ? 21.141 -39.781 -11.133 1 80.5 159 ALA B C 1
ATOM 4309 O O . ALA B 1 159 ? 22.188 -39.531 -11.742 1 80.5 159 ALA B O 1
ATOM 4310 N N . ASN B 1 160 ? 21.188 -40.125 -9.805 1 67.94 160 ASN B N 1
ATOM 4311 C CA . ASN B 1 160 ? 22.422 -40.281 -9.055 1 67.94 160 ASN B CA 1
ATOM 4312 C C . ASN B 1 160 ? 23.078 -41.625 -9.297 1 67.94 160 ASN B C 1
ATOM 4314 O O . ASN B 1 160 ? 24.062 -41.969 -8.633 1 67.94 160 ASN B O 1
ATOM 4318 N N . SER B 1 161 ? 22.438 -42.406 -10.18 1 62.84 161 SER B N 1
ATOM 4319 C CA . SER B 1 161 ? 23.062 -43.719 -10.367 1 62.84 161 SER B CA 1
ATOM 4320 C C . SER B 1 161 ? 24.453 -43.562 -10.977 1 62.84 161 SER B C 1
ATOM 4322 O O . SER B 1 161 ? 24.734 -42.594 -11.695 1 62.84 161 SER B O 1
ATOM 4324 N N . TYR B 1 162 ? 25.516 -44.188 -10.383 1 59.03 162 TYR B N 1
ATOM 4325 C CA . TYR B 1 162 ? 26.969 -44.188 -10.57 1 59.03 162 TYR B CA 1
ATOM 4326 C C . TYR B 1 162 ? 27.312 -44.25 -12.055 1 59.03 162 TYR B C 1
ATOM 4328 O O . TYR B 1 162 ? 28.359 -43.75 -12.469 1 59.03 162 TYR B O 1
ATOM 4336 N N . ASP B 1 163 ? 26.516 -44.781 -12.82 1 60.94 163 ASP B N 1
ATOM 4337 C CA . ASP B 1 163 ? 27.062 -45.094 -14.141 1 60.94 163 ASP B CA 1
ATOM 4338 C C . ASP B 1 163 ? 26.766 -43.969 -15.117 1 60.94 163 ASP B C 1
ATOM 4340 O O . ASP B 1 163 ? 27.109 -44.031 -16.297 1 60.94 163 ASP B O 1
ATOM 4344 N N . GLY B 1 164 ? 26.297 -42.75 -14.688 1 66 164 GLY B N 1
ATOM 4345 C CA . GLY B 1 164 ? 26.125 -41.562 -15.523 1 66 164 GLY B CA 1
ATOM 4346 C C . GLY B 1 164 ? 25.125 -41.781 -16.641 1 66 164 GLY B C 1
ATOM 4347 O O . GLY B 1 164 ? 25.078 -41 -17.594 1 66 164 GLY B O 1
ATOM 4348 N N . TRP B 1 165 ? 24.375 -42.906 -16.719 1 81.12 165 TRP B N 1
ATOM 4349 C CA . TRP B 1 165 ? 23.484 -43.25 -17.828 1 81.12 165 TRP B CA 1
ATOM 4350 C C . TRP B 1 165 ? 22.359 -42.219 -17.953 1 81.12 165 TRP B C 1
ATOM 4352 O O . TRP B 1 165 ? 21.891 -41.938 -19.062 1 81.12 165 TRP B O 1
ATOM 4362 N N . PHE B 1 166 ? 22.141 -41.531 -16.922 1 85.62 166 PHE B N 1
ATOM 4363 C CA . PHE B 1 166 ? 21.031 -40.594 -16.891 1 85.62 166 PHE B CA 1
ATOM 4364 C C . PHE B 1 166 ? 21.25 -39.469 -17.906 1 85.62 166 PHE B C 1
ATOM 4366 O O . PHE B 1 166 ? 20.328 -39.062 -18.594 1 85.62 166 PHE B O 1
ATOM 4373 N N . TYR B 1 167 ? 22.406 -39.062 -18.031 1 85.94 167 TYR B N 1
ATOM 4374 C CA . TYR B 1 167 ? 22.703 -37.875 -18.797 1 85.94 167 TYR B CA 1
ATOM 4375 C C . TYR B 1 167 ? 22.531 -38.125 -20.297 1 85.94 167 TYR B C 1
ATOM 4377 O O . TYR B 1 167 ? 22.234 -37.188 -21.062 1 85.94 167 TYR B O 1
ATOM 4385 N N . ASN B 1 168 ? 22.672 -39.406 -20.625 1 86.81 168 ASN B N 1
ATOM 4386 C CA . ASN B 1 168 ? 22.625 -39.719 -22.062 1 86.81 168 ASN B CA 1
ATOM 4387 C C . ASN B 1 168 ? 21.344 -40.438 -22.438 1 86.81 168 ASN B C 1
ATOM 4389 O O . ASN B 1 168 ? 21.094 -40.688 -23.609 1 86.81 168 ASN B O 1
ATOM 4393 N N . CYS B 1 169 ? 20.531 -40.75 -21.5 1 89.25 169 CYS B N 1
ATOM 4394 C CA . CYS B 1 169 ? 19.281 -41.469 -21.734 1 89.25 169 CYS B CA 1
ATOM 4395 C C . CYS B 1 169 ? 18.109 -40.5 -21.812 1 89.25 169 CYS B C 1
ATOM 4397 O O . CYS B 1 169 ? 18.172 -39.375 -21.297 1 89.25 169 CYS B O 1
ATOM 4399 N N . PRO B 1 170 ? 17.172 -41 -22.484 1 91.69 170 PRO B N 1
ATOM 4400 C CA . PRO B 1 170 ? 15.961 -40.156 -22.531 1 91.69 170 PRO B CA 1
ATOM 4401 C C . PRO B 1 170 ? 15.43 -39.812 -21.156 1 91.69 170 PRO B C 1
ATOM 4403 O O . PRO B 1 170 ? 15.32 -40.688 -20.281 1 91.69 170 PRO B O 1
ATOM 4406 N N . PHE B 1 171 ? 15.195 -38.594 -20.922 1 93.06 171 PHE B N 1
ATOM 4407 C CA . PHE B 1 171 ? 14.734 -38.062 -19.656 1 93.06 171 PHE B CA 1
ATOM 4408 C C . PHE B 1 171 ? 13.305 -38.5 -19.359 1 93.06 171 PHE B C 1
ATOM 4410 O O . PHE B 1 171 ? 12.422 -38.344 -20.203 1 93.06 171 PHE B O 1
ATOM 4417 N N . ARG B 1 172 ? 13.055 -39.031 -18.188 1 92.62 172 ARG B N 1
ATOM 4418 C CA . ARG B 1 172 ? 11.727 -39.438 -17.75 1 92.62 172 ARG B CA 1
ATOM 4419 C C . ARG B 1 172 ? 11.633 -39.5 -16.234 1 92.62 172 ARG B C 1
ATOM 4421 O O . ARG B 1 172 ? 12.531 -40.031 -15.57 1 92.62 172 ARG B O 1
ATOM 4428 N N . ILE B 1 173 ? 10.695 -38.844 -15.75 1 91.81 173 ILE B N 1
ATOM 4429 C CA . ILE B 1 173 ? 10.391 -38.969 -14.328 1 91.81 173 ILE B CA 1
ATOM 4430 C C . ILE B 1 173 ? 9.078 -39.719 -14.133 1 91.81 173 ILE B C 1
ATOM 4432 O O . ILE B 1 173 ? 8.039 -39.312 -14.648 1 91.81 173 ILE B O 1
ATOM 4436 N N . ASP B 1 174 ? 9.133 -40.781 -13.469 1 89.38 174 ASP B N 1
ATOM 4437 C CA . ASP B 1 174 ? 7.945 -41.562 -13.125 1 89.38 174 ASP B CA 1
ATOM 4438 C C . ASP B 1 174 ? 7.566 -41.375 -11.656 1 89.38 174 ASP B C 1
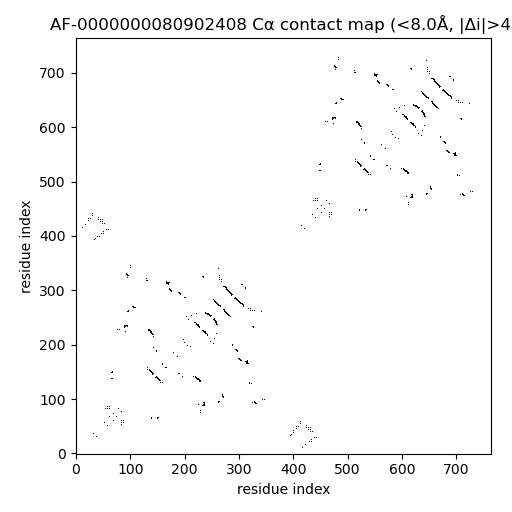ATOM 4440 O O . ASP B 1 174 ? 8.289 -41.812 -10.766 1 89.38 174 ASP B O 1
ATOM 4444 N N . PHE B 1 175 ? 6.5 -40.875 -11.469 1 86.94 175 PHE B N 1
ATOM 4445 C CA . PHE B 1 175 ? 6.012 -40.5 -10.141 1 86.94 175 PHE B CA 1
ATOM 4446 C C . PHE B 1 175 ? 5.707 -41.75 -9.305 1 86.94 175 PHE B C 1
ATOM 4448 O O . PHE B 1 175 ? 6.055 -41.781 -8.125 1 86.94 175 PHE B O 1
ATOM 4455 N N . LEU B 1 176 ? 5.016 -42.75 -9.781 1 82.25 176 LEU B N 1
ATOM 4456 C CA . LEU B 1 176 ? 4.5 -43.875 -9.016 1 82.25 176 LEU B CA 1
ATOM 4457 C C . LEU B 1 176 ? 5.617 -44.844 -8.672 1 82.25 176 LEU B C 1
ATOM 4459 O O . LEU B 1 176 ? 5.52 -45.594 -7.688 1 82.25 176 LEU B O 1
ATOM 4463 N N . THR B 1 177 ? 6.59 -44.969 -9.484 1 70.31 177 THR B N 1
ATOM 4464 C CA . THR B 1 177 ? 7.652 -45.938 -9.195 1 70.31 177 THR B CA 1
ATOM 4465 C C . THR B 1 177 ? 8.398 -45.531 -7.922 1 70.31 177 THR B C 1
ATOM 4467 O O . THR B 1 177 ? 8.875 -46.406 -7.184 1 70.31 177 THR B O 1
ATOM 4470 N N . TYR B 1 178 ? 8.539 -44.375 -7.59 1 59.84 178 TYR B N 1
ATOM 4471 C CA . TYR B 1 178 ? 9.391 -43.969 -6.484 1 59.84 178 TYR B CA 1
ATOM 4472 C C . TYR B 1 178 ? 8.562 -43.625 -5.246 1 59.84 178 TYR B C 1
ATOM 4474 O O . TYR B 1 178 ? 9.109 -43.469 -4.148 1 59.84 178 TYR B O 1
ATOM 4482 N N . ALA B 1 179 ? 7.336 -43.5 -5.375 1 53.91 179 ALA B N 1
ATOM 4483 C CA . ALA B 1 179 ? 6.48 -43.25 -4.215 1 53.91 179 ALA B CA 1
ATOM 4484 C C . ALA B 1 179 ? 6.516 -44.438 -3.25 1 53.91 179 ALA B C 1
ATOM 4486 O O . ALA B 1 179 ? 6.254 -44.281 -2.055 1 53.91 179 ALA B O 1
ATOM 4487 N N . ASP B 1 180 ? 6.754 -45.625 -3.734 1 49.22 180 ASP B N 1
ATOM 4488 C CA . ASP B 1 180 ? 6.551 -46.844 -2.918 1 49.22 180 ASP B CA 1
ATOM 4489 C C . ASP B 1 180 ? 7.543 -46.875 -1.76 1 49.22 180 ASP B C 1
ATOM 4491 O O . ASP B 1 180 ? 7.445 -47.75 -0.887 1 49.22 180 ASP B O 1
ATOM 4495 N N . ARG B 1 181 ? 8.695 -46.312 -1.787 1 43.91 181 ARG B N 1
ATOM 4496 C CA . ARG B 1 181 ? 9.609 -46.781 -0.751 1 43.91 181 ARG B CA 1
ATOM 4497 C C . ARG B 1 181 ? 9.18 -46.281 0.625 1 43.91 181 ARG B C 1
ATOM 4499 O O . ARG B 1 181 ? 9.484 -46.906 1.642 1 43.91 181 ARG B O 1
ATOM 4506 N N . ASP B 1 182 ? 9.016 -45.062 0.88 1 42.16 182 ASP B N 1
ATOM 4507 C CA . ASP B 1 182 ? 8.93 -44.719 2.291 1 42.16 182 ASP B CA 1
ATOM 4508 C C . ASP B 1 182 ? 7.605 -45.156 2.898 1 42.16 182 ASP B C 1
ATOM 4510 O O . ASP B 1 182 ? 7.543 -45.531 4.074 1 42.16 182 ASP B O 1
ATOM 4514 N N . ASP B 1 183 ? 6.391 -44.438 2.855 1 43.97 183 ASP B N 1
ATOM 4515 C CA . ASP B 1 183 ? 5.266 -44.719 3.746 1 43.97 183 ASP B CA 1
ATOM 4516 C C . ASP B 1 183 ? 4.586 -46.031 3.391 1 43.97 183 ASP B C 1
ATOM 4518 O O . ASP B 1 183 ? 4.539 -46.406 2.221 1 43.97 183 ASP B O 1
ATOM 4522 N N . ASN B 1 184 ? 4.363 -47.062 4.375 1 40.09 184 ASN B N 1
ATOM 4523 C CA . ASN B 1 184 ? 3.664 -48.344 4.531 1 40.09 184 ASN B CA 1
ATOM 4524 C C . ASN B 1 184 ? 2.48 -48.438 3.572 1 40.09 184 ASN B C 1
ATOM 4526 O O . ASN B 1 184 ? 1.749 -49.438 3.594 1 40.09 184 ASN B O 1
ATOM 4530 N N . HIS B 1 185 ? 1.518 -47.406 3.551 1 45.25 185 HIS B N 1
ATOM 4531 C CA . HIS B 1 185 ? 0.203 -47.625 2.963 1 45.25 185 HIS B CA 1
ATOM 4532 C C . HIS B 1 185 ? 0.314 -47.969 1.477 1 45.25 185 HIS B C 1
ATOM 4534 O O . HIS B 1 185 ? 1.198 -47.438 0.79 1 45.25 185 HIS B O 1
ATOM 4540 N N . ASP B 1 186 ? -0.066 -49.062 1.019 1 48.72 186 ASP B N 1
ATOM 4541 C CA . ASP B 1 186 ? -0.326 -49.531 -0.339 1 48.72 186 ASP B CA 1
ATOM 4542 C C . ASP B 1 186 ? -0.606 -48.344 -1.28 1 48.72 186 ASP B C 1
ATOM 4544 O O . ASP B 1 186 ? -1.729 -47.844 -1.336 1 48.72 186 ASP B O 1
ATOM 4548 N N . GLY B 1 187 ? 0.156 -47.281 -1.455 1 57.25 187 GLY B N 1
ATOM 4549 C CA . GLY B 1 187 ? 0.168 -45.938 -2.033 1 57.25 187 GLY B CA 1
ATOM 4550 C C . GLY B 1 187 ? -0.521 -45.875 -3.383 1 57.25 187 GLY B C 1
ATOM 4551 O O . GLY B 1 187 ? -0.117 -45.094 -4.254 1 57.25 187 GLY B O 1
ATOM 4552 N N . SER B 1 188 ? -1.266 -46.781 -3.693 1 76.88 188 SER B N 1
ATOM 4553 C CA . SER B 1 188 ? -2.059 -46.719 -4.918 1 76.88 188 SER B CA 1
ATOM 4554 C C . SER B 1 188 ? -3.084 -45.594 -4.848 1 76.88 188 SER B C 1
ATOM 4556 O O . SER B 1 188 ? -3.682 -45.344 -3.797 1 76.88 188 SER B O 1
ATOM 4558 N N . VAL B 1 189 ? -3.064 -44.812 -5.82 1 86.56 189 VAL B N 1
ATOM 4559 C CA . VAL B 1 189 ? -4.02 -43.719 -5.945 1 86.56 189 VAL B CA 1
ATOM 4560 C C . VAL B 1 189 ? -5.277 -44.188 -6.664 1 86.56 189 VAL B C 1
ATOM 4562 O O . VAL B 1 189 ? -5.195 -44.75 -7.766 1 86.56 189 VAL B O 1
ATOM 4565 N N . HIS B 1 190 ? -6.359 -44.125 -5.984 1 89.25 190 HIS B N 1
ATOM 4566 C CA . HIS B 1 190 ? -7.621 -44.594 -6.551 1 89.25 190 HIS B CA 1
ATOM 4567 C C . HIS B 1 190 ? -8.641 -43.469 -6.629 1 89.25 190 HIS B C 1
ATOM 4569 O O . HIS B 1 190 ? -8.625 -42.531 -5.805 1 89.25 190 HIS B O 1
ATOM 4575 N N . LEU B 1 191 ? -9.422 -43.531 -7.617 1 90.5 191 LEU B N 1
ATOM 4576 C CA . LEU B 1 191 ? -10.602 -42.656 -7.758 1 90.5 191 LEU B CA 1
ATOM 4577 C C . LEU B 1 191 ? -11.883 -43.5 -7.66 1 90.5 191 LEU B C 1
ATOM 4579 O O . LEU B 1 191 ? -12 -44.531 -8.289 1 90.5 191 LEU B O 1
ATOM 4583 N N . SER B 1 192 ? -12.75 -43 -6.828 1 88.38 192 SER B N 1
ATOM 4584 C CA . SER B 1 192 ? -13.992 -43.75 -6.629 1 88.38 192 SER B CA 1
ATOM 4585 C C . SER B 1 192 ? -15.211 -42.844 -6.871 1 88.38 192 SER B C 1
ATOM 4587 O O . SER B 1 192 ? -15.062 -41.656 -7.191 1 88.38 192 SER B O 1
ATOM 4589 N N . VAL B 1 193 ? -16.359 -43.469 -6.715 1 86 193 VAL B N 1
ATOM 4590 C CA . VAL B 1 193 ? -17.625 -42.781 -6.887 1 86 193 VAL B CA 1
ATOM 4591 C C . VAL B 1 193 ? -17.781 -41.719 -5.805 1 86 193 VAL B C 1
ATOM 4593 O O . VAL B 1 193 ? -18.359 -40.656 -6.043 1 86 193 VAL B O 1
ATOM 4596 N N . SER B 1 194 ? -17.172 -41.938 -4.711 1 84.31 194 SER B N 1
ATOM 4597 C CA . SER B 1 194 ? -17.234 -40.969 -3.619 1 84.31 194 SER B CA 1
ATOM 4598 C C . SER B 1 194 ? -16.469 -39.719 -3.969 1 84.31 194 SER B C 1
ATOM 4600 O O . SER B 1 194 ? -16.703 -38.656 -3.391 1 84.31 194 SER B O 1
ATOM 4602 N N . ASP B 1 195 ? -15.594 -39.844 -4.938 1 88.31 195 ASP B N 1
ATOM 4603 C CA . ASP B 1 195 ? -14.828 -38.688 -5.391 1 88.31 195 ASP B CA 1
ATOM 4604 C C . ASP B 1 195 ? -15.578 -37.938 -6.477 1 88.31 195 ASP B C 1
ATOM 4606 O O . ASP B 1 195 ? -15.148 -36.844 -6.883 1 88.31 195 ASP B O 1
ATOM 4610 N N . GLY B 1 196 ? -16.656 -38.562 -6.984 1 86.81 196 GLY B N 1
ATOM 4611 C CA . GLY B 1 196 ? -17.453 -37.906 -8.016 1 86.81 196 GLY B CA 1
ATOM 4612 C C . GLY B 1 196 ? -17.484 -38.656 -9.32 1 86.81 196 GLY B C 1
ATOM 4613 O O . GLY B 1 196 ? -18 -38.188 -10.32 1 86.81 196 GLY B O 1
ATOM 4614 N N . LEU B 1 197 ? -16.922 -39.844 -9.312 1 89.31 197 LEU B N 1
ATOM 4615 C CA . LEU B 1 197 ? -16.922 -40.656 -10.523 1 89.31 197 LEU B CA 1
ATOM 4616 C C . LEU B 1 197 ? -18.344 -41.125 -10.844 1 89.31 197 LEU B C 1
ATOM 4618 O O . LEU B 1 197 ? -19.094 -41.5 -9.945 1 89.31 197 LEU B O 1
ATOM 4622 N N . PRO B 1 198 ? -18.594 -41.031 -12.031 1 86.62 198 PRO B N 1
ATOM 4623 C CA . PRO B 1 198 ? -19.891 -41.594 -12.391 1 86.62 198 PRO B CA 1
ATOM 4624 C C . PRO B 1 198 ? -19.938 -43.094 -12.266 1 86.62 198 PRO B C 1
ATOM 4626 O O . PRO B 1 198 ? -18.891 -43.75 -12.352 1 86.62 198 PRO B O 1
ATOM 4629 N N . GLN B 1 199 ? -21.078 -43.562 -12.047 1 84.94 199 GLN B N 1
ATOM 4630 C CA . GLN B 1 199 ? -21.281 -45 -12.016 1 84.94 199 GLN B CA 1
ATOM 4631 C C . GLN B 1 199 ? -21.375 -45.562 -13.422 1 84.94 199 GLN B C 1
ATOM 4633 O O . GLN B 1 199 ? -22.062 -45 -14.281 1 84.94 199 GLN B O 1
ATOM 4638 N N . ILE B 1 200 ? -20.5 -46.562 -13.594 1 84.5 200 ILE B N 1
ATOM 4639 C CA . ILE B 1 200 ? -20.594 -47.219 -14.891 1 84.5 200 ILE B CA 1
ATOM 4640 C C . ILE B 1 200 ? -21 -48.656 -14.703 1 84.5 200 ILE B C 1
ATOM 4642 O O . ILE B 1 200 ? -20.438 -49.375 -13.859 1 84.5 200 ILE B O 1
ATOM 4646 N N . THR B 1 201 ? -22 -49.094 -15.43 1 82.44 201 THR B N 1
ATOM 4647 C CA . THR B 1 201 ? -22.516 -50.469 -15.312 1 82.44 201 THR B CA 1
ATOM 4648 C C . THR B 1 201 ? -21.547 -51.469 -15.93 1 82.44 201 THR B C 1
ATOM 4650 O O . THR B 1 201 ? -21.266 -52.5 -15.344 1 82.44 201 THR B O 1
ATOM 4653 N N . SER B 1 202 ? -21.078 -51.156 -17.219 1 83.94 202 SER B N 1
ATOM 4654 C CA . SER B 1 202 ? -20.125 -52 -17.922 1 83.94 202 SER B CA 1
ATOM 4655 C C . SER B 1 202 ? -19.219 -51.188 -18.828 1 83.94 202 SER B C 1
ATOM 4657 O O . SER B 1 202 ? -19.531 -50.031 -19.125 1 83.94 202 SER B O 1
ATOM 4659 N N . MET B 1 203 ? -18.125 -51.781 -19.141 1 85.94 203 MET B N 1
ATOM 4660 C CA . MET B 1 203 ? -17.188 -51.094 -20.031 1 85.94 203 MET B CA 1
ATOM 4661 C C . MET B 1 203 ? -17.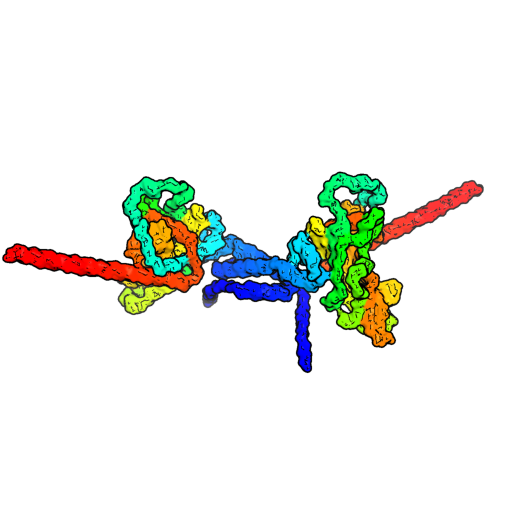781 -50.906 -21.406 1 85.94 203 MET B C 1
ATOM 4663 O O . MET B 1 203 ? -17.453 -49.938 -22.109 1 85.94 203 MET B O 1
ATOM 4667 N N . GLU B 1 204 ? -18.656 -51.844 -21.812 1 85.06 204 GLU B N 1
ATOM 4668 C CA . GLU B 1 204 ? -19.344 -51.688 -23.094 1 85.06 204 GLU B CA 1
ATOM 4669 C C . GLU B 1 204 ? -20.219 -50.438 -23.109 1 85.06 204 GLU B C 1
ATOM 4671 O O . GLU B 1 204 ? -20.266 -49.719 -24.109 1 85.06 204 GLU B O 1
ATOM 4676 N N . ARG B 1 205 ? -20.812 -50.281 -22.062 1 84.56 205 ARG B N 1
ATOM 4677 C CA . ARG B 1 205 ? -21.672 -49.094 -21.969 1 84.56 205 ARG B CA 1
ATOM 4678 C C . ARG B 1 205 ? -20.844 -47.844 -21.953 1 84.56 205 ARG B C 1
ATOM 4680 O O . ARG B 1 205 ? -21.234 -46.812 -22.531 1 84.56 205 ARG B O 1
ATOM 4687 N N . GLU B 1 206 ? -19.734 -47.875 -21.219 1 87.75 206 GLU B N 1
ATOM 4688 C CA . GLU B 1 206 ? -18.844 -46.719 -21.172 1 87.75 206 GLU B CA 1
ATOM 4689 C C . GLU B 1 206 ? -18.312 -46.375 -22.562 1 87.75 206 GLU B C 1
ATOM 4691 O O . GLU B 1 206 ? -18.156 -45.219 -22.922 1 87.75 206 GLU B O 1
ATOM 4696 N N . ARG B 1 207 ? -18.031 -47.344 -23.375 1 86.19 207 ARG B N 1
ATOM 4697 C CA . ARG B 1 207 ? -17.516 -47.125 -24.734 1 86.19 207 ARG B CA 1
ATOM 4698 C C . ARG B 1 207 ? -18.547 -46.406 -25.594 1 86.19 207 ARG B C 1
ATOM 4700 O O . ARG B 1 207 ? -18.188 -45.594 -26.438 1 86.19 207 ARG B O 1
ATOM 4707 N N . LYS B 1 208 ? -19.734 -46.688 -25.297 1 85.88 208 LYS B N 1
ATOM 4708 C CA . LYS B 1 208 ? -20.812 -46.094 -26.078 1 85.88 208 LYS B CA 1
ATOM 4709 C C . LYS B 1 208 ? -21.125 -44.688 -25.562 1 85.88 208 LYS B C 1
ATOM 4711 O O . LYS B 1 208 ? -21.188 -43.75 -26.359 1 85.88 208 LYS B O 1
ATOM 4716 N N . ASP B 1 209 ? -21.281 -44.562 -24.328 1 86.75 209 ASP B N 1
ATOM 4717 C CA . ASP B 1 209 ? -21.734 -43.312 -23.734 1 86.75 209 ASP B CA 1
ATOM 4718 C C . ASP B 1 209 ? -20.578 -42.344 -23.547 1 86.75 209 ASP B C 1
ATOM 4720 O O . ASP B 1 209 ? -20.734 -41.125 -23.719 1 86.75 209 ASP B O 1
ATOM 4724 N N . GLY B 1 210 ? -19.484 -42.75 -23.094 1 90.31 210 GLY B N 1
ATOM 4725 C CA . GLY B 1 210 ? -18.297 -41.969 -22.875 1 90.31 210 GLY B CA 1
ATOM 4726 C C . GLY B 1 210 ? -18.422 -41.031 -21.672 1 90.31 210 GLY B C 1
ATOM 4727 O O . GLY B 1 210 ? -17.781 -40 -21.609 1 90.31 210 GLY B O 1
ATOM 4728 N N . LYS B 1 211 ? -19.281 -41.375 -20.812 1 89.19 211 LYS B N 1
ATOM 4729 C CA . LYS B 1 211 ? -19.562 -40.531 -19.656 1 89.19 211 LYS B CA 1
ATOM 4730 C C . LYS B 1 211 ? -18.344 -40.469 -18.734 1 89.19 211 LYS B C 1
ATOM 4732 O O . LYS B 1 211 ? -18 -39.375 -18.25 1 89.19 211 LYS B O 1
ATOM 4737 N N . LEU B 1 212 ? -17.75 -41.594 -18.438 1 91.06 212 LEU B N 1
ATOM 4738 C CA . LEU B 1 212 ? -16.562 -41.656 -17.578 1 91.06 212 LEU B CA 1
ATOM 4739 C C . LEU B 1 212 ? -15.438 -40.812 -18.156 1 91.06 212 LEU B C 1
ATOM 4741 O O . LEU B 1 212 ? -14.797 -40.031 -17.438 1 91.06 212 LEU B O 1
ATOM 4745 N N . TRP B 1 213 ? -15.258 -40.906 -19.438 1 92.44 213 TRP B N 1
ATOM 4746 C CA . TRP B 1 213 ? -14.203 -40.188 -20.125 1 92.44 213 TRP B CA 1
ATOM 4747 C C . TRP B 1 213 ? -14.43 -38.688 -20.016 1 92.44 213 TRP B C 1
ATOM 4749 O O . TRP B 1 213 ? -13.508 -37.906 -19.719 1 92.44 213 TRP B O 1
ATOM 4759 N N . ARG B 1 214 ? -15.602 -38.281 -20.234 1 92.38 214 ARG B N 1
ATOM 4760 C CA . ARG B 1 214 ? -15.945 -36.875 -20.188 1 92.38 214 ARG B CA 1
ATOM 4761 C C . ARG B 1 214 ? -15.703 -36.312 -18.781 1 92.38 214 ARG B C 1
ATOM 4763 O O . ARG B 1 214 ? -15.141 -35.219 -18.641 1 92.38 214 ARG B O 1
ATOM 4770 N N . GLU B 1 215 ? -16.078 -37.031 -17.797 1 92.69 215 GLU B N 1
ATOM 4771 C CA . GLU B 1 215 ? -15.93 -36.562 -16.422 1 92.69 215 GLU B CA 1
ATOM 4772 C C . GLU B 1 215 ? -14.461 -36.5 -16.016 1 92.69 215 GLU B C 1
ATOM 4774 O O . GLU B 1 215 ? -14.055 -35.625 -15.273 1 92.69 215 GLU B O 1
ATOM 4779 N N . LEU B 1 216 ? -13.703 -37.469 -16.469 1 93.44 216 LEU B N 1
ATOM 4780 C CA . LEU B 1 216 ? -12.273 -37.469 -16.172 1 93.44 216 LEU B CA 1
ATOM 4781 C C . LEU B 1 216 ? -11.586 -36.25 -16.812 1 93.44 216 LEU B C 1
ATOM 4783 O O . LEU B 1 216 ? -10.828 -35.531 -16.156 1 93.44 216 LEU B O 1
ATOM 4787 N N . ARG B 1 217 ? -11.891 -36.031 -18.031 1 92.88 217 ARG B N 1
ATOM 4788 C CA . ARG B 1 217 ? -11.25 -34.969 -18.781 1 92.88 217 ARG B CA 1
ATOM 4789 C C . ARG B 1 217 ? -11.617 -33.594 -18.203 1 92.88 217 ARG B C 1
ATOM 4791 O O . ARG B 1 217 ? -10.773 -32.688 -18.141 1 92.88 217 ARG B O 1
ATOM 4798 N N . GLU B 1 218 ? -12.75 -33.469 -17.797 1 92.69 218 GLU B N 1
ATOM 4799 C CA . GLU B 1 218 ? -13.219 -32.188 -17.297 1 92.69 218 GLU B CA 1
ATOM 4800 C C . GLU B 1 218 ? -12.883 -32 -15.812 1 92.69 218 GLU B C 1
ATOM 4802 O O . GLU B 1 218 ? -12.727 -30.875 -15.336 1 92.69 218 GLU B O 1
ATOM 4807 N N . GLY B 1 219 ? -12.758 -33.031 -15.102 1 94.31 219 GLY B N 1
ATOM 4808 C CA . GLY B 1 219 ? -12.656 -32.938 -13.656 1 94.31 219 GLY B CA 1
ATOM 4809 C C . GLY B 1 219 ? -11.227 -33 -13.156 1 94.31 219 GLY B C 1
ATOM 4810 O O . GLY B 1 219 ? -10.93 -32.594 -12.031 1 94.31 219 GLY B O 1
ATOM 4811 N N . LEU B 1 220 ? -10.328 -33.562 -13.945 1 95.06 220 LEU B N 1
ATOM 4812 C CA . LEU B 1 220 ? -8.961 -33.781 -13.484 1 95.06 220 LEU B CA 1
ATOM 4813 C C . LEU B 1 220 ? -8.133 -32.5 -13.602 1 95.06 220 LEU B C 1
ATOM 4815 O O . LEU B 1 220 ? -8.25 -31.781 -14.586 1 95.06 220 LEU B O 1
ATOM 4819 N N . GLN B 1 221 ? -7.383 -32.25 -12.555 1 95.44 221 GLN B N 1
ATOM 4820 C CA . GLN B 1 221 ? -6.398 -31.172 -12.539 1 95.44 221 GLN B CA 1
ATOM 4821 C C . GLN B 1 221 ? -5.043 -31.672 -12.055 1 95.44 221 GLN B C 1
ATOM 4823 O O . GLN B 1 221 ? -4.973 -32.531 -11.164 1 95.44 221 GLN B O 1
ATOM 4828 N N . LEU B 1 222 ? -4.012 -31.141 -12.672 1 96.81 222 LEU B N 1
ATOM 4829 C CA . LEU B 1 222 ? -2.664 -31.562 -12.305 1 96.81 222 LEU B CA 1
ATOM 4830 C C . LEU B 1 222 ? -1.752 -30.359 -12.117 1 96.81 222 LEU B C 1
ATOM 4832 O O . LEU B 1 222 ? -1.788 -29.422 -12.914 1 96.81 222 LEU B O 1
ATOM 4836 N N . SER B 1 223 ? -1.072 -30.344 -11.016 1 96.62 223 SER B N 1
ATOM 4837 C CA . SER B 1 223 ? 0.038 -29.422 -10.805 1 96.62 223 SER B CA 1
ATOM 4838 C C . SER B 1 223 ? 1.353 -30.172 -10.617 1 96.62 223 SER B C 1
ATOM 4840 O O . SER B 1 223 ? 1.449 -31.062 -9.773 1 96.62 223 SER B O 1
ATOM 4842 N N . TRP B 1 224 ? 2.264 -29.891 -11.492 1 97.62 224 TRP B N 1
ATOM 4843 C CA . TRP B 1 224 ? 3.621 -30.422 -11.383 1 97.62 224 TRP B CA 1
ATOM 4844 C C . TRP B 1 224 ? 4.633 -29.281 -11.266 1 97.62 224 TRP B C 1
ATOM 4846 O O . TRP B 1 224 ? 5.156 -28.797 -12.273 1 97.62 224 TRP B O 1
ATOM 4856 N N . ILE B 1 225 ? 4.934 -28.953 -10.055 1 97.88 225 ILE B N 1
ATOM 4857 C CA . ILE B 1 225 ? 5.805 -27.812 -9.797 1 97.88 225 ILE B CA 1
ATOM 4858 C C . ILE B 1 225 ? 7.246 -28.297 -9.625 1 97.88 225 ILE B C 1
ATOM 4860 O O . ILE B 1 225 ? 7.508 -29.234 -8.867 1 97.88 225 ILE B O 1
ATOM 4864 N N . ILE B 1 226 ? 8.133 -27.672 -10.359 1 97.56 226 ILE B N 1
ATOM 4865 C CA . ILE B 1 226 ? 9.562 -27.938 -10.211 1 97.56 226 ILE B CA 1
ATOM 4866 C C . ILE B 1 226 ? 10.227 -26.766 -9.484 1 97.56 226 ILE B C 1
ATOM 4868 O O . ILE B 1 226 ? 10 -25.609 -9.828 1 97.56 226 ILE B O 1
ATOM 4872 N N . VAL B 1 227 ? 11 -27.125 -8.484 1 97.81 227 VAL B N 1
ATOM 4873 C CA . VAL B 1 227 ? 11.742 -26.141 -7.715 1 97.81 227 VAL B CA 1
ATOM 4874 C C . VAL B 1 227 ? 13.242 -26.391 -7.859 1 97.81 227 VAL B C 1
ATOM 4876 O O . VAL B 1 227 ? 13.688 -27.547 -7.785 1 97.81 227 VAL B O 1
ATOM 4879 N N . ASN B 1 228 ? 13.945 -25.422 -8.195 1 97.06 228 ASN B N 1
ATOM 4880 C CA . ASN B 1 228 ? 15.398 -25.5 -8.117 1 97.06 228 ASN B CA 1
ATOM 4881 C C . ASN B 1 228 ? 15.93 -24.766 -6.887 1 97.06 228 ASN B C 1
ATOM 4883 O O . ASN B 1 228 ? 15.852 -23.547 -6.805 1 97.06 228 ASN B O 1
ATOM 4887 N N . ARG B 1 229 ? 16.484 -25.438 -6.012 1 95.62 229 ARG B N 1
ATOM 4888 C CA . ARG B 1 229 ? 16.906 -24.922 -4.711 1 95.62 229 ARG B CA 1
ATOM 4889 C C . ARG B 1 229 ? 18.062 -23.922 -4.859 1 95.62 229 ARG B C 1
ATOM 4891 O O . ARG B 1 229 ? 18.141 -22.953 -4.121 1 95.62 229 ARG B O 1
ATOM 4898 N N . LYS B 1 230 ? 18.875 -24.188 -5.742 1 93.5 230 LYS B N 1
ATOM 4899 C CA . LYS B 1 230 ? 20.047 -23.344 -5.953 1 93.5 230 LYS B CA 1
ATOM 4900 C C . LYS B 1 230 ? 19.656 -22.016 -6.582 1 93.5 230 LYS B C 1
ATOM 4902 O O . LYS B 1 230 ? 20.094 -20.953 -6.129 1 93.5 230 LYS B O 1
ATOM 4907 N N . MET B 1 231 ? 18.797 -22.109 -7.582 1 93.88 231 MET B N 1
ATOM 4908 C CA . MET B 1 231 ? 18.359 -20.906 -8.281 1 93.88 231 MET B CA 1
ATOM 4909 C C . MET B 1 231 ? 17.281 -20.172 -7.488 1 93.88 231 MET B C 1
ATOM 4911 O O . MET B 1 231 ? 16.969 -19.016 -7.77 1 93.88 231 MET B O 1
ATOM 4915 N N . LYS B 1 232 ? 16.688 -20.875 -6.52 1 96 232 LYS B N 1
ATOM 4916 C CA . LYS B 1 232 ? 15.609 -20.344 -5.699 1 96 232 LYS B CA 1
ATOM 4917 C C . LYS B 1 232 ? 14.43 -19.906 -6.559 1 96 232 LYS B C 1
ATOM 4919 O O . LYS B 1 232 ? 13.891 -18.812 -6.379 1 96 232 LYS B O 1
ATOM 4924 N N . GLN B 1 233 ? 14.094 -20.703 -7.539 1 96.75 233 GLN B N 1
ATOM 4925 C CA . GLN B 1 233 ? 12.977 -20.453 -8.445 1 96.75 233 GLN B CA 1
ATOM 4926 C C . GLN B 1 233 ? 12.078 -21.688 -8.57 1 96.75 233 GLN B C 1
ATOM 4928 O O . GLN B 1 233 ? 12.516 -22.812 -8.305 1 96.75 233 GLN B O 1
ATOM 4933 N N . ALA B 1 234 ? 10.859 -21.453 -8.859 1 97.75 234 ALA B N 1
ATOM 4934 C CA . ALA B 1 234 ? 9.875 -22.516 -9.031 1 97.75 234 ALA B CA 1
ATOM 4935 C C . ALA B 1 234 ? 8.938 -22.203 -10.188 1 97.75 234 ALA B C 1
ATOM 4937 O O . ALA B 1 234 ? 8.766 -21.047 -10.57 1 97.75 234 ALA B O 1
ATOM 4938 N N . ALA B 1 235 ? 8.422 -23.219 -10.805 1 97.5 235 ALA B N 1
ATOM 4939 C CA . ALA B 1 235 ? 7.457 -23.062 -11.891 1 97.5 235 ALA B CA 1
ATOM 4940 C C . ALA B 1 235 ? 6.566 -24.297 -12.016 1 97.5 235 ALA B C 1
ATOM 4942 O O . ALA B 1 235 ? 7 -25.406 -11.734 1 97.5 235 ALA B O 1
ATOM 4943 N N . ASN B 1 236 ? 5.395 -24.062 -12.336 1 97.25 236 ASN B N 1
ATOM 4944 C CA . ASN B 1 236 ? 4.473 -25.156 -12.648 1 97.25 236 ASN B CA 1
ATOM 4945 C C . ASN B 1 236 ? 4.551 -25.547 -14.117 1 97.25 236 ASN B C 1
ATOM 4947 O O . ASN B 1 236 ? 4.375 -24.719 -15.008 1 97.25 236 ASN B O 1
ATOM 4951 N N . LEU B 1 237 ? 4.758 -26.812 -14.406 1 96.62 237 LEU B N 1
ATOM 4952 C CA . LEU B 1 237 ? 4.965 -27.281 -15.773 1 96.62 237 LEU B CA 1
ATOM 4953 C C . LEU B 1 237 ? 3.68 -27.875 -16.344 1 96.62 237 LEU B C 1
ATOM 4955 O O . LEU B 1 237 ? 3.613 -28.203 -17.531 1 96.62 237 LEU B O 1
ATOM 4959 N N . ALA B 1 238 ? 2.715 -28.062 -15.5 1 95.31 238 ALA B N 1
ATOM 4960 C CA . ALA B 1 238 ? 1.46 -28.656 -15.945 1 95.31 238 ALA B CA 1
ATOM 4961 C C . ALA B 1 238 ? 0.489 -27.594 -16.438 1 95.31 238 ALA B C 1
ATOM 4963 O O . ALA B 1 238 ? 0.561 -26.438 -16.016 1 95.31 238 ALA B O 1
ATOM 4964 N N . SER B 1 239 ? -0.447 -27.828 -17.391 1 88.12 239 SER B N 1
ATOM 4965 C CA . SER B 1 239 ? -1.474 -26.938 -17.922 1 88.12 239 SER B CA 1
ATOM 4966 C C . SER B 1 239 ? -2.676 -26.859 -16.984 1 88.12 239 SER B C 1
ATOM 4968 O O . SER B 1 239 ? -3.654 -26.172 -17.266 1 88.12 239 SER B O 1
ATOM 4970 N N . TRP B 1 240 ? -2.715 -27.359 -15.828 1 83.69 240 TRP B N 1
ATOM 4971 C CA . TRP B 1 240 ? -3.812 -27.438 -14.867 1 83.69 240 TRP B CA 1
ATOM 4972 C C . TRP B 1 240 ? -4.91 -28.375 -15.375 1 83.69 240 TRP B C 1
ATOM 4974 O O . TRP B 1 240 ? -5.254 -29.359 -14.711 1 83.69 240 TRP B O 1
ATOM 4984 N N . SER B 1 241 ? -5.336 -28 -16.609 1 91.38 241 SER B N 1
ATOM 4985 C CA . SER B 1 241 ? -6.352 -28.828 -17.234 1 91.38 241 SER B CA 1
ATOM 4986 C C . SER B 1 241 ? -5.75 -29.672 -18.359 1 91.38 241 SER B C 1
ATOM 4988 O O . SER B 1 241 ? -4.711 -29.328 -18.906 1 91.38 241 SER B O 1
ATOM 4990 N N . PRO B 1 242 ? -6.457 -30.781 -18.672 1 93.94 242 PRO B N 1
ATOM 4991 C CA . PRO B 1 242 ? -5.949 -31.656 -19.719 1 93.94 242 PRO B CA 1
ATOM 4992 C C . PRO B 1 242 ? -5.902 -31 -21.094 1 93.94 242 PRO B C 1
ATOM 4994 O O . PRO B 1 242 ? -6.801 -30.219 -21.438 1 93.94 242 PRO B O 1
ATOM 4997 N N . LEU B 1 243 ? -4.84 -31.234 -21.797 1 91.12 243 LEU B N 1
ATOM 4998 C CA . LEU B 1 243 ? -4.68 -30.719 -23.156 1 91.12 243 LEU B CA 1
ATOM 4999 C C . LEU B 1 243 ? -5.242 -31.719 -24.172 1 91.12 243 LEU B C 1
ATOM 5001 O O . LEU B 1 243 ? -5.59 -31.328 -25.297 1 91.12 243 LEU B O 1
ATOM 5005 N N . GLY B 1 244 ? -5.246 -32.969 -23.75 1 89.12 244 GLY B N 1
ATOM 5006 C CA . GLY B 1 244 ? -5.738 -34.062 -24.578 1 89.12 244 GLY B CA 1
ATOM 5007 C C . GLY B 1 244 ? -5.66 -35.406 -23.875 1 89.12 244 GLY B C 1
ATOM 5008 O O . GLY B 1 244 ? -5.492 -35.5 -22.656 1 89.12 244 GLY B O 1
ATOM 5009 N N . GLY B 1 245 ? -5.973 -36.469 -24.672 1 91.25 245 GLY B N 1
ATOM 5010 C CA . GLY B 1 245 ? -5.93 -37.812 -24.141 1 91.25 245 GLY B CA 1
ATOM 5011 C C . GLY B 1 245 ? -6.535 -38.844 -25.062 1 91.25 245 GLY B C 1
ATOM 5012 O O . GLY B 1 245 ? -6.867 -38.531 -26.203 1 91.25 245 GLY B O 1
ATOM 5013 N N . GLN B 1 246 ? -6.387 -40.062 -24.562 1 91.38 246 GLN B N 1
ATOM 5014 C CA . GLN B 1 246 ? -6.926 -41.188 -25.312 1 91.38 246 GLN B CA 1
ATOM 5015 C C . GLN B 1 246 ? -7.812 -42.062 -24.438 1 91.38 246 GLN B C 1
ATOM 5017 O O . GLN B 1 246 ? -7.445 -42.375 -23.297 1 91.38 246 GLN B O 1
ATOM 5022 N N . ARG B 1 247 ? -8.914 -42.281 -25.016 1 90.69 247 ARG B N 1
ATOM 5023 C CA . ARG B 1 247 ? -9.867 -43.156 -24.344 1 90.69 247 ARG B CA 1
ATOM 5024 C C . ARG B 1 247 ? -9.617 -44.625 -24.688 1 90.69 247 ARG B C 1
ATOM 5026 O O . ARG B 1 247 ? -9.32 -44.938 -25.844 1 90.69 247 ARG B O 1
ATOM 5033 N N . HIS B 1 248 ? -9.719 -45.469 -23.703 1 86.25 248 HIS B N 1
ATOM 5034 C CA . HIS B 1 248 ? -9.617 -46.906 -23.891 1 86.25 248 HIS B CA 1
ATOM 5035 C C . HIS B 1 248 ? -8.297 -47.281 -24.562 1 86.25 248 HIS B C 1
ATOM 5037 O O . HIS B 1 248 ? -8.289 -48 -25.562 1 86.25 248 HIS B O 1
ATOM 5043 N N . TRP B 1 249 ? -7.234 -46.719 -24.141 1 84.38 249 TRP B N 1
ATOM 5044 C CA . TRP B 1 249 ? -5.887 -47 -24.625 1 84.38 249 TRP B CA 1
ATOM 5045 C C . TRP B 1 249 ? -4.914 -47.156 -23.453 1 84.38 249 TRP B C 1
ATOM 5047 O O . TRP B 1 249 ? -4.883 -46.344 -22.547 1 84.38 249 TRP B O 1
ATOM 5057 N N . PRO B 1 250 ? -4.199 -48.094 -23.469 1 85.44 250 PRO B N 1
ATOM 5058 C CA . PRO B 1 250 ? -3.967 -49.094 -24.516 1 85.44 250 PRO B CA 1
ATOM 5059 C C . PRO B 1 250 ? -5.039 -50.188 -24.531 1 85.44 250 PRO B C 1
ATOM 5061 O O . PRO B 1 250 ? -5.195 -50.906 -25.531 1 85.44 250 PRO B O 1
ATOM 5064 N N . THR B 1 251 ? -5.543 -50.5 -23.422 1 87.25 251 THR B N 1
ATOM 5065 C CA . THR B 1 251 ? -6.641 -51.469 -23.359 1 87.25 251 THR B CA 1
ATOM 5066 C C . THR B 1 251 ? -7.977 -50.75 -23.188 1 87.25 251 THR B C 1
ATOM 5068 O O . THR B 1 251 ? -8.016 -49.531 -23.031 1 87.25 251 THR B O 1
ATOM 5071 N N . ASP B 1 252 ? -9.008 -51.531 -23.172 1 86.88 252 ASP B N 1
ATOM 5072 C CA . ASP B 1 252 ? -10.352 -50.969 -23.062 1 86.88 252 ASP B CA 1
ATOM 5073 C C . ASP B 1 252 ? -10.578 -50.375 -21.672 1 86.88 252 ASP B C 1
ATOM 5075 O O . ASP B 1 252 ? -11.469 -49.531 -21.5 1 86.88 252 ASP B O 1
ATOM 5079 N N . ARG B 1 253 ? -9.781 -50.75 -20.75 1 90.94 253 ARG B N 1
ATOM 5080 C CA . ARG B 1 253 ? -10 -50.281 -19.375 1 90.94 253 ARG B CA 1
ATOM 5081 C C . ARG B 1 253 ? -9.07 -49.125 -19.016 1 90.94 253 ARG B C 1
ATOM 5083 O O . ARG B 1 253 ? -9.117 -48.625 -17.906 1 90.94 253 ARG B O 1
ATOM 5090 N N . ASP B 1 254 ? -8.273 -48.781 -19.938 1 92.88 254 ASP B N 1
ATOM 5091 C CA . ASP B 1 254 ? -7.258 -47.75 -19.656 1 92.88 254 ASP B CA 1
ATOM 5092 C C . ASP B 1 254 ? -7.641 -46.406 -20.25 1 92.88 254 ASP B C 1
ATOM 5094 O O . ASP B 1 254 ? -8.25 -46.344 -21.328 1 92.88 254 ASP B O 1
ATOM 5098 N N . PHE B 1 255 ? -7.367 -45.344 -19.562 1 93.69 255 PHE B N 1
ATOM 5099 C CA . PHE B 1 255 ? -7.547 -43.969 -20 1 93.69 255 PHE B CA 1
ATOM 5100 C C . PHE B 1 255 ? -6.254 -43.188 -19.859 1 93.69 255 PHE B C 1
ATOM 5102 O O . PHE B 1 255 ? -5.609 -43.25 -18.797 1 93.69 255 PHE B O 1
ATOM 5109 N N . VAL B 1 256 ? -5.832 -42.562 -20.906 1 95.75 256 VAL B N 1
ATOM 5110 C CA . VAL B 1 256 ? -4.613 -41.75 -20.906 1 95.75 256 VAL B CA 1
ATOM 5111 C C . VAL B 1 256 ? -4.969 -40.25 -21.016 1 95.75 256 VAL B C 1
ATOM 5113 O O . VAL B 1 256 ? -5.672 -39.844 -21.938 1 95.75 256 VAL B O 1
ATOM 5116 N N . ILE B 1 257 ? -4.574 -39.469 -20.047 1 95.31 257 ILE B N 1
ATOM 5117 C CA . ILE B 1 257 ? -4.797 -38.031 -20.047 1 95.31 257 ILE B CA 1
ATOM 5118 C C . ILE B 1 257 ? -3.459 -37.281 -20.156 1 95.31 257 ILE B C 1
ATOM 5120 O O . ILE B 1 257 ? -2.494 -37.656 -19.484 1 95.31 257 ILE B O 1
ATOM 5124 N N . ARG B 1 258 ? -3.43 -36.312 -20.969 1 95 258 ARG B N 1
ATOM 5125 C CA . ARG B 1 258 ? -2.182 -35.594 -21.25 1 95 258 ARG B CA 1
ATOM 5126 C C . ARG B 1 258 ? -2.236 -34.156 -20.75 1 95 258 ARG B C 1
ATOM 5128 O O . ARG B 1 258 ? -3.223 -33.469 -20.969 1 95 258 ARG B O 1
ATOM 5135 N N . PHE B 1 259 ? -1.242 -33.781 -20 1 95.69 259 PHE B N 1
ATOM 5136 C CA . PHE B 1 259 ? -0.978 -32.406 -19.578 1 95.69 259 PHE B CA 1
ATOM 5137 C C . PHE B 1 259 ? 0.38 -31.938 -20.094 1 95.69 259 PHE B C 1
ATOM 5139 O O . PHE B 1 259 ? 1.145 -32.719 -20.656 1 95.69 259 PHE B O 1
ATOM 5146 N N . GLY B 1 260 ? 0.664 -30.672 -19.906 1 94.5 260 GLY B N 1
ATOM 5147 C CA . GLY B 1 260 ? 2.008 -30.25 -20.25 1 94.5 260 GLY B CA 1
ATOM 5148 C C . GLY B 1 260 ? 2.094 -28.781 -20.609 1 94.5 260 GLY B C 1
ATOM 5149 O O . GLY B 1 260 ? 1.187 -28 -20.297 1 94.5 260 GLY B O 1
ATOM 5150 N N . SER B 1 261 ? 3.254 -28.438 -21.125 1 94.25 261 SER B N 1
ATOM 5151 C CA . SER B 1 261 ? 3.564 -27.062 -21.531 1 94.25 261 SER B CA 1
ATOM 5152 C C . SER B 1 261 ? 4.672 -27.047 -22.578 1 94.25 261 SER B C 1
ATOM 5154 O O . SER B 1 261 ? 5.328 -28.062 -22.812 1 94.25 261 SER B O 1
ATOM 5156 N N . VAL B 1 262 ? 4.719 -25.906 -23.188 1 93.88 262 VAL B N 1
ATOM 5157 C CA . VAL B 1 262 ? 5.77 -25.703 -24.188 1 93.88 262 VAL B CA 1
ATOM 5158 C C . VAL B 1 262 ? 6.91 -24.906 -23.562 1 93.88 262 VAL B C 1
ATOM 5160 O O . VAL B 1 262 ? 6.703 -23.797 -23.078 1 93.88 262 VAL B O 1
ATOM 5163 N N . LEU B 1 263 ? 8.094 -25.469 -23.609 1 94.88 263 LEU B N 1
ATOM 5164 C CA . LEU B 1 263 ? 9.234 -24.844 -22.953 1 94.88 263 LEU B CA 1
ATOM 5165 C C . LEU B 1 263 ? 10.242 -24.344 -23.984 1 94.88 263 LEU B C 1
ATOM 5167 O O . LEU B 1 263 ? 10.406 -24.938 -25.047 1 94.88 263 LEU B O 1
ATOM 5171 N N . PRO B 1 264 ? 10.906 -23.281 -23.578 1 91.38 264 PRO B N 1
ATOM 5172 C CA . PRO B 1 264 ? 11.984 -22.812 -24.453 1 91.38 264 PRO B CA 1
ATOM 5173 C C . PRO B 1 264 ? 13.234 -23.688 -24.359 1 91.38 264 PRO B C 1
ATOM 5175 O O . PRO B 1 264 ? 13.555 -24.188 -23.281 1 91.38 264 PRO B O 1
ATOM 5178 N N . ALA B 1 265 ? 13.938 -23.906 -25.422 1 91.88 265 ALA B N 1
ATOM 5179 C CA . ALA B 1 265 ? 15.195 -24.641 -25.484 1 91.88 265 ALA B CA 1
ATOM 5180 C C . ALA B 1 265 ? 16.219 -23.906 -26.359 1 91.88 265 ALA B C 1
ATOM 5182 O O . ALA B 1 265 ? 16.953 -24.531 -27.109 1 91.88 265 ALA B O 1
ATOM 5183 N N . LYS B 1 266 ? 16.172 -22.641 -26.188 1 85.69 266 LYS B N 1
ATOM 5184 C CA . LYS B 1 266 ? 17.094 -21.828 -26.984 1 85.69 266 LYS B CA 1
ATOM 5185 C C . LYS B 1 266 ? 18.547 -22.141 -26.625 1 85.69 266 LYS B C 1
ATOM 5187 O O . LYS B 1 266 ? 18.891 -22.219 -25.438 1 85.69 266 LYS B O 1
ATOM 5192 N N . ASP B 1 267 ? 19.375 -22.359 -27.609 1 84 267 ASP B N 1
ATOM 5193 C CA . ASP B 1 267 ? 20.812 -22.609 -27.484 1 84 267 ASP B CA 1
ATOM 5194 C C . ASP B 1 267 ? 21.094 -23.938 -26.781 1 84 267 ASP B C 1
ATOM 5196 O O . ASP B 1 267 ? 22.172 -24.141 -26.25 1 84 267 ASP B O 1
ATOM 5200 N N . ILE B 1 268 ? 20.094 -24.734 -26.609 1 88.19 268 ILE B N 1
ATOM 5201 C CA . ILE B 1 268 ? 20.266 -26.047 -26.016 1 88.19 268 ILE B CA 1
ATOM 5202 C C . ILE B 1 268 ? 20.031 -27.141 -27.062 1 88.19 268 ILE B C 1
ATOM 5204 O O . ILE B 1 268 ? 20.844 -28.062 -27.203 1 88.19 268 ILE B O 1
ATOM 5208 N N . LEU B 1 269 ? 18.906 -26.938 -27.781 1 87.75 269 LEU B N 1
ATOM 5209 C CA . LEU B 1 269 ? 18.547 -27.875 -28.859 1 87.75 269 LEU B CA 1
ATOM 5210 C C . LEU B 1 269 ? 18.438 -27.141 -30.188 1 87.75 269 LEU B C 1
ATOM 5212 O O . LEU B 1 269 ? 18.172 -25.938 -30.219 1 87.75 269 LEU B O 1
ATOM 5216 N N . PRO B 1 270 ? 18.594 -27.875 -31.297 1 81.81 270 PRO B N 1
ATOM 5217 C CA . PRO B 1 270 ? 18.438 -27.25 -32.594 1 81.81 270 PRO B CA 1
ATOM 5218 C C . PRO B 1 270 ? 17.031 -26.688 -32.812 1 81.81 270 PRO B C 1
ATOM 5220 O O . PRO B 1 270 ? 16.875 -25.641 -33.438 1 81.81 270 PRO B O 1
ATOM 5223 N N . CYS B 1 271 ? 15.867 -27.312 -32.375 1 78.25 271 CYS B N 1
ATOM 5224 C CA . CYS B 1 271 ? 14.484 -26.875 -32.562 1 78.25 271 CYS B CA 1
ATOM 5225 C C . CYS B 1 271 ? 14.141 -25.719 -31.641 1 78.25 271 CYS B C 1
ATOM 5227 O O . CYS B 1 271 ? 13.148 -25.016 -31.844 1 78.25 271 CYS B O 1
ATOM 5229 N N . GLN B 1 272 ? 14.914 -25.391 -30.656 1 85.88 272 GLN B N 1
ATOM 5230 C CA . GLN B 1 272 ? 14.867 -24.266 -29.719 1 85.88 272 GLN B CA 1
ATOM 5231 C C . GLN B 1 272 ? 13.625 -24.344 -28.828 1 85.88 272 GLN B C 1
ATOM 5233 O O . GLN B 1 272 ? 13.453 -23.531 -27.922 1 85.88 272 GLN B O 1
ATOM 5238 N N . VAL B 1 273 ? 12.633 -25.234 -29.141 1 90.62 273 VAL B N 1
ATOM 5239 C CA . VAL B 1 273 ? 11.43 -25.391 -28.328 1 90.62 273 VAL B CA 1
ATOM 5240 C C . VAL B 1 273 ? 11.188 -26.875 -28.047 1 90.62 273 VAL B C 1
ATOM 5242 O O . VAL B 1 273 ? 11.531 -27.734 -28.875 1 90.62 273 VAL B O 1
ATOM 5245 N N . VAL B 1 274 ? 10.656 -27.156 -26.922 1 93.06 274 VAL B N 1
ATOM 5246 C CA . VAL B 1 274 ? 10.344 -28.531 -26.547 1 93.06 274 VAL B CA 1
ATOM 5247 C C . VAL B 1 274 ? 8.984 -28.594 -25.859 1 93.06 274 VAL B C 1
ATOM 5249 O O . VAL B 1 274 ? 8.516 -27.578 -25.328 1 93.06 274 VAL B O 1
ATOM 5252 N N . GLU B 1 275 ? 8.414 -29.656 -25.922 1 94.38 275 GLU B N 1
ATOM 5253 C CA . GLU B 1 275 ? 7.164 -29.891 -25.203 1 94.38 275 GLU B CA 1
ATOM 5254 C C . GLU B 1 275 ? 7.391 -30.719 -23.953 1 94.38 275 GLU B C 1
ATOM 5256 O O . GLU B 1 275 ? 8.031 -31.766 -24.016 1 94.38 275 GLU B O 1
ATOM 5261 N N . CYS B 1 276 ? 6.957 -30.203 -22.875 1 96.19 276 CYS B N 1
ATOM 5262 C CA . CYS B 1 276 ? 6.883 -31 -21.656 1 96.19 276 CYS B CA 1
ATOM 5263 C C . CYS B 1 276 ? 5.59 -31.812 -21.609 1 96.19 276 CYS B C 1
ATOM 5265 O O . CYS B 1 276 ? 4.5 -31.25 -21.547 1 96.19 276 CYS B O 1
ATOM 5267 N N . ILE B 1 277 ? 5.734 -33.062 -21.594 1 95.69 277 ILE B N 1
ATOM 5268 C CA . ILE B 1 277 ? 4.578 -33.938 -21.672 1 95.69 277 ILE B CA 1
ATOM 5269 C C . ILE B 1 277 ? 4.367 -34.625 -20.312 1 95.69 277 ILE B C 1
ATOM 5271 O O . ILE B 1 277 ? 5.27 -35.312 -19.812 1 95.69 277 ILE B O 1
ATOM 5275 N N . LEU B 1 278 ? 3.227 -34.469 -19.812 1 96.5 278 LEU B N 1
ATOM 5276 C CA . LEU B 1 278 ? 2.809 -35.125 -18.594 1 96.5 278 LEU B CA 1
ATOM 5277 C C . LEU B 1 278 ? 1.675 -36.125 -18.875 1 96.5 278 LEU B C 1
ATOM 5279 O O . LEU B 1 278 ? 0.581 -35.719 -19.266 1 96.5 278 LEU B O 1
ATOM 5283 N N . ILE B 1 279 ? 1.963 -37.344 -18.609 1 96 279 ILE B N 1
ATOM 5284 C CA . ILE B 1 279 ? 0.996 -38.375 -18.953 1 96 279 ILE B CA 1
ATOM 5285 C C . ILE B 1 279 ? 0.423 -39 -17.672 1 96 279 ILE B C 1
ATOM 5287 O O . ILE B 1 279 ? 1.172 -39.406 -16.797 1 96 279 ILE B O 1
ATOM 5291 N N . MET B 1 280 ? -0.827 -38.969 -17.625 1 95.25 280 MET B N 1
ATOM 5292 C CA . MET B 1 280 ? -1.561 -39.625 -16.531 1 95.25 280 MET B CA 1
ATOM 5293 C C . MET B 1 280 ? -2.43 -40.75 -17.062 1 95.25 280 MET B C 1
ATOM 5295 O O . MET B 1 280 ? -3.26 -40.531 -17.953 1 95.25 280 MET B O 1
ATOM 5299 N N . LYS B 1 281 ? -2.248 -41.938 -16.484 1 94.56 281 LYS B N 1
ATOM 5300 C CA . LYS B 1 281 ? -3.018 -43.094 -16.938 1 94.56 281 LYS B CA 1
ATOM 5301 C C . LYS B 1 281 ? -3.834 -43.688 -15.797 1 94.56 281 LYS B C 1
ATOM 5303 O O . LYS B 1 281 ? -3.316 -43.906 -14.703 1 94.56 281 LYS B O 1
ATOM 5308 N N . PHE B 1 282 ? -5.082 -43.938 -16.109 1 94.44 282 PHE B N 1
ATOM 5309 C CA . PHE B 1 282 ? -5.969 -44.625 -15.164 1 94.44 282 PHE B CA 1
ATOM 5310 C C . PHE B 1 282 ? -6.473 -45.938 -15.734 1 94.44 282 PHE B C 1
ATOM 5312 O O . PHE B 1 282 ? -6.711 -46.031 -16.938 1 94.44 282 PHE B O 1
ATOM 5319 N N . ARG B 1 283 ? -6.668 -46.844 -14.812 1 93.31 283 ARG B N 1
ATOM 5320 C CA . ARG B 1 283 ? -7.254 -48.125 -15.18 1 93.31 283 ARG B CA 1
ATOM 5321 C C . ARG B 1 283 ? -8.5 -48.406 -14.344 1 93.31 283 ARG B C 1
ATOM 5323 O O . ARG B 1 283 ? -8.5 -48.188 -13.133 1 93.31 283 ARG B O 1
ATOM 5330 N N . VAL B 1 284 ? -9.531 -48.812 -15.023 1 91.12 284 VAL B N 1
ATOM 5331 C CA . VAL B 1 284 ? -10.734 -49.219 -14.305 1 91.12 284 VAL B CA 1
ATOM 5332 C C . VAL B 1 284 ? -10.5 -50.594 -13.625 1 91.12 284 VAL B C 1
ATOM 5334 O O . VAL B 1 284 ? -10.156 -51.562 -14.281 1 91.12 284 VAL B O 1
ATOM 5337 N N . VAL B 1 285 ? -10.648 -50.562 -12.367 1 88.69 285 VAL B N 1
ATOM 5338 C CA . VAL B 1 285 ? -10.406 -51.781 -11.609 1 88.69 285 VAL B CA 1
ATOM 5339 C C . VAL B 1 285 ? -11.734 -52.469 -11.289 1 88.69 285 VAL B C 1
ATOM 5341 O O . VAL B 1 285 ? -11.828 -53.688 -11.328 1 88.69 285 VAL B O 1
ATOM 5344 N N . GLN B 1 286 ? -12.703 -51.688 -10.984 1 84.5 286 GLN B N 1
ATOM 5345 C CA . GLN B 1 286 ? -14 -52.25 -10.633 1 84.5 286 GLN B CA 1
ATOM 5346 C C . GLN B 1 286 ? -15.133 -51.5 -11.312 1 84.5 286 GLN B C 1
ATOM 5348 O O . GLN B 1 286 ? -15.047 -50.281 -11.516 1 84.5 286 GLN B O 1
ATOM 5353 N N . THR B 1 287 ? -16.125 -52.375 -11.742 1 81.06 287 THR B N 1
ATOM 5354 C CA . THR B 1 287 ? -17.359 -51.812 -12.281 1 81.06 287 THR B CA 1
ATOM 5355 C C . THR B 1 287 ? -18.562 -52.281 -11.477 1 81.06 287 THR B C 1
ATOM 5357 O O . THR B 1 287 ? -18.438 -53.125 -10.586 1 81.06 287 THR B O 1
ATOM 5360 N N . GLU B 1 288 ? -19.734 -51.719 -11.711 1 77.56 288 GLU B N 1
ATOM 5361 C CA . GLU B 1 288 ? -20.938 -52.062 -10.961 1 77.56 288 GLU B CA 1
ATOM 5362 C C . GLU B 1 288 ? -21.359 -53.5 -11.25 1 77.56 288 GLU B C 1
ATOM 5364 O O . GLU B 1 288 ? -22.062 -54.125 -10.453 1 77.56 288 GLU B O 1
ATOM 5369 N N . GLU B 1 289 ? -21.047 -53.969 -12.375 1 70.94 289 GLU B N 1
ATOM 5370 C CA . GLU B 1 289 ? -21.406 -55.344 -12.672 1 70.94 289 GLU B CA 1
ATOM 5371 C C . GLU B 1 289 ? -20.859 -56.281 -11.609 1 70.94 289 GLU B C 1
ATOM 5373 O O . GLU B 1 289 ? -21.453 -57.344 -11.367 1 70.94 289 GLU B O 1
ATOM 5378 N N . ASP B 1 290 ? -19.906 -55.844 -10.969 1 66.56 290 ASP B N 1
ATOM 5379 C CA . ASP B 1 290 ? -19.281 -56.688 -9.961 1 66.56 290 ASP B CA 1
ATOM 5380 C C . ASP B 1 290 ? -19.891 -56.438 -8.578 1 66.56 290 ASP B C 1
ATOM 5382 O O . ASP B 1 290 ? -19.422 -57 -7.582 1 66.56 290 ASP B O 1
ATOM 5386 N N . GLY B 1 291 ? -20.984 -55.688 -8.562 1 67.88 291 GLY B N 1
ATOM 5387 C CA . GLY B 1 291 ? -21.641 -55.375 -7.305 1 67.88 291 GLY B CA 1
ATOM 5388 C C . GLY B 1 291 ? -20.922 -54.312 -6.5 1 67.88 291 GLY B C 1
ATOM 5389 O O . GLY B 1 291 ? -21.25 -54.062 -5.34 1 67.88 291 GLY B O 1
ATOM 5390 N N . VAL B 1 292 ? -19.766 -53.875 -7.074 1 75 292 VAL B N 1
ATOM 5391 C CA . VAL B 1 292 ? -18.969 -52.906 -6.34 1 75 292 VAL B CA 1
ATOM 5392 C C . VAL B 1 292 ? -18.969 -51.562 -7.078 1 75 292 VAL B C 1
ATOM 5394 O O . VAL B 1 292 ? -19.297 -51.5 -8.266 1 75 292 VAL B O 1
ATOM 5397 N N . GLN B 1 293 ? -18.703 -50.531 -6.375 1 83.94 293 GLN B N 1
ATOM 5398 C CA . GLN B 1 293 ? -18.688 -49.156 -6.91 1 83.94 293 GLN B CA 1
ATOM 5399 C C . GLN B 1 293 ? -17.531 -48.969 -7.879 1 83.94 293 GLN B C 1
ATOM 5401 O O . GLN B 1 293 ? -16.469 -49.594 -7.734 1 83.94 293 GLN B O 1
ATOM 5406 N N . THR B 1 294 ? -17.781 -48.25 -8.938 1 86.5 294 THR B N 1
ATOM 5407 C CA . THR B 1 294 ? -16.766 -47.969 -9.938 1 86.5 294 THR B CA 1
ATOM 5408 C C . THR B 1 294 ? -15.508 -47.375 -9.281 1 86.5 294 THR B C 1
ATOM 5410 O O . THR B 1 294 ? -15.594 -46.438 -8.5 1 86.5 294 THR B O 1
ATOM 5413 N N . THR B 1 295 ? -14.367 -47.969 -9.602 1 90.31 295 THR B N 1
ATOM 5414 C CA . THR B 1 295 ? -13.094 -47.531 -9.055 1 90.31 295 THR B CA 1
ATOM 5415 C C . THR B 1 295 ? -12.016 -47.5 -10.133 1 90.31 295 THR B C 1
ATOM 5417 O O . THR B 1 295 ? -11.93 -48.406 -10.953 1 90.31 295 THR B O 1
ATOM 5420 N N . LEU B 1 296 ? -11.336 -46.406 -10.156 1 93.19 296 LEU B N 1
ATOM 5421 C CA . LEU B 1 296 ? -10.195 -46.25 -11.055 1 93.19 296 LEU B CA 1
ATOM 5422 C C . LEU B 1 296 ? -8.883 -46.219 -10.273 1 93.19 296 LEU B C 1
ATOM 5424 O O . LEU B 1 296 ? -8.828 -45.625 -9.195 1 93.19 296 LEU B O 1
ATOM 5428 N N . LYS B 1 297 ? -7.914 -46.844 -10.867 1 93.5 297 LYS B N 1
ATOM 5429 C CA . LYS B 1 297 ? -6.582 -46.812 -10.266 1 93.5 297 LYS B CA 1
ATOM 5430 C C . LYS B 1 297 ? -5.594 -46.062 -11.148 1 93.5 297 LYS B C 1
ATOM 5432 O O . LYS B 1 297 ? -5.574 -46.219 -12.367 1 93.5 297 LYS B O 1
ATOM 5437 N N . LEU B 1 298 ? -4.848 -45.156 -10.523 1 93.69 298 LEU B N 1
ATOM 5438 C CA . LEU B 1 298 ? -3.773 -44.5 -11.242 1 93.69 298 LEU B CA 1
ATOM 5439 C C . LEU B 1 298 ? -2.604 -45.438 -11.492 1 93.69 298 LEU B C 1
ATOM 5441 O O . LEU B 1 298 ? -2.023 -45.969 -10.539 1 93.69 298 LEU B O 1
ATOM 5445 N N . THR B 1 299 ? -2.291 -45.594 -12.727 1 92.5 299 THR B N 1
ATOM 5446 C CA . THR B 1 299 ? -1.265 -46.594 -13.047 1 92.5 299 THR B CA 1
ATOM 5447 C C . THR B 1 299 ? 0.032 -45.906 -13.461 1 92.5 299 THR B C 1
ATOM 5449 O O . THR B 1 299 ? 1.108 -46.5 -13.391 1 92.5 299 THR B O 1
ATOM 5452 N N . GLU B 1 300 ? -0.152 -44.688 -13.953 1 93.12 300 GLU B N 1
ATOM 5453 C CA . GLU B 1 300 ? 1.051 -43.969 -14.398 1 93.12 300 GLU B CA 1
ATOM 5454 C C . GLU B 1 300 ? 0.895 -42.469 -14.258 1 93.12 300 GLU B C 1
ATOM 5456 O O . GLU B 1 300 ? -0.188 -41.938 -14.492 1 93.12 300 GLU B O 1
ATOM 5461 N N . LEU B 1 301 ? 1.835 -41.875 -13.836 1 94.94 301 LEU B N 1
ATOM 5462 C CA . LEU B 1 301 ? 2.037 -40.438 -13.922 1 94.94 301 LEU B CA 1
ATOM 5463 C C . LEU B 1 301 ? 3.504 -40.094 -14.18 1 94.94 301 LEU B C 1
ATOM 5465 O O . LEU B 1 301 ? 4.355 -40.312 -13.312 1 94.94 301 LEU B O 1
ATOM 5469 N N . SER B 1 302 ? 3.779 -39.594 -15.383 1 95.06 302 SER B N 1
ATOM 5470 C CA . SER B 1 302 ? 5.172 -39.406 -15.766 1 95.06 302 SER B CA 1
ATOM 5471 C C . SER B 1 302 ? 5.371 -38.062 -16.5 1 95.06 302 SER B C 1
ATOM 5473 O O . SER B 1 302 ? 4.414 -37.5 -17.016 1 95.06 302 SER B O 1
ATOM 5475 N N . MET B 1 303 ? 6.59 -37.625 -16.484 1 96.38 303 MET B N 1
ATOM 5476 C CA . MET B 1 303 ? 7.008 -36.406 -17.203 1 96.38 303 MET B CA 1
ATOM 5477 C C . MET B 1 303 ? 8.102 -36.75 -18.203 1 96.38 303 MET B C 1
ATOM 5479 O O . MET B 1 303 ? 9.031 -37.5 -17.906 1 96.38 303 MET B O 1
ATOM 5483 N N . GLN B 1 304 ? 7.988 -36.281 -19.391 1 96.38 304 GLN B N 1
ATOM 5484 C CA . GLN B 1 304 ? 9 -36.438 -20.438 1 96.38 304 GLN B CA 1
ATOM 5485 C C . GLN B 1 304 ? 9.125 -35.156 -21.25 1 96.38 304 GLN B C 1
ATOM 5487 O O . GLN B 1 304 ? 8.203 -34.312 -21.281 1 96.38 304 GLN B O 1
ATOM 5492 N N . LEU B 1 305 ? 10.25 -34.969 -21.781 1 96.5 305 LEU B N 1
ATOM 5493 C CA . LEU B 1 305 ? 10.477 -33.844 -22.703 1 96.5 305 LEU B CA 1
ATOM 5494 C C . LEU B 1 305 ? 10.719 -34.344 -24.125 1 96.5 305 LEU B C 1
ATOM 5496 O O . LEU B 1 305 ? 11.5 -35.281 -24.328 1 96.5 305 LEU B O 1
ATOM 5500 N N . GLU B 1 306 ? 9.953 -33.719 -24.984 1 94.81 306 GLU B N 1
ATOM 5501 C CA . GLU B 1 306 ? 10.055 -34.125 -26.391 1 94.81 306 GLU B CA 1
ATOM 5502 C C . GLU B 1 306 ? 10.32 -32.906 -27.281 1 94.81 306 GLU B C 1
ATOM 5504 O O . GLU B 1 306 ? 9.742 -31.844 -27.078 1 94.81 306 GLU B O 1
ATOM 5509 N N . ASP B 1 307 ? 11.188 -33.062 -28.188 1 89.69 307 ASP B N 1
ATOM 5510 C CA . ASP B 1 307 ? 11.469 -31.953 -29.109 1 89.69 307 ASP B CA 1
ATOM 5511 C C . ASP B 1 307 ? 10.461 -31.922 -30.25 1 89.69 307 ASP B C 1
ATOM 5513 O O . ASP B 1 307 ? 9.484 -32.688 -30.25 1 89.69 307 ASP B O 1
ATOM 5517 N N . MET B 1 308 ? 10.617 -31.078 -31.188 1 86.06 308 MET B N 1
ATOM 5518 C CA . MET B 1 308 ? 9.648 -30.844 -32.25 1 86.06 308 MET B CA 1
ATOM 5519 C C . MET B 1 308 ? 9.609 -32 -33.219 1 86.06 308 MET B C 1
ATOM 5521 O O . MET B 1 308 ? 8.633 -32.188 -33.969 1 86.06 308 MET B O 1
ATOM 5525 N N . GLU B 1 309 ? 10.625 -32.75 -33.25 1 82 309 GLU B N 1
ATOM 5526 C CA . GLU B 1 309 ? 10.688 -33.906 -34.156 1 82 309 GLU B CA 1
ATOM 5527 C C . GLU B 1 309 ? 10.102 -35.156 -33.5 1 82 309 GLU B C 1
ATOM 5529 O O . GLU B 1 309 ? 9.984 -36.188 -34.156 1 82 309 GLU B O 1
ATOM 5534 N N . GLY B 1 310 ? 9.766 -35.062 -32.25 1 84.44 310 GLY B N 1
ATOM 5535 C CA . GLY B 1 310 ? 9.18 -36.188 -31.516 1 84.44 310 GLY B CA 1
ATOM 5536 C C . GLY B 1 310 ? 10.203 -37.031 -30.766 1 84.44 310 GLY B C 1
ATOM 5537 O O . GLY B 1 310 ? 9.883 -38.094 -30.234 1 84.44 310 GLY B O 1
ATOM 5538 N N . ALA B 1 311 ? 11.445 -36.562 -30.766 1 88.06 311 ALA B N 1
ATOM 5539 C CA . ALA B 1 311 ? 12.5 -37.281 -30.047 1 88.06 311 ALA B CA 1
ATOM 5540 C C . ALA B 1 311 ? 12.523 -36.875 -28.578 1 88.06 311 ALA B C 1
ATOM 5542 O O . ALA B 1 311 ? 12.367 -35.688 -28.25 1 88.06 311 ALA B O 1
ATOM 5543 N N . HIS B 1 312 ? 12.758 -37.844 -27.812 1 94.5 312 HIS B N 1
ATOM 5544 C CA . HIS B 1 312 ? 12.883 -37.562 -26.391 1 94.5 312 HIS B CA 1
ATOM 5545 C C . HIS B 1 312 ? 14.219 -36.875 -26.078 1 94.5 312 HIS B C 1
ATOM 5547 O O . HIS B 1 312 ? 15.258 -37.312 -26.578 1 94.5 312 HIS B O 1
ATOM 5553 N N . VAL B 1 313 ? 14.195 -35.906 -25.266 1 94.19 313 VAL B N 1
ATOM 5554 C CA . VAL B 1 313 ? 15.391 -35.156 -24.875 1 94.19 313 VAL B CA 1
ATOM 5555 C C . VAL B 1 313 ? 16.156 -35.938 -23.812 1 94.19 313 VAL B C 1
ATOM 5557 O O . VAL B 1 313 ? 15.562 -36.531 -22.922 1 94.19 313 VAL B O 1
ATOM 5560 N N . ASN B 1 314 ? 17.469 -35.906 -23.891 1 91.69 314 ASN B N 1
ATOM 5561 C CA . ASN B 1 314 ? 18.266 -36.656 -22.938 1 91.69 314 ASN B CA 1
ATOM 5562 C C . ASN B 1 314 ? 18.312 -35.969 -21.578 1 91.69 314 ASN B C 1
ATOM 5564 O O . ASN B 1 314 ? 17.828 -34.844 -21.438 1 91.69 314 ASN B O 1
ATOM 5568 N N . GLY B 1 315 ? 18.844 -36.688 -20.625 1 92.44 315 GLY B N 1
ATOM 5569 C CA . GLY B 1 315 ? 18.859 -36.188 -19.266 1 92.44 315 GLY B CA 1
ATOM 5570 C C . GLY B 1 315 ? 19.609 -34.875 -19.125 1 92.44 315 GLY B C 1
ATOM 5571 O O . GLY B 1 315 ? 19.125 -33.938 -18.453 1 92.44 315 GLY B O 1
ATOM 5572 N N . ARG B 1 316 ? 20.688 -34.75 -19.734 1 89.88 316 ARG B N 1
ATOM 5573 C CA . ARG B 1 316 ? 21.516 -33.562 -19.609 1 89.88 316 ARG B CA 1
ATOM 5574 C C . ARG B 1 316 ? 20.797 -32.312 -20.125 1 89.88 316 ARG B C 1
ATOM 5576 O O . ARG B 1 316 ? 20.672 -31.312 -19.422 1 89.88 316 ARG B O 1
ATOM 5583 N N . ASN B 1 317 ? 20.375 -32.406 -21.359 1 92.25 317 ASN B N 1
ATOM 5584 C CA . ASN B 1 317 ? 19.672 -31.281 -21.969 1 92.25 317 ASN B CA 1
ATOM 5585 C C . ASN B 1 317 ? 18.359 -30.984 -21.25 1 92.25 317 ASN B C 1
ATOM 5587 O O . ASN B 1 317 ? 17.953 -29.828 -21.172 1 92.25 317 ASN B O 1
ATOM 5591 N N . SER B 1 318 ? 17.734 -32 -20.781 1 95.31 318 SER B N 1
ATOM 5592 C CA . SER B 1 318 ? 16.484 -31.812 -20.062 1 95.31 318 SER B CA 1
ATOM 5593 C C . SER B 1 318 ? 16.703 -30.984 -18.797 1 95.31 318 SER B C 1
ATOM 5595 O O . SER B 1 318 ? 15.883 -30.125 -18.469 1 95.31 318 SER B O 1
ATOM 5597 N N . LEU B 1 319 ? 17.828 -31.25 -18.094 1 94 319 LEU B N 1
ATOM 5598 C CA . LEU B 1 319 ? 18.125 -30.469 -16.906 1 94 319 LEU B CA 1
ATOM 5599 C C . LEU B 1 319 ? 18.328 -29 -17.25 1 94 319 LEU B C 1
ATOM 5601 O O . LEU B 1 319 ? 17.844 -28.109 -16.547 1 94 319 LEU B O 1
ATOM 5605 N N . LEU B 1 320 ? 18.953 -28.75 -18.328 1 93.81 320 LEU B N 1
ATOM 5606 C CA . LEU B 1 320 ? 19.188 -27.391 -18.781 1 93.81 320 LEU B CA 1
ATOM 5607 C C . LEU B 1 320 ? 17.891 -26.703 -19.172 1 93.81 320 LEU B C 1
ATOM 5609 O O . LEU B 1 320 ? 17.672 -25.531 -18.859 1 93.81 320 LEU B O 1
ATOM 5613 N N . ILE B 1 321 ? 17.016 -27.422 -19.828 1 94.94 321 ILE B N 1
ATOM 5614 C CA . ILE B 1 321 ? 15.734 -26.891 -20.281 1 94.94 321 ILE B CA 1
ATOM 5615 C C . ILE B 1 321 ? 14.859 -26.562 -19.078 1 94.94 321 ILE B C 1
ATOM 5617 O O . ILE B 1 321 ? 14.227 -25.5 -19.016 1 94.94 321 ILE B O 1
ATOM 5621 N N . LEU B 1 322 ? 14.852 -27.5 -18.156 1 95.94 322 LEU B N 1
ATOM 5622 C CA . LEU B 1 322 ? 14.07 -27.266 -16.938 1 95.94 322 LEU B CA 1
ATOM 5623 C C . LEU B 1 322 ? 14.578 -26.047 -16.188 1 95.94 322 LEU B C 1
ATOM 5625 O O . LEU B 1 322 ? 13.789 -25.25 -15.672 1 95.94 322 LEU B O 1
ATOM 5629 N N . LYS B 1 323 ? 15.844 -25.922 -16.109 1 94.31 323 LYS B N 1
ATOM 5630 C CA . LYS B 1 323 ? 16.438 -24.75 -15.492 1 94.31 323 LYS B CA 1
ATOM 5631 C C . LYS B 1 323 ? 15.992 -23.469 -16.188 1 94.31 323 LYS B C 1
ATOM 5633 O O . LYS B 1 323 ? 15.562 -22.516 -15.523 1 94.31 323 LYS B O 1
ATOM 5638 N N . ASP B 1 324 ? 15.992 -23.438 -17.453 1 93.06 324 ASP B N 1
ATOM 5639 C CA . ASP B 1 324 ? 15.609 -22.266 -18.219 1 93.06 324 ASP B CA 1
ATOM 5640 C C . ASP B 1 324 ? 14.117 -21.984 -18.078 1 93.06 324 ASP B C 1
ATOM 5642 O O . ASP B 1 324 ? 13.688 -20.828 -18.125 1 93.06 324 ASP B O 1
ATOM 5646 N N . ALA B 1 325 ? 13.359 -23 -18 1 94.88 325 ALA B N 1
ATOM 5647 C CA . ALA B 1 325 ? 11.906 -22.859 -17.891 1 94.88 325 ALA B CA 1
ATOM 5648 C C . ALA B 1 325 ? 11.523 -22.094 -16.641 1 94.88 325 ALA B C 1
ATOM 5650 O O . ALA B 1 325 ? 10.477 -21.438 -16.594 1 94.88 325 ALA B O 1
ATOM 5651 N N . LEU B 1 326 ? 12.367 -22.156 -15.617 1 95.38 326 LEU B N 1
ATOM 5652 C CA . LEU B 1 326 ? 12.078 -21.531 -14.336 1 95.38 326 LEU B CA 1
ATOM 5653 C C . LEU B 1 326 ? 12.062 -20.016 -14.469 1 95.38 326 LEU B C 1
ATOM 5655 O O . LEU B 1 326 ? 11.43 -19.328 -13.656 1 95.38 326 LEU B O 1
ATOM 5659 N N . SER B 1 327 ? 12.703 -19.469 -15.461 1 92.12 327 SER B N 1
ATOM 5660 C CA . SER B 1 327 ? 12.758 -18.031 -15.656 1 92.12 327 SER B CA 1
ATOM 5661 C C . SER B 1 327 ? 11.984 -17.609 -16.906 1 92.12 327 SER B C 1
ATOM 5663 O O . SER B 1 327 ? 12.078 -16.453 -17.328 1 92.12 327 SER B O 1
ATOM 5665 N N . SER B 1 328 ? 11.242 -18.469 -17.406 1 91.75 328 SER B N 1
ATOM 5666 C CA . SER B 1 328 ? 10.531 -18.203 -18.656 1 91.75 328 SER B CA 1
ATOM 5667 C C . SER B 1 328 ? 9.281 -17.359 -18.406 1 91.75 328 SER B C 1
ATOM 5669 O O . SER B 1 328 ? 8.859 -17.188 -17.25 1 91.75 328 SER B O 1
ATOM 5671 N N . ARG B 1 329 ? 8.766 -16.891 -19.531 1 91.25 329 ARG B N 1
ATOM 5672 C CA . ARG B 1 329 ? 7.543 -16.094 -19.469 1 91.25 329 ARG B CA 1
ATOM 5673 C C . ARG B 1 329 ? 6.355 -16.938 -19.047 1 91.25 329 ARG B C 1
ATOM 5675 O O . ARG B 1 329 ? 6.223 -18.094 -19.469 1 91.25 329 ARG B O 1
ATOM 5682 N N . ARG B 1 330 ? 5.52 -16.312 -18.219 1 91.69 330 ARG B N 1
ATOM 5683 C CA . ARG B 1 330 ? 4.355 -17.031 -17.688 1 91.69 330 ARG B CA 1
ATOM 5684 C C . ARG B 1 330 ? 3.096 -16.172 -17.828 1 91.69 330 ARG B C 1
ATOM 5686 O O . ARG B 1 330 ? 3.178 -14.969 -18.047 1 91.69 330 ARG B O 1
ATOM 5693 N N . SER B 1 331 ? 1.99 -16.859 -17.828 1 89.5 331 SER B N 1
ATOM 5694 C CA . SER B 1 331 ? 0.718 -16.156 -17.953 1 89.5 331 SER B CA 1
ATOM 5695 C C . SER B 1 331 ? -0.348 -16.766 -17.062 1 89.5 331 SER B C 1
ATOM 5697 O O . SER B 1 331 ? -0.343 -17.984 -16.812 1 89.5 331 SER B O 1
ATOM 5699 N N . LYS B 1 332 ? -1.265 -15.945 -16.609 1 85.5 332 LYS B N 1
ATOM 5700 C CA . LYS B 1 332 ? -2.41 -16.391 -15.82 1 85.5 332 LYS B CA 1
ATOM 5701 C C . LYS B 1 332 ? -3.615 -16.672 -16.719 1 85.5 332 LYS B C 1
ATOM 5703 O O . LYS B 1 332 ? -4.617 -17.234 -16.266 1 85.5 332 LYS B O 1
ATOM 5708 N N . ASN B 1 333 ? -3.42 -16.281 -17.938 1 84 333 ASN B N 1
ATOM 5709 C CA . ASN B 1 333 ? -4.488 -16.484 -18.906 1 84 333 ASN B CA 1
ATOM 5710 C C . ASN B 1 333 ? -4.414 -17.859 -19.562 1 84 333 ASN B C 1
ATOM 5712 O O . ASN B 1 333 ? -3.551 -18.109 -20.406 1 84 333 ASN B O 1
ATOM 5716 N N . TYR B 1 334 ? -5.336 -18.672 -19.266 1 84.81 334 TYR B N 1
ATOM 5717 C CA . TYR B 1 334 ? -5.32 -20.047 -19.766 1 84.81 334 TYR B CA 1
ATOM 5718 C C . TYR B 1 334 ? -5.504 -20.078 -21.266 1 84.81 334 TYR B C 1
ATOM 5720 O O . TYR B 1 334 ? -4.973 -20.969 -21.953 1 84.81 334 TYR B O 1
ATOM 5728 N N . GLY B 1 335 ? -6.254 -19.125 -21.766 1 84.62 335 GLY B N 1
ATOM 5729 C CA . GLY B 1 335 ? -6.422 -19.047 -23.219 1 84.62 335 GLY B CA 1
ATOM 5730 C C . GLY B 1 335 ? -5.113 -18.891 -23.953 1 84.62 335 GLY B C 1
ATOM 5731 O O . GLY B 1 335 ? -4.902 -19.516 -25 1 84.62 335 GLY B O 1
ATOM 5732 N N . GLU B 1 336 ? -4.297 -18.109 -23.422 1 87.06 336 GLU B N 1
ATOM 5733 C CA . GLU B 1 336 ? -2.984 -17.906 -24.016 1 87.06 336 GLU B CA 1
ATOM 5734 C C . GLU B 1 336 ? -2.145 -19.172 -23.984 1 87.06 336 GLU B C 1
ATOM 5736 O O . GLU B 1 336 ? -1.393 -19.453 -24.922 1 87.06 336 GLU B O 1
ATOM 5741 N N . VAL B 1 337 ? -2.344 -19.906 -22.969 1 86.38 337 VAL B N 1
ATOM 5742 C CA . VAL B 1 337 ? -1.604 -21.156 -22.812 1 86.38 337 VAL B CA 1
ATOM 5743 C C . VAL B 1 337 ? -2.055 -22.156 -23.859 1 86.38 337 VAL B C 1
ATOM 5745 O O . VAL B 1 337 ? -1.227 -22.781 -24.531 1 86.38 337 VAL B O 1
ATOM 5748 N N . LEU B 1 338 ? -3.312 -22.234 -24.016 1 88.44 338 LEU B N 1
ATOM 5749 C CA . LEU B 1 338 ? -3.865 -23.156 -24.984 1 88.44 338 LEU B CA 1
ATOM 5750 C C . LEU B 1 338 ? -3.438 -22.766 -26.406 1 88.44 338 LEU B C 1
ATOM 5752 O O . LEU B 1 338 ? -3.129 -23.641 -27.219 1 88.44 338 LEU B O 1
ATOM 5756 N N . GLU B 1 339 ? -3.461 -21.531 -26.609 1 87.25 339 GLU B N 1
ATOM 5757 C CA . GLU B 1 339 ? -3.041 -21.062 -27.922 1 87.25 339 GLU B CA 1
ATOM 5758 C C . GLU B 1 339 ? -1.59 -21.422 -28.203 1 87.25 339 GLU B C 1
ATOM 5760 O O . GLU B 1 339 ? -1.254 -21.828 -29.328 1 87.25 339 GLU B O 1
ATOM 5765 N N . SER B 1 340 ? -0.797 -21.281 -27.25 1 87.5 340 SER B N 1
ATOM 5766 C CA . SER B 1 340 ? 0.609 -21.641 -27.406 1 87.5 340 SER B CA 1
ATOM 5767 C C . SER B 1 340 ? 0.772 -23.125 -27.688 1 87.5 340 SER B C 1
ATOM 5769 O O . SER B 1 340 ? 1.565 -23.516 -28.547 1 87.5 340 SER B O 1
ATOM 5771 N N . CYS B 1 341 ? 0.038 -23.938 -27 1 88.12 341 CYS B N 1
ATOM 5772 C CA . CYS B 1 341 ? 0.1 -25.375 -27.188 1 88.12 341 CYS B CA 1
ATOM 5773 C C . CYS B 1 341 ? -0.414 -25.75 -28.578 1 88.12 341 CYS B C 1
ATOM 5775 O O . CYS B 1 341 ? 0.158 -26.625 -29.234 1 88.12 341 CYS B O 1
ATOM 5777 N N . HIS B 1 342 ? -1.393 -25.109 -28.969 1 87.75 342 HIS B N 1
ATOM 5778 C CA . HIS B 1 342 ? -1.944 -25.375 -30.297 1 87.75 342 HIS B CA 1
ATOM 5779 C C . HIS B 1 342 ? -0.959 -24.984 -31.391 1 87.75 342 HIS B C 1
ATOM 5781 O O . HIS B 1 342 ? -0.813 -25.703 -32.375 1 87.75 342 HIS B O 1
ATOM 5787 N N . MET B 1 343 ? -0.411 -23.859 -31.25 1 87.69 343 MET B N 1
ATOM 5788 C CA . MET B 1 343 ? 0.574 -23.406 -32.219 1 87.69 343 MET B CA 1
ATOM 5789 C C . MET B 1 343 ? 1.733 -24.391 -32.312 1 87.69 343 MET B C 1
ATOM 5791 O O . MET B 1 343 ? 2.201 -24.688 -33.438 1 87.69 343 MET B O 1
ATOM 5795 N N . TYR B 1 344 ? 2.145 -24.812 -31.219 1 90 344 TYR B N 1
ATOM 5796 C CA . TYR B 1 344 ? 3.213 -25.812 -31.219 1 90 344 TYR B CA 1
ATOM 5797 C C . TYR B 1 344 ? 2.803 -27.062 -31.984 1 90 344 TYR B C 1
ATOM 5799 O O . TYR B 1 344 ? 3.564 -27.562 -32.812 1 90 344 TYR B O 1
ATOM 5807 N N . SER B 1 345 ? 1.648 -27.562 -31.672 1 87.81 345 SER B N 1
ATOM 5808 C CA . SER B 1 345 ? 1.147 -28.766 -32.312 1 87.81 345 SER B CA 1
ATOM 5809 C C . SER B 1 345 ? 1.029 -28.578 -33.812 1 87.81 345 SER B C 1
ATOM 5811 O O . SER B 1 345 ? 1.314 -29.5 -34.594 1 87.81 345 SER B O 1
ATOM 5813 N N . LYS B 1 346 ? 0.584 -27.453 -34.156 1 86.62 346 LYS B N 1
ATOM 5814 C CA . LYS B 1 346 ? 0.453 -27.156 -35.594 1 86.62 346 LYS B CA 1
ATOM 5815 C C . LYS B 1 346 ? 1.809 -27.203 -36.281 1 86.62 346 LYS B C 1
ATOM 5817 O O . LYS B 1 346 ? 1.948 -27.828 -37.344 1 86.62 346 LYS B O 1
ATOM 5822 N N . VAL B 1 347 ? 2.742 -26.562 -35.75 1 86.31 347 VAL B N 1
ATOM 5823 C CA . VAL B 1 347 ? 4.082 -26.516 -36.312 1 86.31 347 VAL B CA 1
ATOM 5824 C C . VAL B 1 347 ? 4.676 -27.922 -36.344 1 86.31 347 VAL B C 1
ATOM 5826 O O . VAL B 1 347 ? 5.328 -28.312 -37.312 1 86.31 347 VAL B O 1
ATOM 5829 N N . GLN B 1 348 ? 4.496 -28.609 -35.312 1 86.12 348 GLN B N 1
ATOM 5830 C CA . GLN B 1 348 ? 4.992 -29.984 -35.219 1 86.12 348 GLN B CA 1
ATOM 5831 C C . GLN B 1 348 ? 4.41 -30.844 -36.344 1 86.12 348 GLN B C 1
ATOM 5833 O O . GLN B 1 348 ? 5.129 -31.625 -36.969 1 86.12 348 GLN B O 1
ATOM 5838 N N . ASN B 1 349 ? 3.158 -30.703 -36.594 1 84.69 349 ASN B N 1
ATOM 5839 C CA . ASN B 1 349 ? 2.494 -31.469 -37.625 1 84.69 349 ASN B CA 1
ATOM 5840 C C . ASN B 1 349 ? 3.01 -31.078 -39.031 1 84.69 349 ASN B C 1
ATOM 5842 O O . ASN B 1 349 ? 3.199 -31.938 -39.875 1 84.69 349 ASN B O 1
ATOM 5846 N N . GLU B 1 350 ? 3.189 -29.859 -39.156 1 83.75 350 GLU B N 1
ATOM 5847 C CA . GLU B 1 350 ? 3.732 -29.391 -40.438 1 83.75 350 GLU B CA 1
ATOM 5848 C C . GLU B 1 350 ? 5.125 -29.953 -40.688 1 83.75 350 GLU B C 1
ATOM 5850 O O . GLU B 1 350 ? 5.453 -30.344 -41.812 1 83.75 350 GLU B O 1
ATOM 5855 N N . LEU B 1 351 ? 5.91 -29.953 -39.688 1 82.69 351 LEU B N 1
ATOM 5856 C CA . LEU B 1 351 ? 7.258 -30.516 -39.812 1 82.69 351 LEU B CA 1
ATOM 5857 C C . LEU B 1 351 ? 7.211 -32 -40.094 1 82.69 351 LEU B C 1
ATOM 5859 O O . LEU B 1 351 ? 8.008 -32.5 -40.906 1 82.69 351 LEU B O 1
ATOM 5863 N N . LYS B 1 352 ? 6.348 -32.719 -39.469 1 81.38 352 LYS B N 1
ATOM 5864 C CA . LYS B 1 352 ? 6.195 -34.125 -39.719 1 81.38 352 LYS B CA 1
ATOM 5865 C C . LYS B 1 352 ? 5.758 -34.406 -41.156 1 81.38 352 LYS B C 1
ATOM 5867 O O . LYS B 1 352 ? 6.25 -35.344 -41.812 1 81.38 352 LYS B O 1
ATOM 5872 N N . GLU B 1 353 ? 4.84 -33.594 -41.594 1 83.5 353 GLU B N 1
ATOM 5873 C CA . GLU B 1 353 ? 4.367 -33.75 -42.969 1 83.5 353 GLU B CA 1
ATOM 5874 C C . GLU B 1 353 ? 5.488 -33.469 -43.938 1 83.5 353 GLU B C 1
ATOM 5876 O O . GLU B 1 353 ? 5.613 -34.156 -44.969 1 83.5 353 GLU B O 1
ATOM 5881 N N . GLU B 1 354 ? 6.211 -32.469 -43.688 1 80.56 354 GLU B N 1
ATOM 5882 C CA . GLU B 1 354 ? 7.328 -32.156 -44.562 1 80.56 354 GLU B CA 1
ATOM 5883 C C . GLU B 1 354 ? 8.359 -33.281 -44.594 1 80.56 354 GLU B C 1
ATOM 5885 O O . GLU B 1 354 ? 8.891 -33.594 -45.656 1 80.56 354 GLU B O 1
ATOM 5890 N N . LYS B 1 355 ? 8.664 -33.812 -43.5 1 79.06 355 LYS B N 1
ATOM 5891 C CA . LYS B 1 355 ? 9.602 -34.906 -43.406 1 79.06 355 LYS B CA 1
ATOM 5892 C C . LYS B 1 355 ? 9.078 -36.125 -44.188 1 79.06 355 LYS B C 1
ATOM 5894 O O . LYS B 1 355 ? 9.836 -36.812 -44.875 1 79.06 355 LYS B O 1
ATOM 5899 N N . MET B 1 356 ? 7.809 -36.406 -44 1 82 356 MET B N 1
ATOM 5900 C CA . MET B 1 356 ? 7.191 -37.5 -44.75 1 82 356 MET B CA 1
ATOM 5901 C C . MET B 1 356 ? 7.246 -37.281 -46.25 1 82 356 MET B C 1
ATOM 5903 O O . MET B 1 356 ? 7.488 -38.219 -47.031 1 82 356 MET B O 1
ATOM 5907 N N . ARG B 1 357 ? 7.023 -36.094 -46.594 1 82.19 357 ARG B N 1
ATOM 5908 C CA . ARG B 1 357 ? 7.086 -35.719 -48.031 1 82.19 357 ARG B CA 1
ATOM 5909 C C . ARG B 1 357 ? 8.492 -35.938 -48.562 1 82.19 357 ARG B C 1
ATOM 5911 O O . ARG B 1 357 ? 8.672 -36.469 -49.688 1 82.19 357 ARG B O 1
ATOM 5918 N N . ASN B 1 358 ? 9.445 -35.469 -47.875 1 80.62 358 ASN B N 1
ATOM 5919 C CA . ASN B 1 358 ? 10.836 -35.625 -48.281 1 80.62 358 ASN B CA 1
ATOM 5920 C C . ASN B 1 358 ? 11.234 -37.094 -48.375 1 80.62 358 ASN B C 1
ATOM 5922 O O . ASN B 1 358 ? 11.93 -37.5 -49.312 1 80.62 358 ASN B O 1
ATOM 5926 N N . GLU B 1 359 ? 10.836 -37.875 -47.312 1 80.81 359 GLU B N 1
ATOM 5927 C CA . GLU B 1 359 ? 11.117 -39.312 -47.344 1 80.81 359 GLU B CA 1
ATOM 5928 C C . GLU B 1 359 ? 10.469 -39.969 -48.531 1 80.81 359 GLU B C 1
ATOM 5930 O O . GLU B 1 359 ? 11.078 -40.844 -49.188 1 80.81 359 GLU B O 1
ATOM 5935 N N . SER B 1 360 ? 9.297 -39.562 -48.812 1 82 360 SER B N 1
ATOM 5936 C CA . SER B 1 360 ? 8.609 -40.125 -50 1 82 360 SER B CA 1
ATOM 5937 C C . SER B 1 360 ? 9.32 -39.75 -51.281 1 82 360 SER B C 1
ATOM 5939 O O . SER B 1 360 ? 9.422 -40.562 -52.188 1 82 360 SER B O 1
ATOM 5941 N N . ARG B 1 361 ? 9.781 -38.562 -51.375 1 79.06 361 ARG B N 1
ATOM 5942 C CA . ARG B 1 361 ? 10.531 -38.125 -52.531 1 79.06 361 ARG B CA 1
ATOM 5943 C C . ARG B 1 361 ? 11.812 -38.906 -52.719 1 79.06 361 ARG B C 1
ATOM 5945 O O . ARG B 1 361 ? 12.172 -39.312 -53.812 1 79.06 361 ARG B O 1
ATOM 5952 N N . LEU B 1 362 ? 12.516 -39.094 -51.531 1 81.44 362 LEU B N 1
ATOM 5953 C CA . LEU B 1 362 ? 13.75 -39.875 -51.594 1 81.44 362 LEU B CA 1
ATOM 5954 C C . LEU B 1 362 ? 13.469 -41.312 -52 1 81.44 362 LEU B C 1
ATOM 5956 O O . LEU B 1 362 ? 14.211 -41.906 -52.812 1 81.44 362 LEU B O 1
ATOM 5960 N N . ASP B 1 363 ? 12.461 -41.906 -51.406 1 83.81 363 ASP B N 1
ATOM 5961 C CA . ASP B 1 363 ? 12.07 -43.25 -51.812 1 83.81 363 ASP B CA 1
ATOM 5962 C C . ASP B 1 363 ? 11.766 -43.312 -53.312 1 83.81 363 ASP B C 1
ATOM 5964 O O . ASP B 1 363 ? 12.195 -44.25 -54 1 83.81 363 ASP B O 1
ATOM 5968 N N . ARG B 1 364 ? 11.07 -42.344 -53.781 1 85.06 364 ARG B N 1
ATOM 5969 C CA . ARG B 1 364 ? 10.75 -42.281 -55.188 1 85.06 364 ARG B CA 1
ATOM 5970 C C . ARG B 1 364 ? 12.016 -42.156 -56.031 1 85.06 364 ARG B C 1
ATOM 5972 O O . ARG B 1 364 ? 12.148 -42.781 -57.062 1 85.06 364 ARG B O 1
ATOM 5979 N N . LEU B 1 365 ? 12.938 -41.375 -55.562 1 83.38 365 LEU B N 1
ATOM 5980 C CA . LEU B 1 365 ? 14.195 -41.188 -56.281 1 83.38 365 LEU B CA 1
ATOM 5981 C C . LEU B 1 365 ? 15 -42.469 -56.281 1 83.38 365 LEU B C 1
ATOM 5983 O O . LEU B 1 365 ? 15.625 -42.812 -57.281 1 83.38 365 LEU B O 1
ATOM 5987 N N . CYS B 1 366 ? 15 -43.188 -55.188 1 83.88 366 CYS B N 1
ATOM 5988 C CA . CYS B 1 366 ? 15.703 -44.469 -55.125 1 83.88 366 CYS B CA 1
ATOM 5989 C C . CYS B 1 366 ? 15.086 -45.469 -56.062 1 83.88 366 CYS B C 1
ATOM 5991 O O . CYS B 1 366 ? 15.797 -46.219 -56.719 1 83.88 366 CYS B O 1
ATOM 5993 N N . ILE B 1 367 ? 13.758 -45.469 -56.031 1 86.5 367 ILE B N 1
ATOM 5994 C CA . ILE B 1 367 ? 13.062 -46.406 -56.938 1 86.5 367 ILE B CA 1
ATOM 5995 C C . ILE B 1 367 ? 13.391 -46.031 -58.375 1 86.5 367 ILE B C 1
ATOM 5997 O O . ILE B 1 367 ? 13.719 -46.906 -59.188 1 86.5 367 ILE B O 1
ATOM 6001 N N . LEU B 1 368 ? 13.391 -44.781 -58.719 1 86.69 368 LEU B N 1
ATOM 6002 C CA . LEU B 1 368 ? 13.688 -44.312 -60.062 1 86.69 368 LEU B CA 1
ATOM 6003 C C . LEU B 1 368 ? 15.141 -44.625 -60.438 1 86.69 368 LEU B C 1
ATOM 6005 O O . LEU B 1 368 ? 15.422 -45.031 -61.562 1 86.69 368 LEU B O 1
ATOM 6009 N N . SER B 1 369 ? 16.031 -44.531 -59.438 1 85.75 369 SER B N 1
ATOM 6010 C CA . SER B 1 369 ? 17.438 -44.812 -59.688 1 85.75 369 SER B CA 1
ATOM 6011 C C . SER B 1 369 ? 17.656 -46.312 -59.875 1 85.75 369 SER B C 1
ATOM 6013 O O . SER B 1 369 ? 18.469 -46.75 -60.688 1 85.75 369 SER B O 1
ATOM 6015 N N . GLY B 1 370 ? 16.891 -47.156 -59.188 1 85.94 370 GLY B N 1
ATOM 6016 C CA . GLY B 1 370 ? 16.953 -48.594 -59.375 1 85.94 370 GLY B CA 1
ATOM 6017 C C . GLY B 1 370 ? 16.469 -49.031 -60.75 1 85.94 370 GLY B C 1
ATOM 6018 O O . GLY B 1 370 ? 17.094 -49.875 -61.375 1 85.94 370 GLY B O 1
ATOM 6019 N N . ILE B 1 371 ? 15.398 -48.312 -61.062 1 86.69 371 ILE B N 1
ATOM 6020 C CA . ILE B 1 371 ? 14.852 -48.625 -62.375 1 86.69 371 ILE B CA 1
ATOM 6021 C C . ILE B 1 371 ? 15.859 -48.219 -63.438 1 86.69 371 ILE B C 1
ATOM 6023 O O . ILE B 1 371 ? 16.109 -48.969 -64.375 1 86.69 371 ILE B O 1
ATOM 6027 N N . ALA B 1 372 ? 16.531 -47.094 -63.25 1 87.88 372 ALA B N 1
ATOM 6028 C CA . ALA B 1 372 ? 17.516 -46.594 -64.188 1 87.88 372 ALA B CA 1
ATOM 6029 C C . ALA B 1 372 ? 18.734 -47.5 -64.25 1 87.88 372 ALA B C 1
ATOM 6031 O O . ALA B 1 372 ? 19.266 -47.812 -65.312 1 87.88 372 ALA B O 1
ATOM 6032 N N . ALA B 1 373 ? 19.156 -48.031 -63.188 1 88.94 373 ALA B N 1
ATOM 6033 C CA . ALA B 1 373 ? 20.297 -48.938 -63.094 1 88.94 373 ALA B CA 1
ATOM 6034 C C . ALA B 1 373 ? 19.969 -50.281 -63.75 1 88.94 373 ALA B C 1
ATOM 6036 O O . ALA B 1 373 ? 20.812 -50.844 -64.5 1 88.94 373 ALA B O 1
ATOM 6037 N N . PHE B 1 374 ? 18.75 -50.688 -63.562 1 88.5 374 PHE B N 1
ATOM 6038 C CA . PHE B 1 374 ? 18.312 -51.938 -64.125 1 88.5 374 PHE B CA 1
ATOM 6039 C C . PHE B 1 374 ? 18.25 -51.844 -65.688 1 88.5 374 PHE B C 1
ATOM 6041 O O . PHE B 1 374 ? 18.703 -52.75 -66.375 1 88.5 374 PHE B O 1
ATOM 6048 N N . MET B 1 375 ? 17.781 -50.719 -66.125 1 89.06 375 MET B N 1
ATOM 6049 C CA . MET B 1 375 ? 17.672 -50.5 -67.562 1 89.06 375 MET B CA 1
ATOM 6050 C C . MET B 1 375 ? 19.062 -50.406 -68.25 1 89.06 375 MET B C 1
ATOM 6052 O O . MET B 1 375 ? 19.281 -50.938 -69.312 1 89.06 375 MET B O 1
ATOM 6056 N N . THR B 1 376 ? 20.016 -49.844 -67.625 1 89.06 376 THR B N 1
ATOM 6057 C CA . THR B 1 376 ? 21.375 -49.75 -68.125 1 89.06 376 THR B CA 1
ATOM 6058 C C . THR B 1 376 ? 22.062 -51.094 -68.125 1 89.06 376 THR B C 1
ATOM 6060 O O . THR B 1 376 ? 22.781 -51.438 -69.062 1 89.06 376 THR B O 1
ATOM 6063 N N . PHE B 1 377 ? 21.844 -51.906 -67.125 1 89.69 377 PHE B N 1
ATOM 6064 C CA . PHE B 1 377 ? 22.391 -53.25 -67.062 1 89.69 377 PHE B CA 1
ATOM 6065 C C . PHE B 1 377 ? 21.859 -54.094 -68.188 1 89.69 377 PHE B C 1
ATOM 6067 O O . PHE B 1 377 ? 22.625 -54.812 -68.875 1 89.69 377 PHE B O 1
ATOM 6074 N N . TRP B 1 378 ? 20.609 -54.031 -68.438 1 87.62 378 TRP B N 1
ATOM 6075 C CA . TRP B 1 378 ? 20 -54.812 -69.5 1 87.62 378 TRP B CA 1
ATOM 6076 C C . TRP B 1 378 ? 20.5 -54.344 -70.875 1 87.62 378 TRP B C 1
ATOM 6078 O O . TRP B 1 378 ? 20.734 -55.188 -71.75 1 87.62 378 TRP B O 1
ATOM 6088 N N . TYR B 1 379 ? 20.828 -53.156 -71.062 1 86.62 379 TYR B N 1
ATOM 6089 C CA . TYR B 1 379 ? 21.359 -52.625 -72.312 1 86.62 379 TYR B CA 1
ATOM 6090 C C . TYR B 1 379 ? 22.766 -53.094 -72.562 1 86.62 379 TYR B C 1
ATOM 6092 O O . TYR B 1 379 ? 23.125 -53.438 -73.688 1 86.62 379 TYR B O 1
ATOM 6100 N N . CYS B 1 380 ? 23.531 -53.344 -71.625 1 86.69 380 CYS B N 1
ATOM 6101 C CA . CYS B 1 380 ? 24.906 -53.812 -71.812 1 86.69 380 CYS B CA 1
ATOM 6102 C C . CYS B 1 380 ? 24.953 -55.312 -72.062 1 86.69 380 CYS B C 1
ATOM 6104 O O . CYS B 1 380 ? 25.859 -55.781 -72.75 1 86.69 380 CYS B O 1
ATOM 6106 N N . VAL B 1 381 ? 24.094 -56.031 -71.625 1 86.56 381 VAL B N 1
ATOM 6107 C CA . VAL B 1 381 ? 24.094 -57.469 -71.812 1 86.56 381 VAL B CA 1
ATOM 6108 C C . VAL B 1 381 ? 23.516 -57.844 -73.125 1 86.56 381 VAL B C 1
ATOM 6110 O O . VAL B 1 381 ? 23.969 -58.781 -73.812 1 86.56 381 VAL B O 1
ATOM 6113 N N . LEU B 1 382 ? 22.828 -57.062 -73.812 1 74.94 382 LEU B N 1
ATOM 6114 C CA . LEU B 1 382 ? 22.312 -57.344 -75.125 1 74.94 382 LEU B CA 1
ATOM 6115 C C . LEU B 1 382 ? 23.219 -56.719 -76.188 1 74.94 382 LEU B C 1
ATOM 6117 O O . LEU B 1 382 ? 23.391 -57.312 -77.25 1 74.94 382 LEU B O 1
#

Secondary structure (DSSP, 8-state):
----------------------HHHHHHHHHTS-HHHHHHHHHHHHHHHHHHT-HHHHHHHHHHH-GGGGSHHHHHHHHHTT-HHHHHHHHSSEE--GGGG-----TTS--GGG--HHHHS-S--GGG---GGGEEEEEEEEETTEEEEEEEEES-TTSS-TT-HHHHSBPEEEHHHHHTTTS-S----EEEGGGTPPP-S-HHHHHHH-HHHHHHHHHEEEEEEEEETTTTEEEE-S-BS--EEEET-SSTTEEEEEEEEEEE-TTTSTTSEEEEEEEEEEEEEE-GGGTS--EEEEEEEEEEEEETTSPBPBHHHHHHHHHHHTTS-EES-HHHHHHHHHHHHHHHHHHHHHHHHHHHHHHHHHHHHHHHHHHHHHHHH-/-------------------THHHHHHHHHHHTS-HHHHHHHHHHHHHHHHHHT-HHHHHHHHHHH-GGGGSHHHHHHHHHTT-HHHHHHHHSSEE--GGGG-----TTS--GGG--HHHHS-S--GGG---GGGEEEEEEEEETTEEEEEEEEES-TTSS-TT-HHHHSBPEEEHHHHHTTTSSS----EEEGGGTPPP-S-HHHHHHH-HHHHHHHHHEEEEEEEEETTTTEEEE-S-BS--EEEES-SSTTEEEEEEEEEEE-TTTSTTSEEEEEEEEEEEEEE-GGGTS--EEEEEEEEEEEEETTSPBPBHHHHHHHHHHHTTS-EES-HHHHHHHHHHHHHHHHHHHHHHHHHHHHHHHHHHHHHHHHHHHHHHHH-

Sequence (764 aa):
MGSSQRFLAMSVAPVESIPSLSSDLFYDIFRRLDGATLASAACTCATLCSISKEESLWENVCSSMWPSTNREDVKSLISSVGGFRKFYADCFPIIVNKEVVEYQPNNYLEYPDNWTEAEYYGDKNESENICPSDFVSIIDIRFKGKPVCSKVLWGIPNANSYDGWFYNCPFRIDFLTYADRDDNHDGSVHLSVSDGLPQITSMERERKDGKLWRELREGLQLSWIIVNRKMKQAANLASWSPLGGQRHWPTDRDFVIRFGSVLPAKDILPCQVVECILIMKFRVVQTEEDGVQTTLKLTELSMQLEDMEGAHVNGRNSLLILKDALSSRRSKNYGEVLESCHMYSKVQNELKEEKMRNESRLDRLCILSGIAAFMTFWYCVLMGSSQRFLAMSVAPVESIPSLSSDLFYDIFRRLDGATLASAACTCATLCSISKEESLWENVCSSMWPSTNREDVKSLISSVGGFRKFYADCFPIIVNKEVVEYQPNNYLEYPDNWTEAEYYGDKNESENICPSDFVSIIDIRFKGKPVCSKVLWGIPNANSYDGWFYNCPFRIDFLTYADRDDNHDGSVHLSVSDGLPQITSMERERKDGKLW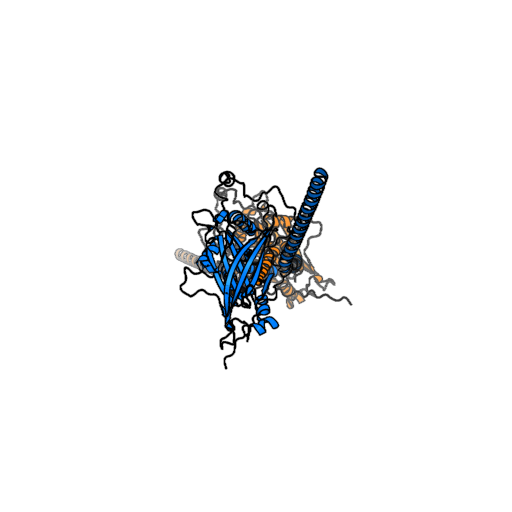RELREGLQLSWIIVNRKMKQAANLASWSPLGGQRHWPTDRDFVIRFGSVLPAKDILPCQVVECILIMKFRVVQTEEDGVQTTLKLTELSMQLEDMEGAHVNGRNSLLILKDALSSRRSKNYGEVLESCHMYSKVQNELKEEKMRNESRLDRLCILSGIAAFMTFWYCVL

Organism: Phaseolus coccineus (NCBI:txid3886)